Protein AF-A0A7S3QX21-F1 (afdb_monomer_lite)

pLDDT: mean 80.43, std 20.53, range [26.52, 98.5]

Secondary structure (DSSP, 8-state):
-HHHHHHHHHHHHHHHHHHHHHHHHHHHHHHHHHHHHHHHHHHHHHHHHHHHHHHHHHHHHHHHHHHHHHHHHHHHHHHHHHHHHHHHHHHHHHHHHHHHHHHHHHHHHHHHHHHHHHHHHHHHHHHHHHHHHHHHHHHHHHHHHHHHHHHHHHHHHHHHHHHHHHHHHHHHHHHHHHHHHHHHHHHHHHHHHHHHHHHHHHHHHHHHHHHHHHHHHHHHHHHHHHHHHHHHGGGS---------------------SS-SSHHHHHHHHHHHHHHHHHHHHHHHHHHHHHHHHHHHHHHHHHHHHHHHHHHHHHHHHHHHHHHHHHHHHHHHHHHHHHHHHHHHHHHHHHHHHHHHHHHHHHHHHHHHHHHHHHHHHHHHHHHHHHHHHHHHHHHHHHHHHHHHHHHHHHHHHHHHHHHHHHHHHHHHHHHHHHHHHHHHHHHHHHHHHHHHHHHHHHHHT---HHHHHHHHHHHHHTTS-HHHHHHHHHHTT--HHHHHHHHHHS--S------------------------------------------------HHHHHHHHHHHHHHHHHHHHHHHHHHHHH-

Organism: Dunaliella tertiolecta (NCBI:txid3047)

Sequence (588 aa):
GWAGAHQQLVLQLEERQAQLAALEQQLQQVVQERDAVRAAQDEALHGRDAFWKEELAAKSADLLEVQQRAASASATLEQERTTAQCASAAADALREQLQQAREQEAQKDAALAALRAELEATQAALESAQLASASGSQLEAQLEAEASALRIEHGRLAAERARLISELEAAERQVQSAGDRAAAAEARAAQAEATGQQQQLVLVLESRLQTVASAAWAAYSQLKQQQQEQEQQQQREQQDAPHLDVASSKAGPEDPEGLVAELAGLALELQGAVTRIDHDRSLLRTQLSKLKQQMIRDQEDEDGKWHAHEAEVHAAVAEVAVQRDQLQQQLQASQQQLEQLQSEVAGWEACLATKESEVANLTAALGELTYESEVAERLRREARLAQGRVQELAAELAASQRATEEASVAQKAAEAASLQANAAAEERRVAALRVAEECTMLRRALDQAVAQVKSVSSESSAMVDKRIMSKLLVTYFERGCARDVLALMARMLNMGDEDVHKITMVTAKKGLLSRVAGAPIALVAGAGRVAGRALMTTGGNGSAGSREGGGGGMDGDSLATQWVHFLLSQAEMESQQQQQQQQQQQQQ

Structure (mmCIF, N/CA/C/O backbone):
data_AF-A0A7S3QX21-F1
#
_entry.id   AF-A0A7S3QX21-F1
#
loop_
_atom_site.group_PDB
_atom_site.id
_atom_site.type_symbol
_atom_site.label_atom_id
_atom_site.label_alt_id
_atom_site.label_comp_id
_atom_site.label_asym_id
_atom_site.label_entity_id
_atom_site.label_seq_id
_atom_site.pdbx_PDB_ins_code
_atom_site.Cartn_x
_atom_site.Cartn_y
_atom_site.Cartn_z
_atom_site.occupancy
_atom_site.B_iso_or_equiv
_atom_site.auth_seq_id
_atom_site.auth_comp_id
_atom_site.auth_asym_id
_atom_site.auth_atom_id
_atom_site.pdbx_PDB_model_num
ATOM 1 N N . GLY A 1 1 ? -106.263 35.415 131.840 1.00 57.97 1 GLY A N 1
ATOM 2 C CA . GLY A 1 1 ? -105.753 36.395 130.863 1.00 57.97 1 GLY A CA 1
ATOM 3 C C . GLY A 1 1 ? -104.364 36.031 130.375 1.00 57.97 1 GLY A C 1
ATOM 4 O O . GLY A 1 1 ? -104.233 35.586 129.249 1.00 57.97 1 GLY A O 1
ATOM 5 N N . TRP A 1 2 ? -103.340 36.161 131.222 1.00 55.31 2 TRP A N 1
ATOM 6 C CA . TRP A 1 2 ? -101.934 36.098 130.792 1.00 55.31 2 TRP A CA 1
ATOM 7 C C . TRP A 1 2 ? -101.346 34.690 130.547 1.00 55.31 2 TRP A C 1
ATOM 9 O O . TRP A 1 2 ? -100.521 34.538 129.653 1.00 55.31 2 TRP A O 1
ATOM 19 N N . ALA A 1 3 ? -101.797 33.641 131.248 1.00 63.78 3 ALA A N 1
ATOM 20 C CA . ALA A 1 3 ? -101.254 32.283 131.060 1.00 63.78 3 ALA A CA 1
ATOM 21 C C . ALA A 1 3 ? -101.636 31.633 129.708 1.00 63.78 3 ALA A C 1
ATOM 23 O O . ALA A 1 3 ? -100.819 30.949 129.100 1.00 63.78 3 ALA A O 1
ATOM 24 N N . GLY A 1 4 ? -102.847 31.892 129.196 1.00 69.88 4 GLY A N 1
ATOM 25 C CA . GLY A 1 4 ? -103.306 31.335 127.913 1.00 69.88 4 GLY A CA 1
ATOM 26 C C . GLY A 1 4 ? -102.629 31.966 126.690 1.00 69.88 4 GLY A C 1
ATOM 27 O O . GLY A 1 4 ? -102.310 31.265 125.734 1.00 69.88 4 GLY A O 1
ATOM 28 N N . ALA A 1 5 ? -102.337 33.270 126.749 1.00 72.19 5 ALA A N 1
ATOM 29 C CA . ALA A 1 5 ? -101.625 33.975 125.681 1.00 72.19 5 ALA A CA 1
ATOM 30 C C . ALA A 1 5 ? -100.163 33.510 125.563 1.00 72.19 5 ALA A C 1
ATOM 32 O O . ALA A 1 5 ? -99.647 33.362 124.457 1.00 72.19 5 ALA A O 1
ATOM 33 N N . HIS A 1 6 ? -99.508 33.213 126.693 1.00 77.44 6 HIS A N 1
ATOM 34 C CA . HIS A 1 6 ? -98.142 32.697 126.670 1.00 77.44 6 HIS A CA 1
ATOM 35 C C . HIS A 1 6 ? -98.071 31.292 126.056 1.00 77.44 6 HIS A C 1
ATOM 37 O O . HIS A 1 6 ? -97.186 31.030 125.246 1.00 77.44 6 HIS A O 1
ATOM 43 N N . GLN A 1 7 ? -99.022 30.413 126.379 1.00 79.62 7 GLN A N 1
ATOM 44 C CA . GLN A 1 7 ? -99.048 29.052 125.841 1.00 79.62 7 GLN A CA 1
ATOM 45 C C . GLN A 1 7 ? -99.372 29.023 124.338 1.00 79.62 7 GLN A C 1
ATOM 47 O O . GLN A 1 7 ? -98.778 28.237 123.604 1.00 79.62 7 GLN A O 1
ATOM 52 N N . GLN A 1 8 ? -100.230 29.930 123.853 1.00 81.38 8 GLN A N 1
ATOM 53 C CA . GLN A 1 8 ? -100.445 30.118 122.413 1.00 81.38 8 GLN A CA 1
ATOM 54 C C . GLN A 1 8 ? -99.194 30.635 121.692 1.00 81.38 8 GLN A C 1
ATOM 56 O O . GLN A 1 8 ? -98.890 30.152 120.607 1.00 81.38 8 GLN A O 1
ATOM 61 N N . LEU A 1 9 ? -98.439 31.563 122.290 1.00 82.69 9 LEU A N 1
ATOM 62 C CA . LEU A 1 9 ? -97.179 32.045 121.711 1.00 82.69 9 LEU A CA 1
ATOM 63 C C . LEU A 1 9 ? -96.097 30.960 121.664 1.00 82.69 9 LEU A C 1
ATOM 65 O O . LEU A 1 9 ? -95.355 30.896 120.690 1.00 82.69 9 LEU A O 1
ATOM 69 N N . VAL A 1 10 ? -96.017 30.097 122.682 1.00 83.75 10 VAL A N 1
ATOM 70 C CA . VAL A 1 10 ? -95.074 28.965 122.692 1.00 83.75 10 VAL A CA 1
ATOM 71 C C . VAL A 1 10 ? -95.443 27.948 121.617 1.00 83.75 10 VAL A C 1
ATOM 73 O O . VAL A 1 10 ? -94.574 27.570 120.844 1.00 83.75 10 VAL A O 1
ATOM 76 N N . LEU A 1 11 ? -96.723 27.586 121.484 1.00 85.25 11 LEU A N 1
ATOM 77 C CA . LEU A 1 11 ? -97.173 26.692 120.412 1.00 85.25 11 LEU A CA 1
ATOM 78 C C . LEU A 1 11 ? -96.939 27.293 119.022 1.00 85.25 11 LEU A C 1
ATOM 80 O O . LEU A 1 11 ? -96.490 26.589 118.126 1.00 85.25 11 LEU A O 1
ATOM 84 N N . GLN A 1 12 ? -97.169 28.596 118.840 1.00 87.44 12 GLN A N 1
ATOM 85 C CA . GLN A 1 12 ? -96.855 29.274 117.579 1.00 87.44 12 GLN A CA 1
ATOM 86 C C . GLN A 1 12 ? -95.350 29.322 117.299 1.00 87.44 12 GLN A C 1
ATOM 88 O O . GLN A 1 12 ? -94.948 29.214 116.144 1.00 87.44 12 GLN A O 1
ATOM 93 N N . LEU A 1 13 ? -94.510 29.473 118.326 1.00 86.75 13 LEU A N 1
ATOM 94 C CA . LEU A 1 13 ? -93.056 29.407 118.183 1.00 86.75 13 LEU A CA 1
ATOM 95 C C . LEU A 1 13 ? -92.585 27.991 117.851 1.00 86.75 13 LEU A C 1
ATOM 97 O O . LEU A 1 13 ? -91.745 27.846 116.972 1.00 86.75 13 LEU A O 1
ATOM 101 N N . GLU A 1 14 ? -93.136 26.962 118.490 1.00 88.06 14 GLU A N 1
ATOM 102 C CA . GLU A 1 14 ? -92.835 25.558 118.191 1.00 88.06 14 GLU A CA 1
ATOM 103 C C . GLU A 1 14 ? -93.307 25.172 116.784 1.00 88.06 14 GLU A C 1
ATOM 105 O O . GLU A 1 14 ? -92.571 24.525 116.045 1.00 88.06 14 GLU A O 1
ATOM 110 N N . GLU A 1 15 ? -94.486 25.636 116.364 1.00 89.25 15 GLU A N 1
ATOM 111 C CA . GLU A 1 15 ? -95.001 25.430 115.010 1.00 89.25 15 GLU A CA 1
ATOM 112 C C . GLU A 1 15 ? -94.144 26.166 113.973 1.00 89.25 15 GLU A C 1
ATOM 114 O O . GLU A 1 15 ? -93.777 25.589 112.951 1.00 89.25 15 GLU A O 1
ATOM 119 N N . ARG A 1 16 ? -93.727 27.408 114.255 1.00 89.56 16 ARG A N 1
ATOM 120 C CA . ARG A 1 16 ? -92.786 28.160 113.409 1.00 89.56 16 ARG A CA 1
ATOM 121 C C . ARG A 1 16 ? -91.406 27.506 113.362 1.00 89.56 16 ARG A C 1
ATOM 123 O O . ARG A 1 16 ? -90.800 27.481 112.297 1.00 89.56 16 ARG A O 1
ATOM 130 N N . GLN A 1 17 ? -90.910 26.960 114.470 1.00 89.81 17 GLN A N 1
ATOM 131 C CA . GLN A 1 17 ? -89.639 26.231 114.519 1.00 89.81 17 GLN A CA 1
ATOM 132 C C . GLN A 1 17 ? -89.720 24.907 113.756 1.00 89.81 17 GLN A C 1
ATOM 134 O O . GLN A 1 17 ? -88.791 24.574 113.027 1.00 89.81 17 GLN A O 1
ATOM 139 N N . ALA A 1 18 ? -90.834 24.180 113.853 1.00 86.44 18 ALA A N 1
ATOM 140 C CA . ALA A 1 18 ? -91.073 22.975 113.067 1.00 86.44 18 ALA A CA 1
ATOM 141 C C . ALA A 1 18 ? -91.200 23.292 111.567 1.00 86.44 18 ALA A C 1
ATOM 143 O O . ALA A 1 18 ? -90.640 22.572 110.744 1.00 86.44 18 ALA A O 1
ATOM 144 N N . GLN A 1 19 ? -91.868 24.395 111.209 1.00 89.62 19 GLN A N 1
ATOM 145 C CA . GLN A 1 19 ? -91.942 24.888 109.830 1.00 89.62 19 GLN A CA 1
ATOM 146 C C . GLN A 1 19 ? -90.564 25.300 109.298 1.00 89.62 19 GLN A C 1
ATOM 148 O O . GLN A 1 19 ? -90.228 24.946 108.172 1.00 89.62 19 GLN A O 1
ATOM 153 N N . LEU A 1 20 ? -89.744 25.991 110.096 1.00 90.75 20 LEU A N 1
ATOM 154 C CA . LEU A 1 20 ? -88.371 26.336 109.718 1.00 90.75 20 LEU A CA 1
ATOM 155 C C . LEU A 1 20 ? -87.503 25.086 109.544 1.00 90.75 20 LEU A C 1
ATOM 157 O O . LEU A 1 20 ? -86.829 24.975 108.530 1.00 90.75 20 LEU A O 1
ATOM 161 N N . ALA A 1 21 ? -87.580 24.110 110.452 1.00 89.00 21 ALA A N 1
ATOM 162 C CA . ALA A 1 21 ? -86.842 22.853 110.325 1.00 89.00 21 ALA A CA 1
ATOM 163 C C . ALA A 1 21 ? -87.288 22.026 109.102 1.00 89.00 21 ALA A C 1
ATOM 165 O O . ALA A 1 21 ? -86.459 21.414 108.430 1.00 89.00 21 ALA A O 1
ATOM 166 N N . ALA A 1 22 ? -88.586 22.026 108.780 1.00 90.12 22 ALA A N 1
ATOM 167 C CA . ALA A 1 22 ? -89.109 21.382 107.577 1.00 90.12 22 ALA A CA 1
ATOM 168 C C . ALA A 1 22 ? -88.642 22.099 106.300 1.00 90.12 22 ALA A C 1
ATOM 170 O O . ALA A 1 22 ? -88.240 21.438 105.345 1.00 90.12 22 ALA A O 1
ATOM 171 N N . LEU A 1 23 ? -88.633 23.436 106.293 1.00 91.50 23 LEU A N 1
ATOM 172 C CA . LEU A 1 23 ? -88.092 24.231 105.187 1.00 91.50 23 LEU A CA 1
ATOM 173 C C . LEU A 1 23 ? -86.579 24.047 105.037 1.00 91.50 23 LEU A C 1
ATOM 175 O O . LEU A 1 23 ? -86.099 23.966 103.913 1.00 91.50 23 LEU A O 1
ATOM 179 N N . GLU A 1 24 ? -85.829 23.929 106.133 1.00 92.94 24 GLU A N 1
ATOM 180 C CA . GLU A 1 24 ? -84.399 23.608 106.116 1.00 92.94 24 GLU A CA 1
ATOM 181 C C . GLU A 1 24 ? -84.146 22.212 105.542 1.00 92.94 24 GLU A C 1
ATOM 183 O O . GLU A 1 24 ? -83.255 22.053 104.710 1.00 92.94 24 GLU A O 1
ATOM 188 N N . GLN A 1 25 ? -84.952 21.211 105.915 1.00 91.25 25 GLN A N 1
ATOM 189 C CA . GLN A 1 25 ? -84.874 19.876 105.315 1.00 91.25 25 GLN A CA 1
ATOM 190 C C . GLN A 1 25 ? -85.225 19.894 103.824 1.00 91.25 25 GLN A C 1
ATOM 192 O O . GLN A 1 25 ? -84.521 19.266 103.037 1.00 91.25 25 GLN A O 1
ATOM 197 N N . GLN A 1 26 ? -86.255 20.640 103.416 1.00 92.19 26 GLN A N 1
ATOM 198 C CA . GLN A 1 26 ? -86.602 20.811 102.002 1.00 92.19 26 GLN A CA 1
ATOM 199 C C . GLN A 1 26 ? -85.492 21.537 101.230 1.00 92.19 26 GLN A C 1
ATOM 201 O O . GLN A 1 26 ? -85.139 21.117 100.134 1.00 92.19 26 GLN A O 1
ATOM 206 N N . LEU A 1 27 ? -84.878 22.576 101.806 1.00 92.56 27 LEU A N 1
ATOM 207 C CA . LEU A 1 27 ? -83.724 23.261 101.216 1.00 92.56 27 LEU A CA 1
ATOM 208 C C . LEU A 1 27 ? -82.520 22.328 101.086 1.00 92.56 27 LEU A C 1
ATOM 210 O O . LEU A 1 27 ? -81.868 22.327 100.047 1.00 92.56 27 LEU A O 1
ATOM 214 N N . GLN A 1 28 ? -82.238 21.513 102.103 1.00 93.25 28 GLN A N 1
ATOM 215 C CA . GLN A 1 28 ? -81.169 20.516 102.044 1.00 93.25 28 GLN A CA 1
ATOM 216 C C . GLN A 1 28 ? -81.443 19.458 100.973 1.00 93.25 28 GLN A C 1
ATOM 218 O O . GLN A 1 28 ? -80.524 19.118 100.233 1.00 93.25 28 GLN A O 1
ATOM 223 N N . GLN A 1 29 ? -82.687 18.988 100.839 1.00 93.12 29 GLN A N 1
ATOM 224 C CA . GLN A 1 29 ? -83.082 18.066 99.771 1.00 93.12 29 GLN A CA 1
ATOM 225 C C . GLN A 1 29 ? -82.908 18.700 98.390 1.00 93.12 29 GLN A C 1
ATOM 227 O O . GLN A 1 29 ? -82.244 18.116 97.544 1.00 93.12 29 GLN A O 1
ATOM 232 N N . VAL A 1 30 ? -83.394 19.925 98.178 1.00 92.81 30 VAL A N 1
ATOM 233 C CA . VAL A 1 30 ? -83.241 20.632 96.895 1.00 92.81 30 VAL A CA 1
ATOM 234 C C . VAL A 1 30 ? -81.769 20.901 96.571 1.00 92.81 30 VAL A C 1
ATOM 236 O O . VAL A 1 30 ? -81.365 20.803 95.415 1.00 92.81 30 VAL A O 1
ATOM 239 N N . VAL A 1 31 ? -80.937 21.220 97.568 1.00 94.00 31 VAL A N 1
ATOM 240 C CA . VAL A 1 31 ? -79.488 21.381 97.371 1.00 94.00 31 VAL A CA 1
ATOM 241 C C . VAL A 1 31 ? -78.840 20.048 96.998 1.00 94.00 31 VAL A C 1
ATOM 243 O O . VAL A 1 31 ? -78.072 20.020 96.043 1.00 94.00 31 VAL A O 1
ATOM 246 N N . GLN A 1 32 ? -79.183 18.948 97.674 1.00 93.00 32 GLN A N 1
ATOM 247 C CA . GLN A 1 32 ? -78.675 17.613 97.342 1.00 93.00 32 GLN A CA 1
ATOM 248 C C . GLN A 1 32 ? -79.114 17.161 95.946 1.00 93.00 32 GLN A C 1
ATOM 250 O O . GLN A 1 32 ? -78.289 16.660 95.191 1.00 93.00 32 GLN A O 1
ATOM 255 N N . GLU A 1 33 ? -80.374 17.384 95.569 1.00 93.56 33 GLU A N 1
ATOM 256 C CA . GLU A 1 33 ? -80.882 17.089 94.226 1.00 93.56 33 GLU A CA 1
ATOM 257 C C . GLU A 1 33 ? -80.182 17.942 93.167 1.00 93.56 33 GLU A C 1
ATOM 259 O O . GLU A 1 33 ? -79.739 17.423 92.145 1.00 93.56 33 GLU A O 1
ATOM 264 N N . ARG A 1 34 ? -80.006 19.244 93.418 1.00 93.38 34 ARG A N 1
ATOM 265 C CA . ARG A 1 34 ? -79.276 20.137 92.511 1.00 93.38 34 ARG A CA 1
ATOM 266 C C . ARG A 1 34 ? -77.822 19.705 92.351 1.00 93.38 34 ARG A C 1
ATOM 268 O O . ARG A 1 34 ? -77.307 19.727 91.236 1.00 93.38 34 ARG A O 1
ATOM 275 N N . ASP A 1 35 ? -77.153 19.349 93.440 1.00 93.62 35 ASP A N 1
ATOM 276 C CA . ASP A 1 35 ? -75.749 18.954 93.412 1.00 93.62 35 ASP A CA 1
ATOM 277 C C . ASP A 1 35 ? -75.584 17.558 92.777 1.00 93.62 35 ASP A C 1
ATOM 279 O O . ASP A 1 35 ? -74.636 17.353 92.024 1.00 93.62 35 ASP A O 1
ATOM 283 N N . ALA A 1 36 ? -76.549 16.646 92.950 1.00 92.69 36 ALA A N 1
ATOM 284 C CA . ALA A 1 36 ? -76.604 15.368 92.235 1.00 92.69 36 ALA A CA 1
ATOM 285 C C . ALA A 1 36 ? -76.843 15.554 90.727 1.00 92.69 36 ALA A C 1
ATOM 287 O O . ALA A 1 36 ? -76.173 14.919 89.916 1.00 92.69 36 ALA A O 1
ATOM 288 N N . VAL A 1 37 ? -77.746 16.461 90.332 1.00 93.50 37 VAL A N 1
ATOM 289 C CA . VAL A 1 37 ? -77.969 16.808 88.918 1.00 93.50 37 VAL A CA 1
ATOM 290 C C . VAL A 1 37 ? -76.721 17.450 88.313 1.00 93.50 37 VAL A C 1
ATOM 292 O O . VAL A 1 37 ? -76.361 17.112 87.190 1.00 93.50 37 VAL A O 1
ATOM 295 N N . ARG A 1 38 ? -76.032 18.334 89.046 1.00 94.56 38 ARG A N 1
ATOM 296 C CA . ARG A 1 38 ? -74.754 18.914 88.603 1.00 94.56 38 ARG A CA 1
ATOM 297 C C . ARG A 1 38 ? -73.674 17.850 88.449 1.00 94.56 38 ARG A C 1
ATOM 299 O O . ARG A 1 38 ? -73.049 17.808 87.402 1.00 94.56 38 ARG A O 1
ATOM 306 N N . ALA A 1 39 ? -73.518 16.952 89.420 1.00 92.25 39 ALA A N 1
ATOM 307 C CA . ALA A 1 39 ? -72.559 15.854 89.328 1.00 92.25 39 ALA A CA 1
ATOM 308 C C . ALA A 1 39 ? -72.852 14.933 88.130 1.00 92.25 39 ALA A C 1
ATOM 310 O O . ALA A 1 39 ? -71.936 14.593 87.391 1.00 92.25 39 ALA A O 1
ATOM 311 N N . ALA A 1 40 ? -74.124 14.599 87.882 1.00 92.25 40 ALA A N 1
ATOM 312 C CA . ALA A 1 40 ? -74.527 13.803 86.723 1.00 92.25 40 ALA A CA 1
ATOM 313 C C . ALA A 1 40 ? -74.304 14.541 85.389 1.00 92.25 40 ALA A C 1
ATOM 315 O O . ALA A 1 40 ? -73.919 13.926 84.395 1.00 92.25 40 ALA A O 1
ATOM 316 N N . GLN A 1 41 ? -74.526 15.860 85.347 1.00 93.69 41 GLN A N 1
ATOM 317 C CA . GLN A 1 41 ? -74.212 16.688 84.179 1.00 93.69 41 GLN A CA 1
ATOM 318 C C . GLN A 1 41 ? -72.705 16.756 83.932 1.00 93.69 41 GLN A C 1
ATOM 320 O O . GLN A 1 41 ? -72.277 16.584 82.793 1.00 93.69 41 GLN A O 1
ATOM 325 N N . ASP A 1 42 ? -71.909 16.953 84.980 1.00 94.00 42 ASP A N 1
ATOM 326 C CA . ASP A 1 42 ? -70.455 16.981 84.890 1.00 94.00 42 ASP A CA 1
ATOM 327 C C . ASP A 1 42 ? -69.922 15.620 84.430 1.00 94.00 42 ASP A C 1
ATOM 329 O O . ASP A 1 42 ? -69.103 15.573 83.517 1.00 94.00 42 ASP A O 1
ATOM 333 N N . GLU A 1 43 ? -70.423 14.507 84.968 1.00 93.75 43 GLU A N 1
ATOM 334 C CA . GLU A 1 43 ? -70.048 13.156 84.535 1.00 93.75 43 GLU A CA 1
ATOM 335 C C . GLU A 1 43 ? -70.428 12.899 83.067 1.00 93.75 43 GLU A C 1
ATOM 337 O O . GLU A 1 43 ? -69.616 12.383 82.297 1.00 93.75 43 GLU A O 1
ATOM 342 N N . ALA A 1 44 ? -71.610 13.345 82.628 1.00 93.81 44 ALA A N 1
ATOM 343 C CA . ALA A 1 44 ? -72.024 13.252 81.228 1.00 93.81 44 ALA A CA 1
ATOM 344 C C . ALA A 1 44 ? -71.156 14.115 80.293 1.00 93.81 44 ALA A C 1
ATOM 346 O O . ALA A 1 44 ? -70.845 13.691 79.177 1.00 93.81 44 ALA A O 1
ATOM 347 N N . LEU A 1 45 ? -70.746 15.312 80.725 1.00 94.19 45 LEU A N 1
ATOM 348 C CA . LEU A 1 45 ? -69.823 16.166 79.972 1.00 94.19 45 LEU A CA 1
ATOM 349 C C . LEU A 1 45 ? -68.429 15.538 79.893 1.00 94.19 45 LEU A C 1
ATOM 351 O O . LEU A 1 45 ? -67.874 15.460 78.802 1.00 94.19 45 LEU A O 1
ATOM 355 N N . HIS A 1 46 ? -67.908 14.998 80.997 1.00 93.94 46 HIS A N 1
ATOM 356 C CA . HIS A 1 46 ? -66.628 14.286 81.004 1.00 93.94 46 HIS A CA 1
ATOM 357 C C . HIS A 1 46 ? -66.669 13.036 80.118 1.00 93.94 46 HIS A C 1
ATOM 359 O O . HIS A 1 46 ? -65.713 12.783 79.389 1.00 93.94 46 HIS A O 1
ATOM 365 N N . GLY A 1 47 ? -67.775 12.286 80.127 1.00 94.44 47 GLY A N 1
ATOM 366 C CA . GLY A 1 47 ? -67.975 11.138 79.243 1.00 94.44 47 GLY A CA 1
ATOM 367 C C . GLY A 1 47 ? -67.993 11.533 77.765 1.00 94.44 47 GLY A C 1
ATOM 368 O O . GLY A 1 47 ? -67.344 10.886 76.945 1.00 94.44 47 GLY A O 1
ATOM 369 N N . ARG A 1 48 ? -68.667 12.637 77.416 1.00 94.25 48 ARG A N 1
ATOM 370 C CA . ARG A 1 48 ? -68.662 13.184 76.048 1.00 94.25 48 ARG A CA 1
ATOM 371 C C . ARG A 1 48 ? -67.282 13.689 75.638 1.00 94.25 48 ARG A C 1
ATOM 373 O O . ARG A 1 48 ? -66.858 13.423 74.518 1.00 94.25 48 ARG A O 1
ATOM 380 N N . ASP A 1 49 ? -66.576 14.383 76.523 1.00 95.00 49 ASP A N 1
ATOM 381 C CA . ASP A 1 49 ? -65.224 14.875 76.259 1.00 95.00 49 ASP A CA 1
ATOM 382 C C . ASP A 1 49 ? -64.226 13.726 76.089 1.00 95.00 49 ASP A C 1
ATOM 384 O O . ASP A 1 49 ? -63.359 13.793 75.219 1.00 95.00 49 ASP A O 1
ATOM 388 N N . ALA A 1 50 ? -64.341 12.667 76.896 1.00 93.81 50 ALA A N 1
ATOM 389 C CA . ALA A 1 50 ? -63.535 11.458 76.757 1.00 93.81 50 ALA A CA 1
ATOM 390 C C . ALA A 1 50 ? -63.811 10.770 75.414 1.00 93.81 50 ALA A C 1
ATOM 392 O O . ALA A 1 50 ? -62.870 10.512 74.668 1.00 93.81 50 ALA A O 1
ATOM 393 N N . PHE A 1 51 ? -65.088 10.591 75.064 1.00 96.38 51 PHE A N 1
ATOM 394 C CA . PHE A 1 51 ? -65.498 10.032 73.777 1.00 96.38 51 PHE A CA 1
ATOM 395 C C . PHE A 1 51 ? -64.915 10.820 72.594 1.00 96.38 51 PHE A C 1
ATOM 397 O O . PHE A 1 51 ? -64.279 10.239 71.718 1.00 96.38 51 PHE A O 1
ATOM 404 N N . TRP A 1 52 ? -65.044 12.152 72.582 1.00 96.50 52 TRP A N 1
ATOM 405 C CA . TRP A 1 52 ? -64.506 12.968 71.489 1.00 96.50 52 TRP A CA 1
ATOM 406 C C . TRP A 1 52 ? -62.980 12.978 71.439 1.00 96.50 52 TRP A C 1
ATOM 408 O O . TRP A 1 52 ? -62.417 13.049 70.349 1.00 96.50 52 TRP A O 1
ATOM 418 N N . LYS A 1 53 ? -62.294 12.894 72.585 1.00 95.31 53 LYS A N 1
ATOM 419 C CA . LYS A 1 53 ? -60.831 12.757 72.621 1.00 95.31 53 LYS A CA 1
ATOM 420 C C . LYS A 1 53 ? -60.381 11.425 72.035 1.00 95.31 53 LYS A C 1
ATOM 422 O O . LYS A 1 53 ? -59.424 11.418 71.268 1.00 95.31 53 LYS A O 1
ATOM 427 N N . GLU A 1 54 ? -61.066 10.333 72.363 1.00 94.62 54 GLU A N 1
ATOM 428 C CA . GLU A 1 54 ? -60.793 9.015 71.786 1.00 94.62 54 GLU A CA 1
ATOM 429 C C . GLU A 1 54 ? -61.086 8.994 70.283 1.00 94.62 54 GLU A C 1
ATOM 431 O O . GLU A 1 54 ? -60.248 8.538 69.508 1.00 94.62 54 GLU A O 1
ATOM 436 N N . GLU A 1 55 ? -62.208 9.569 69.842 1.00 95.69 55 GLU A N 1
ATOM 437 C CA . GLU A 1 55 ? -62.560 9.617 68.420 1.00 95.69 55 GLU A CA 1
ATOM 438 C C . GLU A 1 55 ? -61.608 10.518 67.611 1.00 95.69 55 GLU A C 1
ATOM 440 O O . GLU A 1 55 ? -61.208 10.165 66.501 1.00 95.69 55 GLU A O 1
ATOM 445 N N . LEU A 1 56 ? -61.186 11.663 68.163 1.00 94.88 56 LEU A N 1
ATOM 446 C CA . LEU A 1 56 ? -60.165 12.519 67.548 1.00 94.88 56 LEU A CA 1
ATOM 447 C C . LEU A 1 56 ? -58.802 11.828 67.500 1.00 94.88 56 LEU A C 1
ATOM 449 O O . LEU A 1 56 ? -58.116 11.925 66.483 1.00 94.88 56 LEU A O 1
ATOM 453 N N . ALA A 1 57 ? -58.415 11.120 68.564 1.00 94.50 57 ALA A N 1
ATOM 454 C CA . ALA A 1 57 ? -57.175 10.354 68.591 1.00 94.50 57 ALA A CA 1
ATOM 455 C C . ALA A 1 57 ? -57.195 9.241 67.533 1.00 94.50 57 ALA A C 1
ATOM 457 O O . ALA A 1 57 ? -56.244 9.142 66.757 1.00 94.50 57 ALA A O 1
ATOM 458 N N . ALA A 1 58 ? -58.293 8.486 67.428 1.00 94.19 58 ALA A N 1
ATOM 459 C CA . ALA A 1 58 ? -58.479 7.455 66.408 1.00 94.19 58 ALA A CA 1
ATOM 460 C C . ALA A 1 58 ? -58.391 8.039 64.989 1.00 94.19 58 ALA A C 1
ATOM 462 O O . ALA A 1 58 ? -57.563 7.601 64.196 1.00 94.19 58 ALA A O 1
ATOM 463 N N . LYS A 1 59 ? -59.130 9.118 64.694 1.00 94.94 59 LYS A N 1
ATOM 464 C CA . LYS A 1 59 ? -59.066 9.780 63.377 1.00 94.94 59 LYS A CA 1
ATOM 465 C C . LYS A 1 59 ? -57.685 10.353 63.064 1.00 94.94 59 LYS A C 1
ATOM 467 O O . LYS A 1 59 ? -57.268 10.348 61.910 1.00 94.94 59 LYS A O 1
ATOM 472 N N . SER A 1 60 ? -56.967 10.860 64.068 1.00 95.25 60 SER A N 1
ATOM 473 C CA . SER A 1 60 ? -55.597 11.344 63.877 1.00 95.25 60 SER A CA 1
ATOM 474 C C . SER A 1 60 ? -54.621 10.207 63.569 1.00 95.25 60 SER A C 1
ATOM 476 O O . SER A 1 60 ? -53.727 10.399 62.748 1.00 95.25 60 SER A O 1
ATOM 478 N N . ALA A 1 61 ? -54.822 9.028 64.169 1.00 94.44 61 ALA A N 1
ATOM 479 C CA . ALA A 1 61 ? -54.043 7.831 63.877 1.00 94.44 61 ALA A CA 1
ATOM 480 C C . ALA A 1 61 ? -54.325 7.323 62.454 1.00 94.44 61 ALA A C 1
ATOM 482 O O . ALA A 1 61 ? -53.375 7.094 61.708 1.00 94.44 61 ALA A O 1
ATOM 483 N N . ASP A 1 62 ? -55.596 7.265 62.043 1.00 94.75 62 ASP A N 1
ATOM 484 C CA . ASP A 1 62 ? -55.990 6.879 60.681 1.00 94.75 62 ASP A CA 1
ATOM 485 C C . ASP A 1 62 ? -55.404 7.836 59.630 1.00 94.75 62 ASP A C 1
ATOM 487 O O . ASP A 1 62 ? -54.874 7.408 58.604 1.00 94.75 62 ASP A O 1
ATOM 491 N N . LEU A 1 63 ? -55.441 9.150 59.889 1.00 95.75 63 LEU A N 1
ATOM 492 C CA . LEU A 1 63 ? -54.824 10.146 59.008 1.00 95.75 63 LEU A CA 1
ATOM 493 C C . LEU A 1 63 ? -53.307 9.965 58.907 1.00 95.75 63 LEU A C 1
ATOM 495 O O . LEU A 1 63 ? -52.753 10.103 57.816 1.00 95.75 63 LEU A O 1
ATOM 499 N N . LEU A 1 64 ? -52.639 9.644 60.016 1.00 96.19 64 LEU A N 1
ATOM 500 C CA . LEU A 1 64 ? -51.205 9.355 60.033 1.00 96.19 64 LEU A CA 1
ATOM 501 C C . LEU A 1 64 ? -50.881 8.093 59.229 1.00 96.19 64 LEU A C 1
ATOM 503 O O . LEU A 1 64 ? -49.916 8.091 58.469 1.00 96.19 64 LEU A O 1
ATOM 507 N N . GLU A 1 65 ? -51.699 7.048 59.341 1.00 95.75 65 GLU A N 1
ATOM 508 C CA . GLU A 1 65 ? -51.523 5.819 58.569 1.00 95.75 65 GLU A CA 1
ATOM 509 C C . GLU A 1 65 ? -51.729 6.063 57.067 1.00 95.75 65 GLU A C 1
ATOM 511 O O . GLU A 1 65 ? -50.921 5.624 56.248 1.00 95.75 65 GLU A O 1
ATOM 516 N N . VAL A 1 66 ? -52.755 6.830 56.684 1.00 94.88 66 VAL A N 1
ATOM 517 C CA . VAL A 1 66 ? -52.977 7.224 55.284 1.00 94.88 66 VAL A CA 1
ATOM 518 C C . VAL A 1 66 ? -51.819 8.077 54.762 1.00 94.88 66 VAL A C 1
ATOM 520 O O . VAL A 1 66 ? -51.364 7.853 53.641 1.00 94.88 66 VAL A O 1
ATOM 523 N N . GLN A 1 67 ? -51.291 9.008 55.562 1.00 95.56 67 GLN A N 1
ATOM 524 C CA . GLN A 1 67 ? -50.109 9.795 55.192 1.00 95.56 67 GLN A CA 1
ATOM 525 C C . GLN A 1 67 ? -48.865 8.918 55.016 1.00 95.56 67 GLN A C 1
ATOM 527 O O . GLN A 1 67 ? -48.124 9.107 54.053 1.00 95.56 67 GLN A O 1
ATOM 532 N N . GLN A 1 68 ? -48.649 7.935 55.893 1.00 95.19 68 GLN A N 1
ATOM 533 C CA . GLN A 1 68 ? -47.538 6.989 55.769 1.00 95.19 68 GLN A CA 1
ATOM 534 C C . GLN A 1 68 ? -47.671 6.115 54.517 1.00 95.19 68 GLN A C 1
ATOM 536 O O . GLN A 1 68 ? -46.691 5.942 53.795 1.00 95.19 68 GLN A O 1
ATOM 541 N N . ARG A 1 69 ? -48.878 5.622 54.210 1.00 95.50 69 ARG A N 1
ATOM 542 C CA . ARG A 1 69 ? -49.150 4.856 52.981 1.00 95.50 69 ARG A CA 1
ATOM 543 C C . ARG A 1 69 ? -48.986 5.704 51.719 1.00 95.50 69 ARG A C 1
ATOM 545 O O . ARG A 1 69 ? -48.463 5.218 50.724 1.00 95.50 69 ARG A O 1
ATOM 552 N N . ALA A 1 70 ? -49.395 6.972 51.750 1.00 93.94 70 ALA A N 1
ATOM 553 C CA . ALA A 1 70 ? -49.178 7.892 50.636 1.00 93.94 70 ALA A CA 1
ATOM 554 C C . ALA A 1 70 ? -47.681 8.170 50.417 1.00 93.94 70 ALA A C 1
ATOM 556 O O . ALA A 1 70 ? -47.227 8.178 49.276 1.00 93.94 70 ALA A O 1
ATOM 557 N N . ALA A 1 71 ? -46.910 8.332 51.497 1.00 95.00 71 ALA A N 1
ATOM 558 C CA . ALA A 1 71 ? -45.466 8.546 51.427 1.00 95.00 71 ALA A CA 1
ATOM 559 C C . ALA A 1 71 ? -44.706 7.312 50.905 1.00 95.00 71 ALA A C 1
ATOM 561 O O . ALA A 1 71 ? -43.779 7.450 50.105 1.00 95.00 71 ALA A O 1
ATOM 562 N N . SER A 1 72 ? -45.100 6.098 51.306 1.00 95.00 72 SER A N 1
ATOM 563 C CA . SER A 1 72 ? -44.497 4.873 50.762 1.00 95.00 72 SER A CA 1
ATOM 564 C C . SER A 1 72 ? -44.882 4.642 49.296 1.00 95.00 72 SER A C 1
ATOM 566 O O . SER A 1 72 ? -44.034 4.247 48.495 1.00 95.00 72 SER A O 1
ATOM 568 N N . ALA A 1 73 ? -46.120 4.962 48.905 1.00 94.31 73 ALA A N 1
ATOM 569 C CA . ALA A 1 73 ? -46.552 4.926 47.508 1.00 94.31 73 ALA A CA 1
ATOM 570 C C . ALA A 1 73 ? -45.795 5.946 46.634 1.00 94.31 73 ALA A C 1
ATOM 572 O O . ALA A 1 73 ? -45.401 5.630 45.516 1.00 94.31 73 ALA A O 1
ATOM 573 N N . SER A 1 74 ? -45.523 7.159 47.133 1.00 94.69 74 SER A N 1
ATOM 574 C CA . SER A 1 74 ? -44.704 8.121 46.382 1.00 94.69 74 SER A CA 1
ATOM 575 C C . SER A 1 74 ? -43.249 7.672 46.255 1.00 94.69 74 SER A C 1
ATOM 577 O O . SER A 1 74 ? -42.670 7.807 45.182 1.00 94.69 74 SER A O 1
ATOM 579 N N . ALA A 1 75 ? -42.669 7.088 47.310 1.00 94.69 75 ALA A N 1
ATOM 580 C CA . ALA A 1 75 ? -41.295 6.588 47.273 1.00 94.69 75 ALA A CA 1
ATOM 581 C C . ALA A 1 75 ? -41.128 5.426 46.275 1.00 94.69 75 ALA A C 1
ATOM 583 O O . ALA A 1 75 ? -40.151 5.384 45.530 1.00 94.69 75 ALA A O 1
ATOM 584 N N . THR A 1 76 ? -42.103 4.515 46.215 1.00 94.06 76 THR A N 1
ATOM 585 C CA . THR A 1 76 ? -42.106 3.410 45.239 1.00 94.06 76 THR A CA 1
ATOM 586 C C . THR A 1 76 ? -42.258 3.919 43.805 1.00 94.06 76 THR A C 1
ATOM 588 O O . THR A 1 76 ? -41.490 3.506 42.942 1.00 94.06 76 THR A O 1
ATOM 591 N N . LEU A 1 77 ? -43.138 4.895 43.550 1.00 94.31 77 LEU A N 1
ATOM 592 C CA . LEU A 1 77 ? -43.259 5.525 42.227 1.00 94.31 77 LEU A CA 1
ATOM 593 C C . LEU A 1 77 ? -41.983 6.265 41.791 1.00 94.31 77 LEU A C 1
ATOM 595 O O . LEU A 1 77 ? -41.627 6.247 40.612 1.00 94.31 77 LEU A O 1
ATOM 599 N N . GLU A 1 78 ? -41.270 6.917 42.712 1.00 94.81 78 GLU A N 1
ATOM 600 C CA . GLU A 1 78 ? -39.970 7.532 42.410 1.00 94.81 78 GLU A CA 1
ATOM 601 C C . GLU A 1 78 ? -38.903 6.476 42.082 1.00 94.81 78 GLU A C 1
ATOM 603 O O . GLU A 1 78 ? -38.121 6.648 41.140 1.00 94.81 78 GLU A O 1
ATOM 608 N N . GLN A 1 79 ? -38.905 5.344 42.789 1.00 95.12 79 GLN A N 1
ATOM 609 C CA . GLN A 1 79 ? -38.027 4.213 42.493 1.00 95.12 79 GLN A CA 1
ATOM 610 C C . GLN A 1 79 ? -38.346 3.576 41.126 1.00 95.12 79 GLN A C 1
ATOM 612 O O . GLN A 1 79 ? -37.443 3.313 40.331 1.00 95.12 79 GLN A O 1
ATOM 617 N N . GLU A 1 80 ? -39.619 3.397 40.782 1.00 94.06 80 GLU A N 1
ATOM 618 C CA . GLU A 1 80 ? -40.034 2.926 39.453 1.00 94.06 80 GLU A CA 1
ATOM 619 C C . GLU A 1 80 ? -39.654 3.920 38.349 1.00 94.06 80 GLU A C 1
ATOM 621 O O . GLU A 1 80 ? -39.177 3.538 37.282 1.00 94.06 80 GLU A O 1
ATOM 626 N N . ARG A 1 81 ? -39.783 5.226 38.607 1.00 95.25 81 ARG A N 1
ATOM 627 C CA . ARG A 1 81 ? -39.394 6.255 37.638 1.00 95.25 81 ARG A CA 1
ATOM 628 C C . ARG A 1 81 ? -37.889 6.266 37.386 1.00 95.25 81 ARG A C 1
ATOM 630 O O . ARG A 1 81 ? -37.470 6.398 36.239 1.00 95.25 81 ARG A O 1
ATOM 637 N N . THR A 1 82 ? -37.081 6.139 38.434 1.00 95.56 82 THR A N 1
ATOM 638 C CA . THR A 1 82 ? -35.615 6.093 38.305 1.00 95.56 82 THR A CA 1
ATOM 639 C C . THR A 1 82 ? -35.152 4.814 37.616 1.00 95.56 82 THR A C 1
ATOM 641 O O . THR A 1 82 ? -34.336 4.886 36.700 1.00 95.56 82 THR A O 1
ATOM 644 N N . THR A 1 83 ? -35.726 3.658 37.954 1.00 94.81 83 THR A N 1
ATOM 645 C CA . THR A 1 83 ? -35.427 2.394 37.258 1.00 94.81 83 THR A CA 1
ATOM 646 C C . THR A 1 83 ? -35.852 2.433 35.789 1.00 94.81 83 THR A C 1
ATOM 648 O O . THR A 1 83 ? -35.074 2.024 34.928 1.00 94.81 83 THR A O 1
ATOM 651 N N . ALA A 1 84 ? -37.010 3.016 35.464 1.00 92.56 84 ALA A N 1
ATOM 652 C CA . ALA A 1 84 ? -37.440 3.231 34.082 1.00 92.56 84 ALA A CA 1
ATOM 653 C C . ALA A 1 84 ? -36.509 4.191 33.317 1.00 92.56 84 ALA A C 1
ATOM 655 O O . ALA A 1 84 ? -36.196 3.952 32.151 1.00 92.56 84 ALA A O 1
ATOM 656 N N . GLN A 1 85 ? -36.020 5.254 33.965 1.00 94.88 85 GLN A N 1
ATOM 657 C CA . GLN A 1 85 ? -35.028 6.162 33.379 1.00 94.88 85 GLN A CA 1
ATOM 658 C C . GLN A 1 85 ? -33.689 5.459 33.125 1.00 94.88 85 GLN A C 1
ATOM 660 O O . GLN A 1 85 ? -33.125 5.612 32.042 1.00 94.88 85 GLN A O 1
ATOM 665 N N . CYS A 1 86 ? -33.208 4.644 34.068 1.00 95.00 86 CYS A N 1
ATOM 666 C CA . CYS A 1 86 ? -32.008 3.828 33.884 1.00 95.00 86 CYS A CA 1
ATOM 667 C C . CYS A 1 86 ? -32.180 2.809 32.749 1.00 95.00 86 CYS A C 1
ATOM 669 O O . CYS A 1 86 ? -31.283 2.668 31.919 1.00 95.00 86 CYS A O 1
ATOM 671 N N . ALA A 1 87 ? -33.335 2.144 32.663 1.00 91.81 87 ALA A N 1
ATOM 672 C CA . ALA A 1 87 ? -33.641 1.208 31.583 1.00 91.81 87 ALA A CA 1
ATOM 673 C C . ALA A 1 87 ? -33.711 1.907 30.214 1.00 91.81 87 ALA A C 1
ATOM 675 O O . ALA A 1 87 ? -33.190 1.381 29.231 1.00 91.81 87 ALA A O 1
ATOM 676 N N . SER A 1 88 ? -34.293 3.111 30.145 1.00 94.81 88 SER A N 1
ATOM 677 C CA . SER A 1 88 ? -34.303 3.921 28.920 1.00 94.81 88 SER A CA 1
ATOM 678 C C . SER A 1 88 ? -32.889 4.312 28.496 1.00 94.81 88 SER A C 1
ATOM 680 O O . SER A 1 88 ? -32.534 4.118 27.338 1.00 94.81 88 SER A O 1
ATOM 682 N N . ALA A 1 89 ? -32.063 4.796 29.428 1.00 94.19 89 ALA A N 1
ATOM 683 C CA . ALA A 1 89 ? -30.678 5.161 29.140 1.00 94.19 89 ALA A CA 1
ATOM 684 C C . ALA A 1 89 ? -29.852 3.951 28.663 1.00 94.19 89 ALA A C 1
ATOM 686 O O . ALA A 1 89 ? -29.070 4.068 27.722 1.00 94.19 89 ALA A O 1
ATOM 687 N N . ALA A 1 90 ? -30.067 2.772 29.256 1.00 92.50 90 ALA A N 1
ATOM 688 C CA . ALA A 1 90 ? -29.440 1.532 28.806 1.00 92.50 90 ALA A CA 1
ATOM 689 C C . ALA A 1 90 ? -29.900 1.127 27.392 1.00 92.50 90 ALA A C 1
ATOM 691 O O . ALA A 1 90 ? -29.083 0.708 26.572 1.00 92.50 90 ALA A O 1
ATOM 692 N N . ALA A 1 91 ? -31.189 1.285 27.076 1.00 91.75 91 ALA A N 1
ATOM 693 C CA . ALA A 1 91 ? -31.715 1.016 25.740 1.00 91.75 91 ALA A CA 1
ATOM 694 C C . ALA A 1 91 ? -31.143 1.979 24.686 1.00 91.75 91 ALA A C 1
ATOM 696 O O . ALA A 1 91 ? -30.828 1.549 23.577 1.00 91.75 91 ALA A O 1
ATOM 697 N N . ASP A 1 92 ? -30.977 3.259 25.022 1.00 93.75 92 ASP A N 1
ATOM 698 C CA . ASP A 1 92 ? -30.369 4.250 24.131 1.00 93.75 92 ASP A CA 1
ATOM 699 C C . ASP A 1 92 ? -28.880 3.963 23.894 1.00 93.75 92 ASP A C 1
ATOM 701 O O . ASP A 1 92 ? -28.440 3.967 22.745 1.00 93.75 92 ASP A O 1
ATOM 705 N N . ALA A 1 93 ? -28.135 3.575 24.935 1.00 93.50 93 ALA A N 1
ATOM 706 C CA . ALA A 1 93 ? -26.744 3.141 24.797 1.00 93.50 93 ALA A CA 1
ATOM 707 C C . ALA A 1 93 ? -26.603 1.907 23.883 1.00 93.50 93 ALA A C 1
ATOM 709 O O . ALA A 1 93 ? -25.713 1.860 23.034 1.00 93.50 93 ALA A O 1
ATOM 710 N N . LEU A 1 94 ? -27.506 0.923 23.993 1.00 92.81 94 LEU A N 1
ATOM 711 C CA . LEU A 1 94 ? -27.518 -0.243 23.099 1.00 92.81 94 LEU A CA 1
ATOM 712 C C . LEU A 1 94 ? -27.860 0.129 21.649 1.00 92.81 94 LEU A C 1
ATOM 714 O O . LEU A 1 94 ? -27.299 -0.448 20.716 1.00 92.81 94 LEU A O 1
ATOM 718 N N . ARG A 1 95 ? -28.762 1.096 21.429 1.00 96.12 95 ARG A N 1
ATOM 719 C CA . ARG A 1 95 ? -29.068 1.605 20.080 1.00 96.12 95 ARG A CA 1
ATOM 720 C C . ARG A 1 95 ? -27.863 2.301 19.461 1.00 96.12 95 ARG A C 1
ATOM 722 O O . ARG A 1 95 ? -27.591 2.069 18.285 1.00 96.12 95 ARG A O 1
ATOM 729 N N . GLU A 1 96 ? -27.140 3.101 20.237 1.00 95.44 96 GLU A N 1
ATOM 730 C CA . GLU A 1 96 ? -25.919 3.766 19.781 1.00 95.44 96 GLU A CA 1
ATOM 731 C C . GLU A 1 96 ? -24.825 2.741 19.444 1.00 95.44 96 GLU A C 1
ATOM 733 O O . GLU A 1 96 ? -24.234 2.803 18.369 1.00 95.44 96 GLU A O 1
ATOM 738 N N . GLN A 1 97 ? -24.633 1.717 20.284 1.00 94.06 97 GLN A N 1
ATOM 739 C CA . GLN A 1 97 ? -23.710 0.613 19.989 1.00 94.06 97 GLN A CA 1
ATOM 740 C C . GLN A 1 97 ? -24.087 -0.139 18.704 1.00 94.06 97 GLN A C 1
ATOM 742 O O . GLN A 1 97 ? -23.214 -0.461 17.897 1.00 94.06 97 GLN A O 1
ATOM 747 N N . LEU A 1 98 ? -25.380 -0.387 18.468 1.00 93.81 98 LEU A N 1
ATOM 748 C CA . LEU A 1 98 ? -25.854 -1.002 17.224 1.00 93.81 98 LEU A CA 1
ATOM 749 C C . LEU A 1 98 ? -25.632 -0.104 16.001 1.00 93.81 98 LEU A C 1
ATOM 751 O O . LEU A 1 98 ? -25.326 -0.617 14.925 1.00 93.81 98 LEU A O 1
ATOM 755 N N . GLN A 1 99 ? -25.781 1.215 16.136 1.00 95.94 99 GLN A N 1
ATOM 756 C CA . GLN A 1 99 ? -25.474 2.160 15.059 1.00 95.94 99 GLN A CA 1
ATOM 757 C C . GLN A 1 99 ? -23.979 2.163 14.737 1.00 95.94 99 GLN A C 1
ATOM 759 O O . GLN A 1 99 ? -23.618 1.979 13.577 1.00 95.94 99 GLN A O 1
ATOM 764 N N . GLN A 1 100 ? -23.117 2.241 15.753 1.00 94.50 100 GLN A N 1
ATOM 765 C CA . GLN A 1 100 ? -21.664 2.168 15.578 1.00 94.50 100 GLN A CA 1
ATOM 766 C C . GLN A 1 100 ? -21.232 0.843 14.931 1.00 94.50 100 GLN A C 1
ATOM 768 O O . GLN A 1 100 ? -20.388 0.835 14.036 1.00 94.50 100 GLN A O 1
ATOM 773 N N . ALA A 1 101 ? -21.835 -0.284 15.325 1.00 92.19 101 ALA A N 1
ATOM 774 C CA . ALA A 1 101 ? -21.557 -1.582 14.712 1.00 92.19 101 ALA A CA 1
ATOM 775 C C . ALA A 1 101 ? -21.951 -1.621 13.224 1.00 92.19 101 ALA A C 1
ATOM 777 O O . ALA A 1 101 ? -21.182 -2.119 12.402 1.00 92.19 101 ALA A O 1
ATOM 778 N N . ARG A 1 102 ? -23.106 -1.045 12.859 1.00 94.75 102 ARG A N 1
ATOM 779 C CA . ARG A 1 102 ? -23.553 -0.940 11.458 1.00 94.75 102 ARG A CA 1
ATOM 780 C C . ARG A 1 102 ? -22.657 -0.031 10.623 1.00 94.75 102 ARG A C 1
ATOM 782 O O . ARG A 1 102 ? -22.380 -0.347 9.472 1.00 94.75 102 ARG A O 1
ATOM 789 N N . GLU A 1 103 ? -22.186 1.076 11.188 1.00 95.12 103 GLU A N 1
ATOM 790 C CA . GLU A 1 103 ? -21.231 1.961 10.512 1.00 95.12 103 GLU A CA 1
ATOM 791 C C . GLU A 1 103 ? -19.892 1.257 10.268 1.00 95.12 103 GLU A C 1
ATOM 793 O O . GLU A 1 103 ? -19.331 1.368 9.180 1.00 95.12 103 GLU A O 1
ATOM 798 N N . GLN A 1 104 ? -19.405 0.473 11.234 1.00 93.00 104 GLN A N 1
ATOM 799 C CA . GLN A 1 104 ? -18.201 -0.342 11.056 1.00 93.00 104 GLN A CA 1
ATOM 800 C C . GLN A 1 104 ? -18.382 -1.430 9.991 1.00 93.00 104 GLN A C 1
ATOM 802 O O . GLN A 1 104 ? -17.449 -1.706 9.239 1.00 93.00 104 GLN A O 1
ATOM 807 N N . GLU A 1 105 ? -19.555 -2.059 9.916 1.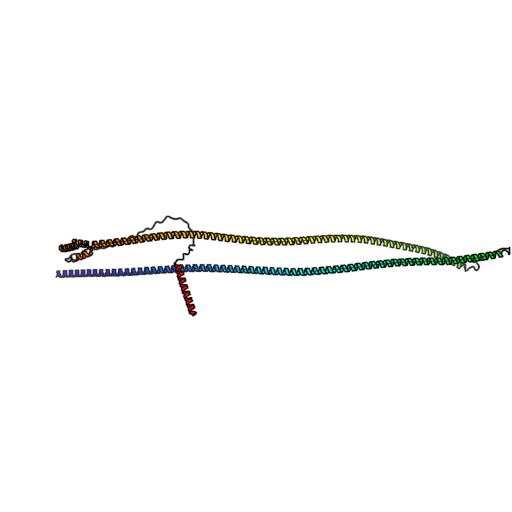00 91.25 105 GLU A N 1
ATOM 808 C CA . GLU A 1 105 ? -19.874 -3.040 8.874 1.00 91.25 105 GLU A CA 1
ATOM 809 C C . GLU A 1 105 ? -19.912 -2.378 7.489 1.00 91.25 105 GLU A C 1
ATOM 811 O O . GLU A 1 105 ? -19.215 -2.826 6.581 1.00 91.25 105 GLU A O 1
ATOM 816 N N . ALA A 1 106 ? -20.579 -1.227 7.359 1.00 93.69 106 ALA A N 1
ATOM 817 C CA . ALA A 1 106 ? -20.602 -0.453 6.118 1.00 93.69 106 ALA A CA 1
ATOM 818 C C . ALA A 1 106 ? -19.200 0.014 5.677 1.00 93.69 106 ALA A C 1
ATOM 820 O O . ALA A 1 106 ? -18.881 -0.007 4.488 1.00 93.69 106 ALA A O 1
ATOM 821 N N . GLN A 1 107 ? -18.334 0.403 6.621 1.00 93.38 107 GLN A N 1
ATOM 822 C CA . GLN A 1 107 ? -16.936 0.745 6.334 1.00 93.38 107 GLN A CA 1
ATOM 823 C C . GLN A 1 107 ? -16.137 -0.465 5.832 1.00 93.38 107 GLN A C 1
ATOM 825 O O . GLN A 1 107 ? -15.352 -0.333 4.891 1.00 93.38 107 GLN A O 1
ATOM 830 N N . LYS A 1 108 ? -16.343 -1.648 6.426 1.00 91.00 108 LYS A N 1
ATOM 831 C CA . LYS A 1 108 ? -15.706 -2.894 5.968 1.00 91.00 108 LYS A CA 1
ATOM 832 C C . LYS A 1 108 ? -16.184 -3.284 4.574 1.00 91.00 108 LYS A C 1
ATOM 834 O O . LYS A 1 108 ? -15.353 -3.634 3.740 1.00 91.00 108 LYS A O 1
ATOM 839 N N . ASP A 1 109 ? -17.478 -3.168 4.297 1.00 93.56 109 ASP A N 1
ATOM 840 C CA . ASP A 1 109 ? -18.040 -3.464 2.978 1.00 93.56 109 ASP A CA 1
ATOM 841 C C . ASP A 1 109 ? -17.514 -2.506 1.904 1.00 93.56 109 ASP A C 1
ATOM 843 O O . ASP A 1 109 ? -17.148 -2.944 0.812 1.00 93.56 109 ASP A O 1
ATOM 847 N N . ALA A 1 110 ? -17.385 -1.214 2.223 1.00 93.88 110 ALA A N 1
ATOM 848 C CA . ALA A 1 110 ? -16.765 -0.237 1.331 1.00 93.88 110 ALA A CA 1
ATOM 849 C C . ALA A 1 110 ? -15.285 -0.564 1.054 1.00 93.88 110 ALA A C 1
ATOM 851 O O . ALA A 1 110 ? -14.844 -0.491 -0.094 1.00 93.88 110 ALA A O 1
ATOM 852 N N . ALA A 1 111 ? -14.526 -0.983 2.073 1.00 91.94 111 ALA A N 1
ATOM 853 C CA . ALA A 1 111 ? -13.135 -1.404 1.907 1.00 91.94 111 ALA A CA 1
ATOM 854 C C . ALA A 1 111 ? -13.010 -2.683 1.059 1.00 91.94 111 ALA A C 1
ATOM 856 O O . ALA A 1 111 ? -12.146 -2.767 0.188 1.00 91.94 111 ALA A O 1
ATOM 857 N N . LEU A 1 112 ? -13.897 -3.665 1.257 1.00 92.31 112 LEU A N 1
ATOM 858 C CA . LEU A 1 112 ? -13.943 -4.876 0.435 1.00 92.31 112 LEU A CA 1
ATOM 859 C C . LEU A 1 112 ? -14.321 -4.569 -1.018 1.00 92.31 112 LEU A C 1
ATOM 861 O O . LEU A 1 112 ? -13.760 -5.175 -1.930 1.00 92.31 112 LEU A O 1
ATOM 865 N N . ALA A 1 113 ? -15.243 -3.632 -1.251 1.00 93.88 113 ALA A N 1
ATOM 866 C CA . ALA A 1 113 ? -15.588 -3.178 -2.595 1.00 93.88 113 ALA A CA 1
ATOM 867 C C . ALA A 1 113 ? -14.402 -2.479 -3.283 1.00 93.88 113 ALA A C 1
ATOM 869 O O . ALA A 1 113 ? -14.136 -2.757 -4.450 1.00 93.88 113 ALA A O 1
ATOM 870 N N . ALA A 1 114 ? -13.652 -1.643 -2.556 1.00 93.62 114 ALA A N 1
ATOM 871 C CA . ALA A 1 114 ? -12.444 -0.999 -3.072 1.00 93.62 114 ALA A CA 1
ATOM 872 C C . ALA A 1 114 ? -11.358 -2.025 -3.444 1.00 93.62 114 ALA A C 1
ATOM 874 O O . ALA A 1 114 ? -10.849 -1.994 -4.560 1.00 93.62 114 ALA A O 1
ATOM 875 N N . LEU A 1 115 ? -11.078 -2.996 -2.566 1.00 91.88 115 LEU A N 1
ATOM 876 C CA . LEU A 1 115 ? -10.112 -4.066 -2.845 1.00 91.88 115 LEU A CA 1
ATOM 877 C C . LEU A 1 115 ? -10.525 -4.933 -4.043 1.00 91.88 115 LEU A C 1
ATOM 879 O O . LEU A 1 115 ? -9.674 -5.352 -4.824 1.00 91.88 115 LEU A O 1
ATOM 883 N N . ARG A 1 116 ? -11.827 -5.199 -4.221 1.00 94.44 116 ARG A N 1
ATOM 884 C CA . ARG A 1 116 ? -12.335 -5.908 -5.409 1.00 94.44 116 ARG A CA 1
ATOM 885 C C . ARG A 1 116 ? -12.115 -5.100 -6.686 1.00 94.44 116 ARG A C 1
ATOM 887 O O . ARG A 1 116 ? -11.659 -5.673 -7.667 1.00 94.44 116 ARG A O 1
ATOM 894 N N . ALA A 1 117 ? -12.371 -3.793 -6.659 1.00 93.75 117 ALA A N 1
ATOM 895 C CA . ALA A 1 117 ? -12.124 -2.920 -7.805 1.00 93.75 117 ALA A CA 1
ATOM 896 C C . ALA A 1 117 ? -10.627 -2.836 -8.162 1.00 93.75 117 ALA A C 1
ATOM 898 O O . ALA A 1 117 ? -10.274 -2.869 -9.339 1.00 93.75 117 ALA A O 1
ATOM 899 N N . GLU A 1 118 ? -9.733 -2.787 -7.169 1.00 94.00 118 GLU A N 1
ATOM 900 C CA . GLU A 1 118 ? -8.281 -2.852 -7.394 1.00 94.00 118 GLU A CA 1
ATOM 901 C C . GLU A 1 118 ? -7.850 -4.203 -7.986 1.00 94.00 118 GLU A C 1
ATOM 903 O O . GLU A 1 118 ? -7.013 -4.260 -8.891 1.00 94.00 118 GLU A O 1
ATOM 908 N N . LEU A 1 119 ? -8.451 -5.305 -7.530 1.00 91.50 119 LEU A N 1
ATOM 909 C CA . LEU A 1 119 ? -8.175 -6.638 -8.061 1.00 91.50 119 LEU A CA 1
ATOM 910 C C . LEU A 1 119 ? -8.655 -6.782 -9.516 1.00 91.50 119 LEU A C 1
ATOM 912 O O . LEU A 1 119 ? -7.916 -7.292 -10.353 1.00 91.50 119 LEU A O 1
ATOM 916 N N . GLU A 1 120 ? -9.837 -6.267 -9.852 1.00 95.69 120 GLU A N 1
ATOM 917 C CA . GLU A 1 120 ? -10.325 -6.212 -11.238 1.00 95.69 120 GLU A CA 1
ATOM 918 C C . GLU A 1 120 ? -9.435 -5.321 -12.123 1.00 95.69 120 GLU A C 1
ATOM 920 O O . GLU A 1 120 ? -9.103 -5.695 -13.249 1.00 95.69 120 GLU A O 1
ATOM 925 N N . ALA A 1 121 ? -8.972 -4.176 -11.609 1.00 94.19 121 ALA A N 1
ATOM 926 C CA . ALA A 1 121 ? -8.068 -3.287 -12.338 1.00 94.19 121 ALA A CA 1
ATOM 927 C C . ALA A 1 121 ? -6.701 -3.938 -12.612 1.00 94.19 121 ALA A C 1
ATOM 929 O O . ALA A 1 121 ? -6.167 -3.822 -13.716 1.00 94.19 121 ALA A O 1
ATOM 930 N N . THR A 1 122 ? -6.139 -4.657 -11.635 1.00 92.06 122 THR A N 1
ATOM 931 C CA . THR A 1 122 ? -4.871 -5.386 -11.813 1.00 92.06 122 THR A CA 1
ATOM 932 C C . THR A 1 122 ? -5.019 -6.583 -12.753 1.00 92.06 122 THR A C 1
ATOM 934 O O . THR A 1 122 ? -4.115 -6.835 -13.550 1.00 92.06 122 THR A O 1
ATOM 937 N N . GLN A 1 123 ? -6.162 -7.277 -12.739 1.00 93.94 123 GLN A N 1
ATOM 938 C CA . GLN A 1 123 ? -6.474 -8.326 -13.714 1.00 93.94 123 GLN A CA 1
ATOM 939 C C . GLN A 1 123 ? -6.575 -7.768 -15.138 1.00 93.94 123 GLN A C 1
ATOM 941 O O . GLN A 1 123 ? -5.922 -8.294 -16.038 1.00 93.94 123 GLN A O 1
ATOM 946 N N . ALA A 1 124 ? -7.292 -6.660 -15.340 1.00 94.00 124 ALA A N 1
ATOM 947 C CA . ALA A 1 124 ? -7.371 -6.000 -16.644 1.00 94.00 124 ALA A CA 1
ATOM 948 C C . ALA A 1 124 ? -5.993 -5.513 -17.135 1.00 94.00 124 ALA A C 1
ATOM 950 O O . ALA A 1 124 ? -5.660 -5.646 -18.315 1.00 94.00 124 ALA A O 1
ATOM 951 N N . ALA A 1 125 ? -5.154 -4.994 -16.229 1.00 92.75 125 ALA A N 1
ATOM 952 C CA . ALA A 1 125 ? -3.781 -4.613 -16.550 1.00 92.75 125 ALA A CA 1
ATOM 953 C C . ALA A 1 125 ? -2.948 -5.829 -16.992 1.00 92.75 125 ALA A C 1
ATOM 955 O O . ALA A 1 125 ? -2.252 -5.754 -18.006 1.00 92.75 125 ALA A O 1
ATOM 956 N N . LEU A 1 126 ? -3.066 -6.963 -16.293 1.00 91.75 126 LEU A N 1
ATOM 957 C CA . LEU A 1 126 ? -2.384 -8.206 -16.653 1.00 91.75 126 LEU A CA 1
ATOM 958 C C . LEU A 1 126 ? -2.830 -8.730 -18.026 1.00 91.75 126 LEU A C 1
ATOM 960 O O . LEU A 1 126 ? -1.980 -9.080 -18.841 1.00 91.75 126 LEU A O 1
ATOM 964 N N . GLU A 1 127 ? -4.133 -8.744 -18.311 1.00 93.62 127 GLU A N 1
ATOM 965 C CA . GLU A 1 127 ? -4.664 -9.149 -19.620 1.00 93.62 127 GLU A CA 1
ATOM 966 C C . GLU A 1 127 ? -4.149 -8.237 -20.743 1.00 93.62 127 GLU A C 1
ATOM 968 O O . GLU A 1 127 ? -3.716 -8.719 -21.791 1.00 93.62 127 GLU A O 1
ATOM 973 N N . SER A 1 128 ? -4.105 -6.919 -20.513 1.00 92.56 128 SER A N 1
ATOM 974 C CA . SER A 1 128 ? -3.548 -5.976 -21.490 1.00 92.56 128 SER A CA 1
ATOM 975 C C . SER A 1 128 ? -2.047 -6.186 -21.724 1.00 92.56 128 SER A C 1
ATOM 977 O O . SER A 1 128 ? -1.591 -6.132 -22.867 1.00 92.56 128 SER A O 1
ATOM 979 N N . ALA A 1 129 ? -1.284 -6.509 -20.674 1.00 88.56 129 ALA A N 1
ATOM 980 C CA . ALA A 1 129 ? 0.137 -6.825 -20.775 1.00 88.56 129 ALA A CA 1
ATOM 981 C C . ALA A 1 129 ? 0.378 -8.147 -21.524 1.00 88.56 129 ALA A C 1
ATOM 983 O O . ALA A 1 129 ? 1.305 -8.231 -22.327 1.00 88.56 129 ALA A O 1
ATOM 984 N N . GLN A 1 130 ? -0.477 -9.157 -21.325 1.00 90.44 130 GLN A N 1
ATOM 985 C CA . GLN A 1 130 ? -0.422 -10.423 -22.066 1.00 90.44 130 GLN A CA 1
ATOM 986 C C . GLN A 1 130 ? -0.765 -10.240 -23.550 1.00 90.44 130 GLN A C 1
ATOM 988 O O . GLN A 1 130 ? -0.107 -10.819 -24.415 1.00 90.44 130 GLN A O 1
ATOM 993 N N . LEU A 1 131 ? -1.759 -9.406 -23.874 1.00 90.81 131 LEU A N 1
ATOM 994 C CA . LEU A 1 131 ? -2.064 -9.054 -25.264 1.00 90.81 131 LEU A CA 1
ATOM 995 C C . LEU A 1 131 ? -0.909 -8.275 -25.908 1.00 90.81 131 LEU A C 1
ATOM 997 O O . LEU A 1 131 ? -0.537 -8.562 -27.048 1.00 90.81 131 LEU A O 1
ATOM 1001 N N . ALA A 1 132 ? -0.294 -7.346 -25.170 1.00 89.81 132 ALA A N 1
ATOM 1002 C CA . ALA A 1 132 ? 0.886 -6.621 -25.628 1.00 89.81 132 ALA A CA 1
ATOM 1003 C C . ALA A 1 132 ? 2.071 -7.571 -25.873 1.00 89.81 132 ALA A C 1
ATOM 1005 O O . ALA A 1 132 ? 2.684 -7.500 -26.938 1.00 89.81 132 ALA A O 1
ATOM 1006 N N . SER A 1 133 ? 2.349 -8.519 -24.969 1.00 86.25 133 SER A N 1
ATOM 1007 C CA . SER A 1 133 ? 3.426 -9.499 -25.164 1.00 86.25 133 SER A CA 1
ATOM 1008 C C . SER A 1 133 ? 3.147 -10.438 -26.340 1.00 86.25 133 SER A C 1
ATOM 1010 O O . SER A 1 133 ? 4.059 -10.753 -27.100 1.00 86.25 133 SER A O 1
ATOM 1012 N N . ALA A 1 134 ? 1.890 -10.849 -26.541 1.00 86.81 134 ALA A N 1
ATOM 1013 C CA . ALA A 1 134 ? 1.495 -11.642 -27.702 1.00 86.81 134 ALA A CA 1
ATOM 1014 C C . ALA A 1 134 ? 1.727 -10.867 -29.010 1.00 86.81 134 ALA A C 1
ATOM 1016 O O . ALA A 1 134 ? 2.315 -11.410 -29.945 1.00 86.81 134 ALA A O 1
ATOM 1017 N N . SER A 1 135 ? 1.351 -9.585 -29.061 1.00 88.75 135 SER A N 1
ATOM 1018 C CA . SER A 1 135 ? 1.631 -8.727 -30.220 1.00 88.75 135 SER A CA 1
ATOM 1019 C C . SER A 1 135 ? 3.134 -8.510 -30.445 1.00 88.75 135 SER A C 1
ATOM 1021 O O . SER A 1 135 ? 3.590 -8.557 -31.586 1.00 88.75 135 SER A O 1
ATOM 1023 N N . GLY A 1 136 ? 3.919 -8.379 -29.368 1.00 86.56 136 GLY A N 1
ATOM 1024 C CA . GLY A 1 136 ? 5.380 -8.313 -29.423 1.00 86.56 136 GLY A CA 1
ATOM 1025 C C . GLY A 1 136 ? 5.984 -9.572 -30.041 1.00 86.56 136 GLY A C 1
ATOM 1026 O O . GLY A 1 136 ? 6.753 -9.470 -30.990 1.00 86.56 136 GLY A O 1
ATOM 1027 N N . SER A 1 137 ? 5.546 -10.759 -29.604 1.00 85.00 137 SER A N 1
ATOM 1028 C CA . SER A 1 137 ? 6.013 -12.036 -30.165 1.00 85.00 137 SER A CA 1
ATOM 1029 C C . SER A 1 137 ? 5.661 -12.211 -31.650 1.00 85.00 137 SER A C 1
ATOM 1031 O O . SER A 1 137 ? 6.429 -12.797 -32.410 1.00 85.00 137 SER A O 1
ATOM 1033 N N . GLN A 1 138 ? 4.520 -11.670 -32.097 1.00 89.62 138 GLN A N 1
ATOM 1034 C CA . GLN A 1 138 ? 4.153 -11.671 -33.515 1.00 89.62 138 GLN A CA 1
ATOM 1035 C C . GLN A 1 138 ? 5.062 -10.753 -34.332 1.00 89.62 138 GLN A C 1
ATOM 1037 O O . GLN A 1 138 ? 5.449 -11.121 -35.439 1.00 89.62 138 GLN A O 1
ATOM 1042 N N . LEU A 1 139 ? 5.414 -9.583 -33.796 1.00 87.81 139 LEU A N 1
ATOM 1043 C CA . LEU A 1 139 ? 6.319 -8.646 -34.456 1.00 87.81 139 LEU A CA 1
ATOM 1044 C C . LEU A 1 139 ? 7.754 -9.188 -34.496 1.00 87.81 139 LEU A C 1
ATOM 1046 O O . LEU A 1 139 ? 8.409 -9.084 -35.527 1.00 87.81 139 LEU A O 1
ATOM 1050 N N . GLU A 1 140 ? 8.214 -9.851 -33.433 1.00 90.06 140 GLU A N 1
ATOM 1051 C CA . GLU A 1 140 ? 9.484 -10.589 -33.425 1.00 90.06 140 GLU A CA 1
ATOM 1052 C C . GLU A 1 140 ? 9.497 -11.690 -34.493 1.00 90.06 140 GLU A C 1
ATOM 1054 O O . GLU A 1 140 ? 10.424 -11.745 -35.299 1.00 90.06 140 GLU A O 1
ATOM 1059 N N . ALA A 1 141 ? 8.439 -12.503 -34.587 1.00 89.62 141 ALA A N 1
ATOM 1060 C CA . ALA A 1 141 ? 8.324 -13.528 -35.626 1.00 89.62 141 ALA A CA 1
ATOM 1061 C C . ALA A 1 141 ? 8.298 -12.930 -37.048 1.00 89.62 141 ALA A C 1
ATOM 1063 O O . ALA A 1 141 ? 8.869 -13.510 -37.975 1.00 89.62 141 ALA A O 1
ATOM 1064 N N . GLN A 1 142 ? 7.663 -11.767 -37.237 1.00 91.12 142 GLN A N 1
ATOM 1065 C CA . GLN A 1 142 ? 7.684 -11.036 -38.509 1.00 91.12 142 GLN A CA 1
ATOM 1066 C C . GLN A 1 142 ? 9.088 -10.521 -38.843 1.00 91.12 142 GLN A C 1
ATOM 1068 O O . GLN A 1 142 ? 9.550 -10.726 -39.963 1.00 91.12 142 GLN A O 1
ATOM 1073 N N . LEU A 1 143 ? 9.796 -9.927 -37.880 1.00 87.94 143 LEU A N 1
ATOM 1074 C CA . LEU A 1 143 ? 11.168 -9.453 -38.065 1.00 87.94 143 LEU A CA 1
ATOM 1075 C C . LEU A 1 143 ? 12.142 -10.604 -38.342 1.00 87.94 143 LEU A C 1
ATOM 1077 O O . LEU A 1 143 ? 13.018 -10.470 -39.194 1.00 87.94 143 LEU A O 1
ATOM 1081 N N . GLU A 1 144 ? 11.987 -11.753 -37.681 1.00 92.25 144 GLU A N 1
ATOM 1082 C CA . GLU A 1 144 ? 12.776 -12.953 -37.977 1.00 92.25 144 GLU A CA 1
ATOM 1083 C C . GLU A 1 144 ? 12.495 -13.486 -39.389 1.00 92.25 144 GLU A C 1
ATOM 1085 O O . GLU A 1 144 ? 13.432 -13.852 -40.109 1.00 92.25 144 GLU A O 1
ATOM 1090 N N . ALA A 1 145 ? 11.229 -13.484 -39.821 1.00 91.88 145 ALA A N 1
ATOM 1091 C CA . ALA A 1 145 ? 10.848 -13.869 -41.176 1.00 91.88 145 ALA A CA 1
ATOM 1092 C C . ALA A 1 145 ? 11.444 -12.911 -42.223 1.00 91.88 145 ALA A C 1
ATOM 1094 O O . ALA A 1 145 ? 12.068 -13.376 -43.180 1.00 91.88 145 ALA A O 1
ATOM 1095 N N . GLU A 1 146 ? 11.343 -11.596 -42.019 1.00 92.19 146 GLU A N 1
ATOM 1096 C CA . GLU A 1 146 ? 11.956 -10.584 -42.887 1.00 92.19 146 GLU A CA 1
ATOM 1097 C C . GLU A 1 146 ? 13.484 -10.705 -42.913 1.00 92.19 146 GLU A C 1
ATOM 1099 O O . GLU A 1 146 ? 14.087 -10.715 -43.988 1.00 92.19 146 GLU A O 1
ATOM 1104 N N . ALA A 1 147 ? 14.127 -10.896 -41.759 1.00 88.88 147 ALA A N 1
ATOM 1105 C CA . ALA A 1 147 ? 15.567 -11.120 -41.679 1.00 88.88 147 ALA A CA 1
ATOM 1106 C C . ALA A 1 147 ? 15.986 -12.394 -42.429 1.00 88.88 147 ALA A C 1
ATOM 1108 O O . ALA A 1 147 ? 17.019 -12.409 -43.104 1.00 88.88 147 ALA A O 1
ATOM 1109 N N . SER A 1 148 ? 15.192 -13.466 -42.351 1.00 92.94 148 SER A N 1
ATOM 1110 C CA . SER A 1 148 ? 15.445 -14.696 -43.106 1.00 92.94 148 SER A CA 1
ATOM 1111 C C . SER A 1 148 ? 15.291 -14.487 -44.619 1.00 92.94 148 SER A C 1
ATOM 1113 O O . SER A 1 148 ? 16.145 -14.943 -45.381 1.00 92.94 148 SER A O 1
ATOM 1115 N N . ALA A 1 149 ? 14.285 -13.722 -45.054 1.00 92.38 149 ALA A N 1
ATOM 1116 C CA . ALA A 1 149 ? 14.073 -13.377 -46.456 1.00 92.38 149 ALA A CA 1
ATOM 1117 C C . ALA A 1 149 ? 15.222 -12.517 -47.003 1.00 92.38 149 ALA A C 1
ATOM 1119 O O . ALA A 1 149 ? 15.772 -12.820 -48.063 1.00 92.38 149 ALA A O 1
ATOM 1120 N N . LEU A 1 150 ? 15.667 -11.511 -46.242 1.00 91.44 150 LEU A N 1
ATOM 1121 C CA . LEU A 1 150 ? 16.814 -10.674 -46.601 1.00 91.44 150 LEU A CA 1
ATOM 1122 C C . LEU A 1 150 ? 18.117 -11.477 -46.688 1.00 91.44 150 LEU A C 1
ATOM 1124 O O . LEU A 1 150 ? 18.930 -11.224 -47.575 1.00 91.44 150 LEU A O 1
ATOM 1128 N N . ARG A 1 151 ? 18.324 -12.479 -45.821 1.00 94.31 151 ARG A N 1
ATOM 1129 C CA . ARG A 1 151 ? 19.482 -13.388 -45.919 1.00 94.31 151 ARG A CA 1
ATOM 1130 C C . ARG A 1 151 ? 19.449 -14.222 -47.201 1.00 94.31 151 ARG A C 1
ATOM 1132 O O . ARG A 1 151 ? 20.498 -14.412 -47.815 1.00 94.31 151 ARG A O 1
ATOM 1139 N N . ILE A 1 152 ? 18.272 -14.700 -47.612 1.00 93.62 152 ILE A N 1
ATOM 1140 C CA . ILE A 1 152 ? 18.098 -15.448 -48.867 1.00 93.62 152 ILE A CA 1
ATOM 1141 C C . ILE A 1 152 ? 18.388 -14.543 -50.071 1.00 93.62 152 ILE A C 1
ATOM 1143 O O . ILE A 1 152 ? 19.174 -14.927 -50.936 1.00 93.62 152 ILE A O 1
ATOM 1147 N N . GLU A 1 153 ? 17.826 -13.332 -50.102 1.00 92.81 153 GLU A N 1
ATOM 1148 C CA . GLU A 1 153 ? 18.076 -12.350 -51.167 1.00 92.81 153 GLU A CA 1
ATOM 1149 C C . GLU A 1 153 ? 19.551 -11.940 -51.232 1.00 92.81 153 GLU A C 1
ATOM 1151 O O . GLU A 1 153 ? 20.153 -11.941 -52.304 1.00 92.81 153 GLU A O 1
ATOM 1156 N N . HIS A 1 154 ? 20.191 -11.688 -50.088 1.00 93.00 154 HIS A N 1
ATOM 1157 C CA . HIS A 1 154 ? 21.627 -11.422 -50.045 1.00 93.00 154 HIS A CA 1
ATOM 1158 C C . HIS A 1 154 ? 22.440 -12.606 -50.593 1.00 93.00 154 HIS A C 1
ATOM 1160 O O . HIS A 1 154 ? 23.379 -12.409 -51.363 1.00 93.00 154 HIS A O 1
ATOM 1166 N N . GLY A 1 155 ? 22.077 -13.845 -50.240 1.00 93.50 155 GLY A N 1
ATOM 1167 C CA . GLY A 1 155 ? 22.700 -15.050 -50.792 1.00 93.50 155 GLY A CA 1
ATOM 1168 C C . GLY A 1 155 ? 22.537 -15.157 -52.311 1.00 93.50 155 GLY A C 1
ATOM 1169 O O . GLY A 1 155 ? 23.498 -15.476 -53.015 1.00 93.50 155 GLY A O 1
ATOM 1170 N N . ARG A 1 156 ? 21.352 -14.824 -52.831 1.00 94.94 156 ARG A N 1
ATOM 1171 C CA . ARG A 1 156 ? 21.071 -14.776 -54.269 1.00 94.94 156 ARG A CA 1
ATOM 1172 C C . ARG A 1 156 ? 21.907 -13.709 -54.975 1.00 94.94 156 ARG A C 1
ATOM 1174 O O . ARG A 1 156 ? 22.573 -14.025 -55.958 1.00 94.94 156 ARG A O 1
ATOM 1181 N N . LEU A 1 157 ? 21.924 -12.479 -54.465 1.00 92.62 157 LEU A N 1
ATOM 1182 C CA . LEU A 1 157 ? 22.715 -11.382 -55.030 1.00 92.62 157 LEU A CA 1
ATOM 1183 C C . LEU A 1 157 ? 24.218 -11.676 -54.969 1.00 92.62 157 LEU A C 1
ATOM 1185 O O . LEU A 1 157 ? 24.948 -11.359 -55.905 1.00 92.62 157 LEU A O 1
ATOM 1189 N N . ALA A 1 158 ? 24.694 -12.330 -53.907 1.00 93.62 158 ALA A N 1
ATOM 1190 C CA . ALA A 1 158 ? 26.078 -12.783 -53.815 1.00 93.62 158 ALA A CA 1
ATOM 1191 C C . ALA A 1 158 ? 26.407 -13.841 -54.885 1.00 93.62 158 ALA A C 1
ATOM 1193 O O . ALA A 1 158 ? 27.475 -13.776 -55.496 1.00 93.62 158 ALA A O 1
ATOM 1194 N N . ALA A 1 159 ? 25.489 -14.774 -55.159 1.00 93.38 159 ALA A N 1
ATOM 1195 C CA . ALA A 1 159 ? 25.645 -15.758 -56.230 1.00 93.38 159 ALA A CA 1
ATOM 1196 C C . ALA A 1 159 ? 25.617 -15.107 -57.626 1.00 93.38 159 ALA A C 1
ATOM 1198 O O . ALA A 1 159 ? 26.443 -15.445 -58.475 1.00 93.38 159 ALA A O 1
ATOM 1199 N N . GLU A 1 160 ? 24.725 -14.140 -57.858 1.00 94.00 160 GLU A N 1
ATOM 1200 C CA . GLU A 1 160 ? 24.684 -13.349 -59.096 1.00 94.00 160 GLU A CA 1
ATOM 1201 C C . GLU A 1 160 ? 25.975 -12.537 -59.278 1.00 94.00 160 GLU A C 1
ATOM 1203 O O . GLU A 1 160 ? 26.569 -12.555 -60.356 1.00 94.00 160 GLU A O 1
ATOM 1208 N N . ARG A 1 161 ? 26.489 -11.910 -58.212 1.00 92.38 161 ARG A N 1
ATOM 1209 C CA . ARG A 1 161 ? 27.784 -11.218 -58.231 1.00 92.38 161 ARG A CA 1
ATOM 1210 C C . ARG A 1 161 ? 28.930 -12.169 -58.572 1.00 92.38 161 ARG A C 1
ATOM 1212 O O . ARG A 1 161 ? 29.759 -11.826 -59.408 1.00 92.38 161 ARG A O 1
ATOM 1219 N N . ALA A 1 162 ? 28.989 -13.350 -57.956 1.00 92.19 162 ALA A N 1
ATOM 1220 C CA . ALA A 1 162 ? 30.023 -14.344 -58.251 1.00 92.19 162 ALA A CA 1
ATOM 1221 C C . ALA A 1 162 ? 29.963 -14.808 -59.716 1.00 92.19 162 ALA A C 1
ATOM 1223 O O . ALA A 1 162 ? 30.995 -14.918 -60.377 1.00 92.19 162 ALA A O 1
ATOM 1224 N N . ARG A 1 163 ? 28.750 -15.010 -60.245 1.00 95.69 163 ARG A N 1
ATOM 1225 C CA . ARG A 1 163 ? 28.530 -15.329 -61.657 1.00 95.69 163 ARG A CA 1
ATOM 1226 C C . ARG A 1 163 ? 29.042 -14.219 -62.575 1.00 95.69 163 ARG A C 1
ATOM 1228 O O . ARG A 1 163 ? 29.810 -14.520 -63.484 1.00 95.69 163 ARG A O 1
ATOM 1235 N N . LEU A 1 164 ? 28.692 -12.959 -62.313 1.00 93.62 164 LEU A N 1
ATOM 1236 C CA . LEU A 1 164 ? 29.173 -11.819 -63.101 1.00 93.62 164 LEU A CA 1
ATOM 1237 C C . LEU A 1 164 ? 30.698 -11.673 -63.044 1.00 93.62 164 LEU A C 1
ATOM 1239 O O . LEU A 1 164 ? 31.311 -11.398 -64.068 1.00 93.62 164 LEU A O 1
ATOM 1243 N N . ILE A 1 165 ? 31.323 -11.910 -61.884 1.00 93.25 165 ILE A N 1
ATOM 1244 C CA . ILE A 1 165 ? 32.790 -11.932 -61.764 1.00 93.25 165 ILE A CA 1
ATOM 1245 C C . ILE A 1 165 ? 33.374 -13.026 -62.666 1.00 93.25 165 ILE A C 1
ATOM 1247 O O . ILE A 1 165 ? 34.284 -12.748 -63.440 1.00 93.25 165 ILE A O 1
ATOM 1251 N N . SER A 1 166 ? 32.820 -14.243 -62.644 1.00 92.75 166 SER A N 1
ATOM 1252 C CA . SER A 1 166 ? 33.299 -15.327 -63.517 1.00 92.75 166 SER A CA 1
ATOM 1253 C C . SER A 1 166 ? 33.086 -15.052 -65.011 1.00 92.75 166 SER A C 1
ATOM 1255 O O . SER A 1 166 ? 33.928 -15.420 -65.830 1.00 92.75 166 SER A O 1
ATOM 1257 N N . GLU A 1 167 ? 31.985 -14.389 -65.378 1.00 94.06 167 GLU A N 1
ATOM 1258 C CA . GLU A 1 167 ? 31.705 -13.979 -66.757 1.00 94.06 167 GLU A CA 1
ATOM 1259 C C . GLU A 1 167 ? 32.687 -12.886 -67.207 1.00 94.06 167 GLU A C 1
ATOM 1261 O O . GLU A 1 167 ? 33.195 -12.941 -68.328 1.00 94.06 167 GLU A O 1
ATOM 1266 N N . LEU A 1 168 ? 33.023 -11.948 -66.315 1.00 91.31 168 LEU A N 1
ATOM 1267 C CA . LEU A 1 168 ? 34.015 -10.904 -66.558 1.00 91.31 168 LEU A CA 1
ATOM 1268 C C . LEU A 1 168 ? 35.425 -11.489 -66.712 1.00 91.31 168 LEU A C 1
ATOM 1270 O O . LEU A 1 168 ? 36.087 -11.194 -67.701 1.00 91.31 168 LEU A O 1
ATOM 1274 N N . GLU A 1 169 ? 35.851 -12.393 -65.827 1.00 93.00 169 GLU A N 1
ATOM 1275 C CA . GLU A 1 169 ? 37.132 -13.103 -65.965 1.00 93.00 169 GLU A CA 1
ATOM 1276 C C . GLU A 1 169 ? 37.207 -13.910 -67.273 1.00 93.00 169 GLU A C 1
ATOM 1278 O O . GLU A 1 169 ? 38.254 -13.975 -67.923 1.00 93.00 169 GLU A O 1
ATOM 1283 N N . ALA A 1 170 ? 36.105 -14.543 -67.690 1.00 92.31 170 ALA A N 1
ATOM 1284 C CA . ALA A 1 170 ? 36.050 -15.263 -68.959 1.00 92.31 170 ALA A CA 1
ATOM 1285 C C . ALA A 1 170 ? 36.175 -14.311 -70.159 1.00 92.31 170 ALA A C 1
ATOM 1287 O O . ALA A 1 170 ? 36.896 -14.624 -71.110 1.00 92.31 170 ALA A O 1
ATOM 1288 N N . ALA A 1 171 ? 35.518 -13.149 -70.109 1.00 90.44 171 ALA A N 1
ATOM 1289 C CA . ALA A 1 171 ? 35.635 -12.111 -71.128 1.00 90.44 171 ALA A CA 1
ATOM 1290 C C . ALA A 1 171 ? 37.057 -11.529 -71.185 1.00 90.44 171 ALA A C 1
ATOM 1292 O O . ALA A 1 171 ? 37.613 -11.396 -72.274 1.00 90.44 171 ALA A O 1
ATOM 1293 N N . GLU A 1 172 ? 37.692 -11.270 -70.040 1.00 90.50 172 GLU A N 1
ATOM 1294 C CA . GLU A 1 172 ? 39.090 -10.831 -69.967 1.00 90.50 172 GLU A CA 1
ATOM 1295 C C . GLU A 1 172 ? 40.035 -11.854 -70.606 1.00 90.50 172 GLU A C 1
ATOM 1297 O O . GLU A 1 172 ? 40.867 -11.485 -71.435 1.00 90.50 172 GLU A O 1
ATOM 1302 N N . ARG A 1 173 ? 39.863 -13.152 -70.316 1.00 91.19 173 ARG A N 1
ATOM 1303 C CA . ARG A 1 173 ? 40.641 -14.221 -70.971 1.00 91.19 173 ARG A CA 1
ATOM 1304 C C . ARG A 1 173 ? 40.394 -14.275 -72.479 1.00 91.19 173 ARG A C 1
ATOM 1306 O O . ARG A 1 173 ? 41.328 -14.511 -73.245 1.00 91.19 173 ARG A O 1
ATOM 1313 N N . GLN A 1 174 ? 39.159 -14.048 -72.933 1.00 91.12 174 GLN A N 1
ATOM 1314 C CA . GLN A 1 174 ? 38.858 -13.972 -74.365 1.00 91.12 174 GLN A CA 1
ATOM 1315 C C . GLN A 1 174 ? 39.560 -12.785 -75.027 1.00 91.12 174 GLN A C 1
ATOM 1317 O O . GLN A 1 174 ? 40.174 -12.976 -76.078 1.00 91.12 174 GLN A O 1
ATOM 1322 N N . VAL A 1 175 ? 39.528 -11.600 -74.410 1.00 87.56 175 VAL A N 1
ATOM 1323 C CA . VAL A 1 175 ? 40.219 -10.400 -74.903 1.00 87.56 175 VAL A CA 1
ATOM 1324 C C . VAL A 1 175 ? 41.730 -10.616 -74.930 1.00 87.56 175 VAL A C 1
ATOM 1326 O O . VAL A 1 175 ? 42.343 -10.352 -75.960 1.00 87.56 175 VAL A O 1
ATOM 1329 N N . GLN A 1 176 ? 42.320 -11.177 -73.871 1.00 89.81 176 GLN A N 1
ATOM 1330 C CA . GLN A 1 176 ? 43.742 -11.537 -73.838 1.00 89.81 176 GLN A CA 1
ATOM 1331 C C . GLN A 1 176 ? 44.093 -12.505 -74.976 1.00 89.81 176 GLN A C 1
ATOM 1333 O O . GLN A 1 176 ? 44.971 -12.213 -75.781 1.00 89.81 176 GLN A O 1
ATOM 1338 N N . SER A 1 177 ? 43.328 -13.589 -75.152 1.00 89.12 177 SER A N 1
ATOM 1339 C CA . SER A 1 177 ? 43.566 -14.554 -76.238 1.00 89.12 177 SER A CA 1
ATOM 1340 C C . SER A 1 177 ? 43.353 -13.973 -77.645 1.00 89.12 177 SER A C 1
ATOM 1342 O O . SER A 1 177 ? 43.933 -14.449 -78.622 1.00 89.12 177 SER A O 1
ATOM 1344 N N . ALA A 1 178 ? 42.480 -12.972 -77.794 1.00 85.00 178 ALA A N 1
ATOM 1345 C CA . ALA A 1 178 ? 42.293 -12.249 -79.047 1.00 85.00 178 ALA A CA 1
ATOM 1346 C C . ALA A 1 178 ? 43.465 -11.294 -79.306 1.00 85.00 178 ALA A C 1
ATOM 1348 O O . ALA A 1 178 ? 43.945 -11.249 -80.436 1.00 85.00 178 ALA A O 1
ATOM 1349 N N . GLY A 1 179 ? 43.961 -10.615 -78.267 1.00 86.94 179 GLY A N 1
ATOM 1350 C CA . GLY A 1 179 ? 45.178 -9.806 -78.304 1.00 86.94 179 GLY A CA 1
ATOM 1351 C C . GLY A 1 179 ? 46.401 -10.631 -78.699 1.00 86.94 179 GLY A C 1
ATOM 1352 O O . GLY A 1 179 ? 47.091 -10.272 -79.648 1.00 86.94 179 GLY A O 1
ATOM 1353 N N . ASP A 1 180 ? 46.599 -11.797 -78.081 1.00 86.12 180 ASP A N 1
ATOM 1354 C CA . ASP A 1 180 ? 47.690 -12.718 -78.426 1.00 86.12 180 ASP A CA 1
ATOM 1355 C C . ASP A 1 180 ? 47.581 -13.216 -79.875 1.00 86.12 180 ASP A C 1
ATOM 1357 O O . ASP A 1 180 ? 48.576 -13.300 -80.597 1.00 86.12 180 ASP A O 1
ATOM 1361 N N . ARG A 1 181 ? 46.360 -13.523 -80.342 1.00 85.88 181 ARG A N 1
ATOM 1362 C CA . ARG A 1 181 ? 46.118 -13.914 -81.742 1.00 85.88 181 ARG A CA 1
ATOM 1363 C C . ARG A 1 181 ? 46.369 -12.770 -82.720 1.00 85.88 181 ARG A C 1
ATOM 1365 O O . ARG A 1 181 ? 46.901 -13.035 -83.797 1.00 85.88 181 ARG A O 1
ATOM 1372 N N . ALA A 1 182 ? 46.003 -11.538 -82.370 1.00 80.75 182 ALA A N 1
ATOM 1373 C CA . ALA A 1 182 ? 46.271 -10.353 -83.178 1.00 80.75 182 ALA A CA 1
ATOM 1374 C C . ALA A 1 182 ? 47.779 -10.077 -83.255 1.00 80.75 182 ALA A C 1
ATOM 1376 O O . ALA A 1 182 ? 48.312 -9.986 -84.356 1.00 80.75 182 ALA A O 1
ATOM 1377 N N . ALA A 1 183 ? 48.486 -10.097 -82.121 1.00 82.50 183 ALA A N 1
ATOM 1378 C CA . ALA A 1 183 ? 49.940 -9.954 -82.069 1.00 82.50 183 ALA A CA 1
ATOM 1379 C C . ALA A 1 183 ? 50.658 -11.055 -82.874 1.00 82.50 183 ALA A C 1
ATOM 1381 O O . ALA A 1 183 ? 51.596 -10.784 -83.623 1.00 82.50 183 ALA A O 1
ATOM 1382 N N . ALA A 1 184 ? 50.188 -12.305 -82.794 1.00 82.12 184 ALA A N 1
ATOM 1383 C CA . ALA A 1 184 ? 50.721 -13.401 -83.602 1.00 82.12 184 ALA A CA 1
ATOM 1384 C C . ALA A 1 184 ? 50.425 -13.234 -85.106 1.00 82.12 184 ALA A C 1
ATOM 1386 O O . ALA A 1 184 ? 51.244 -13.628 -85.939 1.00 82.12 184 ALA A O 1
ATOM 1387 N N . ALA A 1 185 ? 49.268 -12.676 -85.473 1.00 79.00 185 ALA A N 1
ATOM 1388 C CA . ALA A 1 185 ? 48.921 -12.383 -86.861 1.00 79.00 185 ALA A CA 1
ATOM 1389 C C . ALA A 1 185 ? 49.765 -11.229 -87.424 1.00 79.00 185 ALA A C 1
ATOM 1391 O O . ALA A 1 185 ? 50.282 -11.360 -88.532 1.00 79.00 185 ALA A O 1
ATOM 1392 N N . GLU A 1 186 ? 49.975 -10.162 -86.652 1.00 82.06 186 GLU A N 1
ATOM 1393 C CA . GLU A 1 186 ? 50.872 -9.053 -86.998 1.00 82.06 186 GLU A CA 1
ATOM 1394 C C . GLU A 1 186 ? 52.317 -9.534 -87.160 1.00 82.06 186 GLU A C 1
ATOM 1396 O O . GLU A 1 186 ? 52.953 -9.227 -88.166 1.00 82.06 186 GLU A O 1
ATOM 1401 N N . ALA A 1 187 ? 52.818 -10.377 -86.250 1.00 78.31 187 ALA A N 1
ATOM 1402 C CA . ALA A 1 187 ? 54.150 -10.968 -86.372 1.00 78.31 187 ALA A CA 1
ATOM 1403 C C . ALA A 1 187 ? 54.295 -11.827 -87.643 1.00 78.31 187 ALA A C 1
ATOM 1405 O O . ALA A 1 187 ? 55.309 -11.749 -88.340 1.00 78.31 187 ALA A O 1
ATOM 1406 N N . ARG A 1 188 ? 53.269 -12.619 -87.994 1.00 82.69 188 ARG A N 1
ATOM 1407 C CA . ARG A 1 188 ? 53.249 -13.395 -89.248 1.00 82.69 188 ARG A CA 1
ATOM 1408 C C . ARG A 1 188 ? 53.176 -12.501 -90.483 1.00 82.69 188 ARG A C 1
ATOM 1410 O O . ARG A 1 188 ? 53.838 -12.814 -91.468 1.00 82.69 188 ARG A O 1
ATOM 1417 N N . ALA A 1 189 ? 52.400 -11.419 -90.443 1.00 79.00 189 ALA A N 1
ATOM 1418 C CA . ALA A 1 189 ? 52.305 -10.453 -91.534 1.00 79.00 189 ALA A CA 1
ATOM 1419 C C . ALA A 1 189 ? 53.644 -9.732 -91.749 1.00 79.00 189 ALA A C 1
ATOM 1421 O O . ALA A 1 189 ? 54.149 -9.726 -92.867 1.00 79.00 189 ALA A O 1
ATOM 1422 N N . ALA A 1 190 ? 54.286 -9.255 -90.679 1.00 78.19 190 ALA A N 1
ATOM 1423 C CA . ALA A 1 190 ? 55.619 -8.659 -90.737 1.00 78.19 190 ALA A CA 1
ATOM 1424 C C . ALA A 1 190 ? 56.667 -9.645 -91.289 1.00 78.19 190 ALA A C 1
ATOM 1426 O O . ALA A 1 190 ? 57.526 -9.274 -92.089 1.00 78.19 190 ALA A O 1
ATOM 1427 N N . GLN A 1 191 ? 56.578 -10.929 -90.926 1.00 81.38 191 GLN A N 1
ATOM 1428 C CA . GLN A 1 191 ? 57.464 -11.962 -91.466 1.00 81.38 191 GLN A CA 1
ATOM 1429 C C . GLN A 1 191 ? 57.163 -12.297 -92.939 1.00 81.38 191 GLN A C 1
ATOM 1431 O O . GLN A 1 191 ? 58.087 -12.559 -93.715 1.00 81.38 191 GLN A O 1
ATOM 1436 N N . ALA A 1 192 ? 55.897 -12.251 -93.361 1.00 78.75 192 ALA A N 1
ATOM 1437 C CA . ALA A 1 192 ? 55.502 -12.387 -94.762 1.00 78.75 192 ALA A CA 1
ATOM 1438 C C . ALA A 1 192 ? 55.987 -11.196 -95.611 1.00 78.75 192 ALA A C 1
ATOM 1440 O O . ALA A 1 192 ? 56.495 -11.393 -96.711 1.00 78.75 192 ALA A O 1
ATOM 1441 N N . GLU A 1 193 ? 55.917 -9.972 -95.086 1.00 80.75 193 GLU A N 1
ATOM 1442 C CA . GLU A 1 193 ? 56.475 -8.783 -95.740 1.00 80.75 193 GLU A CA 1
ATOM 1443 C C . GLU A 1 193 ? 58.001 -8.861 -95.849 1.00 80.75 193 GLU A C 1
ATOM 1445 O O . GLU A 1 193 ? 58.551 -8.631 -96.927 1.00 80.75 193 GLU A O 1
ATOM 1450 N N . ALA A 1 194 ? 58.694 -9.266 -94.779 1.00 76.56 194 ALA A N 1
ATOM 1451 C CA . ALA A 1 194 ? 60.145 -9.445 -94.793 1.00 76.56 194 ALA A CA 1
ATOM 1452 C C . ALA A 1 194 ? 60.588 -10.518 -95.806 1.00 76.56 194 ALA A C 1
ATOM 1454 O O . ALA A 1 194 ? 61.542 -10.313 -96.559 1.00 76.56 194 ALA A O 1
ATOM 1455 N N . THR A 1 195 ? 59.879 -11.650 -95.874 1.00 79.88 195 THR A N 1
ATOM 1456 C CA . THR A 1 195 ? 60.159 -12.700 -96.870 1.00 79.88 195 THR A CA 1
ATOM 1457 C C . THR A 1 195 ? 59.809 -12.254 -98.292 1.00 79.88 195 THR A C 1
ATOM 1459 O O . THR A 1 195 ? 60.558 -12.559 -99.219 1.00 79.88 195 THR A O 1
ATOM 1462 N N . GLY A 1 196 ? 58.747 -11.466 -98.478 1.00 81.56 196 GLY A N 1
ATOM 1463 C CA . GLY A 1 196 ? 58.411 -10.841 -99.759 1.00 81.56 196 GLY A CA 1
ATOM 1464 C C . GLY A 1 196 ? 59.496 -9.876 -100.249 1.00 81.56 196 GLY A C 1
ATOM 1465 O O . GLY A 1 196 ? 59.915 -9.954 -101.404 1.00 81.56 196 GLY A O 1
ATOM 1466 N N . GLN A 1 197 ? 60.025 -9.025 -99.364 1.00 80.62 197 GLN A N 1
ATOM 1467 C CA . GLN A 1 197 ? 61.158 -8.141 -99.670 1.00 80.62 197 GLN A CA 1
ATOM 1468 C C . GLN A 1 197 ? 62.424 -8.939 -100.025 1.00 80.62 197 GLN A C 1
ATOM 1470 O O . GLN A 1 197 ? 63.119 -8.602 -100.985 1.00 80.62 197 GLN A O 1
ATOM 1475 N N . GLN A 1 198 ? 62.706 -10.033 -99.307 1.00 78.62 198 GLN A N 1
ATOM 1476 C CA . GLN A 1 198 ? 63.822 -10.929 -99.632 1.00 78.62 198 GLN A CA 1
ATOM 1477 C C . GLN A 1 198 ? 63.659 -11.579 -101.013 1.00 78.62 198 GLN A C 1
ATOM 1479 O O . GLN A 1 198 ? 64.613 -11.596 -101.787 1.00 78.62 198 GLN A O 1
ATOM 1484 N N . GLN A 1 199 ? 62.464 -12.064 -101.362 1.00 82.25 199 GLN A N 1
ATOM 1485 C CA . GLN A 1 199 ? 62.193 -12.642 -102.684 1.00 82.25 199 GLN A CA 1
ATOM 1486 C C . GLN A 1 199 ? 62.342 -11.612 -103.811 1.00 82.25 199 GLN A C 1
ATOM 1488 O O . GLN A 1 199 ? 62.922 -11.922 -104.851 1.00 82.25 199 GLN A O 1
ATOM 1493 N N . GLN A 1 200 ? 61.884 -10.372 -103.607 1.00 81.94 200 GLN A N 1
ATOM 1494 C CA . GLN A 1 200 ? 62.082 -9.290 -104.578 1.00 81.94 200 GLN A CA 1
ATOM 1495 C C . GLN A 1 200 ? 63.566 -8.972 -104.789 1.00 81.94 200 GLN A C 1
ATOM 1497 O O . GLN A 1 200 ? 64.002 -8.810 -105.929 1.00 81.94 200 GLN A O 1
ATOM 1502 N N . LEU A 1 201 ? 64.361 -8.926 -103.715 1.00 82.06 201 LEU A N 1
ATOM 1503 C CA . LEU A 1 201 ? 65.809 -8.743 -103.820 1.00 82.06 201 LEU A CA 1
ATOM 1504 C C . LEU A 1 201 ? 66.472 -9.890 -104.585 1.00 82.06 201 LEU A C 1
ATOM 1506 O O . LEU A 1 201 ? 67.319 -9.627 -105.435 1.00 82.06 201 LEU A O 1
ATOM 1510 N N . VAL A 1 202 ? 66.067 -11.139 -104.332 1.00 85.31 202 VAL A N 1
ATOM 1511 C CA . VAL A 1 202 ? 66.567 -12.303 -105.080 1.00 85.31 202 VAL A CA 1
ATOM 1512 C C . VAL A 1 202 ? 66.252 -12.162 -106.568 1.00 85.31 202 VAL A C 1
ATOM 1514 O O . VAL A 1 202 ? 67.170 -12.275 -107.371 1.00 85.31 202 VAL A O 1
ATOM 1517 N N . LEU A 1 203 ? 65.021 -11.804 -106.946 1.00 86.19 203 LEU A N 1
ATOM 1518 C CA . LEU A 1 203 ? 64.652 -11.599 -108.353 1.00 86.19 203 LEU A CA 1
ATOM 1519 C C . LEU A 1 203 ? 65.464 -10.480 -109.026 1.00 86.19 203 LEU A C 1
ATOM 1521 O O . LEU A 1 203 ? 65.894 -10.630 -110.168 1.00 86.19 203 LEU A O 1
ATOM 1525 N N . VAL A 1 204 ? 65.716 -9.366 -108.328 1.00 85.94 204 VAL A N 1
ATOM 1526 C CA . VAL A 1 204 ? 66.556 -8.269 -108.846 1.00 85.94 204 VAL A CA 1
ATOM 1527 C C . VAL A 1 204 ? 68.018 -8.704 -108.988 1.00 85.94 204 VAL A C 1
ATOM 1529 O O . VAL A 1 204 ? 68.702 -8.305 -109.935 1.00 85.94 204 VAL A O 1
ATOM 1532 N N . LEU A 1 205 ? 68.524 -9.514 -108.057 1.00 82.44 205 LEU A N 1
ATOM 1533 C CA . LEU A 1 205 ? 69.875 -10.065 -108.135 1.00 82.44 205 LEU A CA 1
ATOM 1534 C C . LEU A 1 205 ? 69.997 -11.091 -109.262 1.00 82.44 205 LEU A C 1
ATOM 1536 O O . LEU A 1 205 ? 70.982 -11.045 -109.994 1.00 82.44 205 LEU A O 1
ATOM 1540 N N . GLU A 1 206 ? 69.000 -11.953 -109.454 1.00 83.88 206 GLU A N 1
ATOM 1541 C CA . GLU A 1 206 ? 68.926 -12.902 -110.567 1.00 83.88 206 GLU A CA 1
ATOM 1542 C C . GLU A 1 206 ? 68.866 -12.173 -111.911 1.00 83.88 206 GLU A C 1
ATOM 1544 O O . GLU A 1 206 ? 69.658 -12.478 -112.805 1.00 83.88 206 GLU A O 1
ATOM 1549 N N . SER A 1 207 ? 68.024 -11.141 -112.044 1.00 84.94 207 SER A N 1
ATOM 1550 C CA . SER A 1 207 ? 67.956 -10.345 -113.272 1.00 84.94 207 SER A CA 1
ATOM 1551 C C . SER A 1 207 ? 69.281 -9.633 -113.550 1.00 84.94 207 SER A C 1
ATOM 1553 O O . SER A 1 207 ? 69.750 -9.611 -114.688 1.00 84.94 207 SER A O 1
ATOM 1555 N N . ARG A 1 208 ? 69.934 -9.086 -112.513 1.00 83.31 208 ARG A N 1
ATOM 1556 C CA . ARG A 1 208 ? 71.265 -8.473 -112.637 1.00 83.31 208 ARG A CA 1
ATOM 1557 C C . ARG A 1 208 ? 72.329 -9.498 -113.022 1.00 83.31 208 ARG A C 1
ATOM 1559 O O . ARG A 1 208 ? 73.120 -9.223 -113.922 1.00 83.31 208 ARG A O 1
ATOM 1566 N N . LEU A 1 209 ? 72.327 -10.684 -112.419 1.00 81.50 209 LEU A N 1
ATOM 1567 C CA . LEU A 1 209 ? 73.218 -11.787 -112.787 1.00 81.50 209 LEU A CA 1
ATOM 1568 C C . LEU A 1 209 ? 73.022 -12.195 -114.243 1.00 81.50 209 LEU A C 1
ATOM 1570 O O . LEU A 1 209 ? 74.002 -12.377 -114.957 1.00 81.50 209 LEU A O 1
ATOM 1574 N N . GLN A 1 210 ? 71.779 -12.265 -114.712 1.00 84.38 210 GLN A N 1
ATOM 1575 C CA . GLN A 1 210 ? 71.465 -12.598 -116.095 1.00 84.38 210 GLN A CA 1
ATOM 1576 C C . GLN A 1 210 ? 71.934 -11.502 -117.063 1.00 84.38 210 GLN A C 1
ATOM 1578 O O . GLN A 1 210 ? 72.522 -11.815 -118.099 1.00 84.38 210 GLN A O 1
ATOM 1583 N N . THR A 1 211 ? 71.789 -10.220 -116.701 1.00 79.69 211 THR A N 1
ATOM 1584 C CA . THR A 1 211 ? 72.365 -9.118 -117.493 1.00 79.69 211 THR A CA 1
ATOM 1585 C C . THR A 1 211 ? 73.889 -9.170 -117.526 1.00 79.69 211 THR A C 1
ATOM 1587 O O . THR A 1 211 ? 74.469 -9.046 -118.601 1.00 79.69 211 THR A O 1
ATOM 1590 N N . VAL A 1 212 ? 74.547 -9.439 -116.395 1.00 79.81 212 VAL A N 1
ATOM 1591 C CA . VAL A 1 212 ? 76.010 -9.550 -116.325 1.00 79.81 212 VAL A CA 1
ATOM 1592 C C . VAL A 1 212 ? 76.497 -10.769 -117.105 1.00 79.81 212 VAL A C 1
ATOM 1594 O O . VAL A 1 212 ? 77.465 -10.658 -117.846 1.00 79.81 212 VAL A O 1
ATOM 1597 N N . ALA A 1 213 ? 75.806 -11.906 -117.020 1.00 78.94 213 ALA A N 1
ATOM 1598 C CA . ALA A 1 213 ? 76.120 -13.102 -117.795 1.00 78.94 213 ALA A CA 1
ATOM 1599 C C . ALA A 1 213 ? 75.970 -12.852 -119.303 1.00 78.94 213 ALA A C 1
ATOM 1601 O O . ALA A 1 213 ? 76.843 -13.237 -120.078 1.00 78.94 213 ALA A O 1
ATOM 1602 N N . SER A 1 214 ? 74.913 -12.149 -119.724 1.00 79.25 214 SER A N 1
ATOM 1603 C CA . SER A 1 214 ? 74.726 -11.767 -121.129 1.00 79.25 214 SER A CA 1
ATOM 1604 C C . SER A 1 214 ? 75.781 -10.764 -121.611 1.00 79.25 214 SER A C 1
ATOM 1606 O O . SER A 1 214 ? 76.295 -10.913 -122.716 1.00 79.25 214 SER A O 1
ATOM 1608 N N . ALA A 1 215 ? 76.181 -9.806 -120.768 1.00 77.50 215 ALA A N 1
ATOM 1609 C CA . ALA A 1 215 ? 77.253 -8.860 -121.064 1.00 77.50 215 ALA A CA 1
ATOM 1610 C C . ALA A 1 215 ? 78.623 -9.554 -121.125 1.00 77.50 215 ALA A C 1
ATOM 1612 O O . ALA A 1 215 ? 79.422 -9.253 -122.005 1.00 77.50 215 ALA A O 1
ATOM 1613 N N . ALA A 1 216 ? 78.879 -10.527 -120.246 1.00 75.25 216 ALA A N 1
ATOM 1614 C CA . ALA A 1 216 ? 80.091 -11.339 -120.263 1.00 75.25 216 ALA A CA 1
ATOM 1615 C C . ALA A 1 216 ? 80.155 -12.234 -121.508 1.00 75.25 216 ALA A C 1
ATOM 1617 O O . ALA A 1 216 ? 81.213 -12.354 -122.121 1.00 75.25 216 ALA A O 1
ATOM 1618 N N . TRP A 1 217 ? 79.030 -12.820 -121.929 1.00 79.50 217 TRP A N 1
ATOM 1619 C CA . TRP A 1 217 ? 78.956 -13.599 -123.166 1.00 79.50 217 TRP A CA 1
ATOM 1620 C C . TRP A 1 217 ? 79.118 -12.716 -124.411 1.00 79.50 217 TRP A C 1
ATOM 1622 O O . TRP A 1 217 ? 79.858 -13.079 -125.325 1.00 79.50 217 TRP A O 1
ATOM 1632 N N . ALA A 1 218 ? 78.514 -11.522 -124.420 1.00 75.44 218 ALA A N 1
ATOM 1633 C CA . ALA A 1 218 ? 78.715 -10.527 -125.470 1.00 75.44 218 ALA A CA 1
ATOM 1634 C C . ALA A 1 218 ? 80.190 -10.101 -125.558 1.00 75.44 218 ALA A C 1
ATOM 1636 O O . ALA A 1 218 ? 80.772 -10.164 -126.640 1.00 75.44 218 ALA A O 1
ATOM 1637 N N . ALA A 1 219 ? 80.827 -9.786 -124.427 1.00 75.25 219 ALA A N 1
ATOM 1638 C CA . ALA A 1 219 ? 82.250 -9.454 -124.365 1.00 75.25 219 ALA A CA 1
ATOM 1639 C C . ALA A 1 219 ? 83.138 -10.622 -124.828 1.00 75.25 219 ALA A C 1
ATOM 1641 O O . ALA A 1 219 ? 84.070 -10.418 -125.601 1.00 75.25 219 ALA A O 1
ATOM 1642 N N . TYR A 1 220 ? 82.825 -11.858 -124.429 1.00 78.62 220 TYR A N 1
ATOM 1643 C CA . TYR A 1 220 ? 83.546 -13.053 -124.876 1.00 78.62 220 TYR A CA 1
ATOM 1644 C C . TYR A 1 220 ? 83.423 -13.270 -126.392 1.00 78.62 220 TYR A C 1
ATOM 1646 O O . TYR A 1 220 ? 84.409 -13.587 -127.058 1.00 78.62 220 TYR A O 1
ATOM 1654 N N . SER A 1 221 ? 82.233 -13.056 -126.961 1.00 78.06 221 SER A N 1
ATOM 1655 C CA . SER A 1 221 ? 82.014 -13.162 -128.407 1.00 78.06 221 SER A CA 1
ATOM 1656 C C . SER A 1 221 ? 82.748 -12.067 -129.190 1.00 78.06 221 SER A C 1
ATOM 1658 O O . SER A 1 221 ? 83.396 -12.380 -130.187 1.00 78.06 221 SER A O 1
ATOM 1660 N N . GLN A 1 222 ? 82.746 -10.825 -128.690 1.00 74.69 222 GLN A N 1
ATOM 1661 C CA . GLN A 1 222 ? 83.485 -9.702 -129.275 1.00 74.69 222 GLN A CA 1
ATOM 1662 C C . GLN A 1 222 ? 84.997 -9.939 -129.248 1.00 74.69 222 GLN A C 1
ATOM 1664 O O . GLN A 1 222 ? 85.677 -9.675 -130.235 1.00 74.69 222 GLN A O 1
ATOM 1669 N N . LEU A 1 223 ? 85.528 -10.503 -128.160 1.00 75.75 223 LEU A N 1
ATOM 1670 C CA . LEU A 1 223 ? 86.957 -10.794 -128.032 1.00 75.75 223 LEU A CA 1
ATOM 1671 C C . LEU A 1 223 ? 87.394 -11.912 -128.994 1.00 75.75 223 LEU A C 1
ATOM 1673 O O . LEU A 1 223 ? 88.463 -11.835 -129.591 1.00 75.75 223 LEU A O 1
ATOM 1677 N N . LYS A 1 224 ? 86.530 -12.907 -129.230 1.00 77.25 224 LYS A N 1
ATOM 1678 C CA . LYS A 1 224 ? 86.763 -13.964 -130.227 1.00 77.25 224 LYS A CA 1
ATOM 1679 C C . LYS A 1 224 ? 86.698 -13.442 -131.669 1.00 77.25 224 LYS A C 1
ATOM 1681 O O . LYS A 1 224 ? 87.452 -13.910 -132.519 1.00 77.25 224 LYS A O 1
ATOM 1686 N N . GLN A 1 225 ? 85.832 -12.463 -131.932 1.00 72.62 225 GLN A N 1
ATOM 1687 C CA . GLN A 1 225 ? 85.728 -11.786 -133.228 1.00 72.62 225 GLN A CA 1
ATOM 1688 C C . GLN A 1 225 ? 86.972 -10.928 -133.507 1.00 72.62 225 GLN A C 1
ATOM 1690 O O . GLN A 1 225 ? 87.578 -11.062 -134.567 1.00 72.62 225 GLN A O 1
ATOM 1695 N N . GLN A 1 226 ? 87.442 -10.165 -132.513 1.00 70.12 226 GLN A N 1
ATOM 1696 C CA . GLN A 1 226 ? 88.689 -9.395 -132.612 1.00 70.12 226 GLN A CA 1
ATOM 1697 C C . GLN A 1 226 ? 89.929 -10.282 -132.792 1.00 70.12 226 GLN A C 1
ATOM 1699 O O . GLN A 1 226 ? 90.864 -9.897 -133.490 1.00 70.12 226 GLN A O 1
ATOM 1704 N N . GLN A 1 227 ? 89.941 -11.485 -132.215 1.00 68.19 227 GLN A N 1
ATOM 1705 C CA . GLN A 1 227 ? 91.053 -12.423 -132.377 1.00 68.19 227 GLN A CA 1
ATOM 1706 C C . GLN A 1 227 ? 91.134 -13.000 -133.806 1.00 68.19 227 GLN A C 1
ATOM 1708 O O . GLN A 1 227 ? 92.233 -13.194 -134.316 1.00 68.19 227 GLN A O 1
ATOM 1713 N N . GLN A 1 228 ? 89.997 -13.199 -134.487 1.00 64.75 228 GLN A N 1
ATOM 1714 C CA . GLN A 1 228 ? 89.965 -13.583 -135.909 1.00 64.75 228 GLN A CA 1
ATOM 1715 C C . GLN A 1 228 ? 90.274 -12.412 -136.857 1.00 64.75 228 GLN A C 1
ATOM 1717 O O . GLN A 1 228 ? 90.875 -12.620 -137.910 1.00 64.75 228 GLN A O 1
ATOM 1722 N N . GLU A 1 229 ? 89.910 -11.183 -136.486 1.00 62.69 229 GLU A N 1
ATOM 1723 C CA . GLU A 1 229 ? 90.237 -9.976 -137.260 1.00 62.69 229 GLU A CA 1
ATOM 1724 C C . GLU A 1 229 ? 91.735 -9.620 -137.175 1.00 62.69 229 GLU A C 1
ATOM 1726 O O . GLU A 1 229 ? 92.327 -9.201 -138.174 1.00 62.69 229 GLU A O 1
ATOM 1731 N N . GLN A 1 230 ? 92.394 -9.886 -136.039 1.00 58.22 230 GLN A N 1
ATOM 1732 C CA . GLN A 1 230 ? 93.843 -9.690 -135.883 1.00 58.22 230 GLN A CA 1
ATOM 1733 C C . GLN A 1 230 ? 94.700 -10.677 -136.697 1.00 58.22 230 GLN A C 1
ATOM 1735 O O . GLN A 1 230 ? 95.800 -10.312 -137.115 1.00 58.22 230 GLN A O 1
ATOM 1740 N N . GLU A 1 231 ? 94.216 -11.889 -136.990 1.00 59.25 231 GLU A N 1
ATOM 1741 C CA . GLU A 1 231 ? 94.949 -12.862 -137.820 1.00 59.25 231 GLU A CA 1
ATOM 1742 C C . GLU A 1 231 ? 94.917 -12.522 -139.324 1.00 59.25 231 GLU A C 1
ATOM 1744 O O . GLU A 1 231 ? 95.855 -12.857 -140.047 1.00 59.25 231 GLU A O 1
ATOM 1749 N N . GLN A 1 232 ? 93.900 -11.797 -139.811 1.00 55.88 232 GLN A N 1
ATOM 1750 C CA . GLN A 1 232 ? 93.835 -11.355 -141.216 1.00 55.88 232 GLN A CA 1
ATOM 1751 C C . GLN A 1 232 ? 94.551 -10.016 -141.475 1.00 55.88 232 GLN A C 1
ATOM 1753 O O . GLN A 1 232 ? 94.966 -9.757 -142.605 1.00 55.88 232 GLN A O 1
ATOM 1758 N N . GLN A 1 233 ? 94.771 -9.189 -140.446 1.00 54.22 233 GLN A N 1
ATOM 1759 C CA . GLN A 1 233 ? 95.464 -7.897 -140.575 1.00 54.22 233 GLN A CA 1
ATOM 1760 C C . GLN A 1 233 ? 97.001 -7.978 -140.496 1.00 54.22 233 GLN A C 1
ATOM 1762 O O . GLN A 1 233 ? 97.673 -6.996 -140.795 1.00 54.22 233 GLN A O 1
ATOM 1767 N N . GLN A 1 234 ? 97.596 -9.138 -140.193 1.00 51.56 234 GLN A N 1
ATOM 1768 C CA . GLN A 1 234 ? 99.063 -9.293 -140.130 1.00 51.56 234 GLN A CA 1
ATOM 1769 C C . GLN A 1 234 ? 99.758 -9.561 -141.483 1.00 51.56 234 GLN A C 1
ATOM 1771 O O . GLN A 1 234 ? 100.984 -9.642 -141.522 1.00 51.56 234 GLN A O 1
ATOM 1776 N N . GLN A 1 235 ? 99.028 -9.661 -142.603 1.00 51.81 235 GLN A N 1
ATOM 1777 C CA . GLN A 1 235 ? 99.623 -9.887 -143.936 1.00 51.81 235 GLN A CA 1
ATOM 1778 C C . GLN A 1 235 ? 99.527 -8.707 -144.914 1.00 51.81 235 GLN A C 1
ATOM 1780 O O . GLN A 1 235 ? 99.946 -8.848 -146.063 1.00 51.81 235 GLN A O 1
ATOM 1785 N N . ARG A 1 236 ? 99.058 -7.526 -144.493 1.00 50.59 236 ARG A N 1
ATOM 1786 C CA . ARG A 1 236 ? 99.166 -6.310 -145.314 1.00 50.59 236 ARG A CA 1
ATOM 1787 C C . ARG A 1 236 ? 99.622 -5.108 -144.489 1.00 50.59 236 ARG A C 1
ATOM 1789 O O . ARG A 1 236 ? 98.832 -4.520 -143.769 1.00 50.59 236 ARG A O 1
ATOM 1796 N N . GLU A 1 237 ? 100.905 -4.787 -144.694 1.00 38.25 237 GLU A N 1
ATOM 1797 C CA . GLU A 1 237 ? 101.468 -3.425 -144.752 1.00 38.25 237 GLU A CA 1
ATOM 1798 C C . GLU A 1 237 ? 101.535 -2.700 -143.390 1.00 38.25 237 GLU A C 1
ATOM 1800 O O . GLU A 1 237 ? 100.551 -2.192 -142.878 1.00 38.25 237 GLU A O 1
ATOM 1805 N N . GLN A 1 238 ? 102.663 -2.656 -142.665 1.00 36.69 238 GLN A N 1
ATOM 1806 C CA . GLN A 1 238 ? 103.980 -2.124 -143.062 1.00 36.69 238 GLN A CA 1
ATOM 1807 C C . GLN A 1 238 ? 103.886 -0.882 -143.963 1.00 36.69 238 GLN A C 1
ATOM 1809 O O . GLN A 1 238 ? 104.181 -0.980 -145.146 1.00 36.69 238 GLN A O 1
ATOM 1814 N N . GLN A 1 239 ? 103.494 0.265 -143.397 1.00 35.66 239 GLN A N 1
ATOM 1815 C CA . GLN A 1 239 ? 104.191 1.566 -143.477 1.00 35.66 239 GLN A CA 1
ATOM 1816 C C . GLN A 1 239 ? 103.291 2.701 -142.941 1.00 35.66 239 GLN A C 1
ATOM 1818 O O . GLN A 1 239 ? 102.135 2.820 -143.320 1.00 35.66 239 GLN A O 1
ATOM 1823 N N . ASP A 1 240 ? 103.880 3.493 -142.041 1.00 35.06 240 ASP A N 1
ATOM 1824 C CA . ASP A 1 240 ? 103.624 4.901 -141.696 1.00 35.06 240 ASP A CA 1
ATOM 1825 C C . ASP A 1 240 ? 102.216 5.398 -141.287 1.00 35.06 240 ASP A C 1
ATOM 1827 O O . ASP A 1 240 ? 101.345 5.685 -142.097 1.00 35.06 240 ASP A O 1
ATOM 1831 N N . ALA A 1 241 ? 102.059 5.538 -139.959 1.00 33.19 241 ALA A N 1
ATOM 1832 C CA . ALA A 1 241 ? 101.888 6.779 -139.170 1.00 33.19 241 ALA A CA 1
ATOM 1833 C C . ALA A 1 241 ? 101.129 8.004 -139.751 1.00 33.19 241 ALA A C 1
ATOM 1835 O O . ALA A 1 241 ? 101.231 8.319 -140.927 1.00 33.19 241 ALA A O 1
ATOM 1836 N N . PRO A 1 242 ? 100.677 8.927 -138.880 1.00 43.09 242 PRO A N 1
ATOM 1837 C CA . PRO A 1 242 ? 99.803 8.788 -137.721 1.00 43.09 242 PRO A CA 1
ATOM 1838 C C . PRO A 1 242 ? 98.610 9.775 -137.844 1.00 43.09 242 PRO A C 1
ATOM 1840 O O . PRO A 1 242 ? 98.423 10.433 -138.861 1.00 43.09 242 PRO A O 1
ATOM 1843 N N . HIS A 1 243 ? 97.887 9.933 -136.735 1.00 28.03 243 HIS A N 1
ATOM 1844 C CA . HIS A 1 243 ? 97.125 11.110 -136.291 1.00 28.03 243 HIS A CA 1
ATOM 1845 C C . HIS A 1 243 ? 95.613 10.929 -136.090 1.00 28.03 243 HIS A C 1
ATOM 1847 O O . HIS A 1 243 ? 94.831 10.671 -136.999 1.00 28.03 243 HIS A O 1
ATOM 1853 N N . LEU A 1 244 ? 95.280 11.092 -134.808 1.00 37.00 244 LEU A N 1
ATOM 1854 C CA . LEU A 1 244 ? 93.985 11.202 -134.162 1.00 37.00 244 LEU A CA 1
ATOM 1855 C C . LEU A 1 244 ? 93.306 12.527 -134.503 1.00 37.00 244 LEU A C 1
ATOM 1857 O O . LEU A 1 244 ? 93.984 13.546 -134.606 1.00 37.00 244 LEU A O 1
ATOM 1861 N N . ASP A 1 245 ? 91.981 12.462 -134.539 1.00 26.52 245 ASP A N 1
ATOM 1862 C CA . ASP A 1 245 ? 90.988 13.519 -134.344 1.00 26.52 245 ASP A CA 1
ATOM 1863 C C . ASP A 1 245 ? 89.662 12.757 -134.103 1.00 26.52 245 ASP A C 1
ATOM 1865 O O . ASP A 1 245 ? 89.489 11.645 -134.595 1.00 26.52 245 ASP A O 1
ATOM 1869 N N . VAL A 1 246 ? 88.657 13.188 -133.353 1.00 30.69 246 VAL A N 1
ATOM 1870 C CA . VAL A 1 246 ? 88.320 14.442 -132.681 1.00 30.69 246 VAL A CA 1
ATOM 1871 C C . VAL A 1 246 ? 87.101 14.045 -131.838 1.00 30.69 246 VAL A C 1
ATOM 1873 O O . VAL A 1 246 ? 86.252 13.275 -132.277 1.00 30.69 246 VAL A O 1
ATOM 1876 N N . ALA A 1 247 ? 87.162 14.262 -130.531 1.00 29.23 247 ALA A N 1
ATOM 1877 C CA . ALA A 1 247 ? 86.587 15.423 -129.862 1.00 29.23 247 ALA A CA 1
ATOM 1878 C C . ALA A 1 247 ? 85.065 15.367 -129.718 1.00 29.23 247 ALA A C 1
ATOM 1880 O O . ALA A 1 247 ? 84.332 15.019 -130.633 1.00 29.23 247 ALA A O 1
ATOM 1881 N N . SER A 1 248 ? 84.607 15.799 -128.551 1.00 29.39 248 SER A N 1
ATOM 1882 C CA . SER A 1 248 ? 83.795 17.011 -128.399 1.00 29.39 248 SER A CA 1
ATOM 1883 C C . SER A 1 248 ? 83.143 16.970 -127.027 1.00 29.39 248 SER A C 1
ATOM 1885 O O . SER A 1 248 ? 82.683 15.923 -126.592 1.00 29.39 248 SER A O 1
ATOM 1887 N N . SER A 1 249 ? 83.019 18.061 -126.288 1.00 31.70 249 SER A N 1
ATOM 1888 C CA . SER A 1 249 ? 83.431 19.459 -126.479 1.00 31.70 249 SER A CA 1
ATOM 1889 C C . SER A 1 249 ? 83.033 20.143 -125.161 1.00 31.70 249 SER A C 1
ATOM 1891 O O . SER A 1 249 ? 81.971 19.842 -124.628 1.00 31.70 249 SER A O 1
ATOM 1893 N N . LYS A 1 250 ? 83.870 20.923 -124.472 1.00 30.05 250 LYS A N 1
ATOM 1894 C CA . LYS A 1 250 ? 84.340 22.276 -124.821 1.00 30.05 250 LYS A CA 1
ATOM 1895 C C . LYS A 1 250 ? 83.206 23.245 -125.183 1.00 30.05 250 LYS A C 1
ATOM 1897 O O . LYS A 1 250 ? 82.598 23.110 -126.233 1.00 30.05 250 LYS A O 1
ATOM 1902 N N . ALA A 1 251 ? 83.029 24.265 -124.353 1.00 30.02 251 ALA A N 1
ATOM 1903 C CA . ALA A 1 251 ? 83.171 25.680 -124.717 1.00 30.02 251 ALA A CA 1
ATOM 1904 C C . ALA A 1 251 ? 83.090 26.472 -123.391 1.00 30.02 251 ALA A C 1
ATOM 1906 O O . ALA A 1 251 ? 82.134 26.299 -122.649 1.00 30.02 251 ALA A O 1
ATOM 1907 N N . GLY A 1 252 ? 84.079 27.239 -122.934 1.00 30.53 252 GLY A N 1
ATOM 1908 C CA . GLY A 1 252 ? 85.152 27.906 -123.667 1.00 30.53 252 GLY A CA 1
ATOM 1909 C C . GLY A 1 252 ? 84.761 29.369 -123.893 1.00 30.53 252 GLY A C 1
ATOM 1910 O O . GLY A 1 252 ? 83.909 29.596 -124.746 1.00 30.53 252 GLY A O 1
ATOM 1911 N N . PRO A 1 253 ? 85.320 30.315 -123.119 1.00 37.62 253 PRO A N 1
ATOM 1912 C CA . PRO A 1 253 ? 85.042 31.743 -123.213 1.00 37.62 253 PRO A CA 1
ATOM 1913 C C . PRO A 1 253 ? 86.019 32.476 -124.159 1.00 37.62 253 PRO A C 1
ATOM 1915 O O . PRO A 1 253 ? 86.974 31.875 -124.650 1.00 37.62 253 PRO A O 1
ATOM 1918 N N . GLU A 1 254 ? 85.768 33.785 -124.284 1.00 36.84 254 GLU A N 1
ATOM 1919 C CA . GLU A 1 254 ? 86.688 34.907 -124.580 1.00 36.84 254 GLU A CA 1
ATOM 1920 C C . GLU A 1 254 ? 86.632 35.581 -125.974 1.00 36.84 254 GLU A C 1
ATOM 1922 O O . GLU A 1 254 ? 86.657 34.941 -127.023 1.00 36.84 254 GLU A O 1
ATOM 1927 N N . ASP A 1 255 ? 86.526 36.918 -125.886 1.00 31.36 255 ASP A N 1
ATOM 1928 C CA . ASP A 1 255 ? 86.557 38.032 -126.862 1.00 31.36 255 ASP A CA 1
ATOM 1929 C C . ASP A 1 255 ? 87.896 38.100 -127.680 1.00 31.36 255 ASP A C 1
ATOM 1931 O O . ASP A 1 255 ? 88.712 37.197 -127.483 1.00 31.36 255 ASP A O 1
ATOM 1935 N N . PRO A 1 256 ? 88.248 39.116 -128.534 1.00 49.66 256 PRO A N 1
ATOM 1936 C CA . PRO A 1 256 ? 87.644 40.449 -128.723 1.00 49.66 256 PRO A CA 1
ATOM 1937 C C . PRO A 1 256 ? 87.710 41.122 -130.132 1.00 49.66 256 PRO A C 1
ATOM 1939 O O . PRO A 1 256 ? 88.268 40.614 -131.099 1.00 49.66 256 PRO A O 1
ATOM 1942 N N . GLU A 1 257 ? 87.181 42.358 -130.139 1.00 41.38 257 GLU A N 1
ATOM 1943 C CA . GLU A 1 257 ? 87.608 43.560 -130.892 1.00 41.38 257 GLU A CA 1
ATOM 1944 C C . GLU A 1 257 ? 87.101 43.830 -132.323 1.00 41.38 257 GLU A C 1
ATOM 1946 O O . GLU A 1 257 ? 87.452 43.158 -133.290 1.00 41.38 257 GLU A O 1
ATOM 1951 N N . GLY A 1 258 ? 86.362 44.949 -132.471 1.00 39.56 258 GLY A N 1
ATOM 1952 C CA . GLY A 1 258 ? 86.213 45.595 -133.779 1.00 39.56 258 GLY A CA 1
ATOM 1953 C C . GLY A 1 258 ? 85.162 46.690 -134.017 1.00 39.56 258 GLY A C 1
ATOM 1954 O O . GLY A 1 258 ? 85.183 47.236 -135.109 1.00 39.56 258 GLY A O 1
ATOM 1955 N N . LEU A 1 259 ? 84.273 47.060 -133.082 1.00 42.12 259 LEU A N 1
ATOM 1956 C CA . LEU A 1 259 ? 83.437 48.283 -133.170 1.00 42.12 259 LEU A CA 1
ATOM 1957 C C . LEU A 1 259 ? 83.361 48.936 -131.777 1.00 42.12 259 LEU A C 1
ATOM 1959 O O . LEU A 1 259 ? 82.477 48.681 -130.962 1.00 42.12 259 LEU A O 1
ATOM 1963 N N . VAL A 1 260 ? 84.404 49.712 -131.491 1.00 50.59 260 VAL A N 1
ATOM 1964 C CA . VAL A 1 260 ? 84.773 50.297 -130.198 1.00 50.59 260 VAL A CA 1
ATOM 1965 C C . VAL A 1 260 ? 84.131 51.680 -130.052 1.00 50.59 260 VAL A C 1
ATOM 1967 O O . VAL A 1 260 ? 84.535 52.587 -130.771 1.00 50.59 260 VAL A O 1
ATOM 1970 N N . ALA A 1 261 ? 83.153 51.825 -129.143 1.00 48.50 261 ALA A N 1
ATOM 1971 C CA . ALA A 1 261 ? 82.903 53.041 -128.335 1.00 48.50 261 ALA A CA 1
ATOM 1972 C C . ALA A 1 261 ? 81.621 52.983 -127.466 1.00 48.50 261 ALA A C 1
ATOM 1974 O O . ALA A 1 261 ? 81.585 53.653 -126.442 1.00 48.50 261 ALA A O 1
ATOM 1975 N N . GLU A 1 262 ? 80.597 52.181 -127.796 1.00 52.25 262 GLU A N 1
ATOM 1976 C CA . GLU A 1 262 ? 79.297 52.220 -127.072 1.00 52.25 262 GLU A CA 1
ATOM 1977 C C . GLU A 1 262 ? 78.961 50.942 -126.263 1.00 52.25 262 GLU A C 1
ATOM 1979 O O . GLU A 1 262 ? 78.161 50.991 -125.333 1.00 52.25 262 GLU A O 1
ATOM 1984 N N . LEU A 1 263 ? 79.631 49.808 -126.517 1.00 55.31 263 LEU A N 1
ATOM 1985 C CA . LEU A 1 263 ? 79.410 48.527 -125.808 1.00 55.31 263 LEU A CA 1
ATOM 1986 C C . LEU A 1 263 ? 80.288 48.324 -124.552 1.00 55.31 263 LEU A C 1
ATOM 1988 O O . LEU A 1 263 ? 79.921 47.561 -123.659 1.00 55.31 263 LEU A O 1
ATOM 1992 N N . ALA A 1 264 ? 81.414 49.039 -124.435 1.00 56.84 264 ALA A N 1
ATOM 1993 C CA . ALA A 1 264 ? 82.297 48.977 -123.262 1.00 56.84 264 ALA A CA 1
ATOM 1994 C C . ALA A 1 264 ? 81.703 49.682 -122.024 1.00 56.84 264 ALA A C 1
ATOM 1996 O O . ALA A 1 264 ? 82.012 49.301 -120.896 1.00 56.84 264 ALA A O 1
ATOM 1997 N N . GLY A 1 265 ? 80.805 50.657 -122.223 1.00 58.81 265 GLY A N 1
ATOM 1998 C CA . GLY A 1 265 ? 80.021 51.255 -121.136 1.00 58.81 265 GLY A CA 1
ATOM 1999 C C . GLY A 1 265 ? 79.073 50.237 -120.495 1.00 58.81 265 GLY A C 1
ATOM 2000 O O . GLY A 1 265 ? 79.093 50.059 -119.283 1.00 58.81 265 GLY A O 1
ATOM 2001 N N . LEU A 1 266 ? 78.339 49.478 -121.314 1.00 61.00 266 LEU A N 1
ATOM 2002 C CA . LEU A 1 266 ? 77.370 48.471 -120.861 1.00 61.00 266 LEU A CA 1
ATOM 2003 C C . LEU A 1 266 ? 78.016 47.244 -120.193 1.00 61.00 266 LEU A C 1
ATOM 2005 O O . LEU A 1 266 ? 77.461 46.715 -119.235 1.00 61.00 266 LEU A O 1
ATOM 2009 N N . ALA A 1 267 ? 79.193 46.795 -120.641 1.00 61.09 267 ALA A N 1
ATOM 2010 C CA . ALA A 1 267 ? 79.901 45.671 -120.014 1.00 61.09 267 ALA A CA 1
ATOM 2011 C C . ALA A 1 267 ? 80.501 46.038 -118.641 1.00 61.09 267 ALA A C 1
ATOM 2013 O O . ALA A 1 267 ? 80.404 45.257 -117.693 1.00 61.09 267 ALA A O 1
ATOM 2014 N N . LEU A 1 268 ? 81.058 47.248 -118.504 1.00 68.88 268 LEU A N 1
ATOM 2015 C CA . LEU A 1 268 ? 81.559 47.758 -117.224 1.00 68.88 268 LEU A CA 1
ATOM 2016 C C . LEU A 1 268 ? 80.405 48.073 -116.257 1.00 68.88 268 LEU A C 1
ATOM 2018 O O . LEU A 1 268 ? 80.515 47.823 -115.055 1.00 68.88 268 LEU A O 1
ATOM 2022 N N . GLU A 1 269 ? 79.269 48.544 -116.781 1.00 68.62 269 GLU A N 1
ATOM 2023 C CA . GLU A 1 269 ? 78.021 48.682 -116.026 1.00 68.62 269 GLU A CA 1
ATOM 2024 C C . GLU A 1 269 ? 77.469 47.326 -115.563 1.00 68.62 269 GLU A C 1
ATOM 2026 O O . GLU A 1 269 ? 77.083 47.208 -114.401 1.00 68.62 269 GLU A O 1
ATOM 2031 N N . LEU A 1 270 ? 77.489 46.282 -116.401 1.00 73.88 270 LEU A N 1
ATOM 2032 C CA . LEU A 1 270 ? 77.042 44.931 -116.034 1.00 73.88 270 LEU A CA 1
ATOM 2033 C C . LEU A 1 270 ? 77.975 44.259 -115.019 1.00 73.88 270 LEU A C 1
ATOM 2035 O O . LEU A 1 270 ? 77.498 43.651 -114.065 1.00 73.88 270 LEU A O 1
ATOM 2039 N N . GLN A 1 271 ? 79.293 44.404 -115.150 1.00 77.94 271 GLN A N 1
ATOM 2040 C CA . GLN A 1 271 ? 80.248 43.863 -114.177 1.00 77.94 271 GLN A CA 1
ATOM 2041 C C . GLN A 1 271 ? 80.214 44.641 -112.847 1.00 77.94 271 GLN A C 1
ATOM 2043 O O . GLN A 1 271 ? 80.292 44.051 -111.764 1.00 77.94 271 GLN A O 1
ATOM 2048 N N . GLY A 1 272 ? 79.996 45.958 -112.908 1.00 75.44 272 GLY A N 1
ATOM 2049 C CA . GLY A 1 272 ? 79.675 46.787 -111.746 1.00 75.44 272 GLY A CA 1
ATOM 2050 C C . GLY A 1 272 ? 78.344 46.395 -111.094 1.00 75.44 272 GLY A C 1
ATOM 2051 O O . GLY A 1 272 ? 78.242 46.378 -109.870 1.00 75.44 272 GLY A O 1
ATOM 2052 N N . ALA A 1 273 ? 77.334 46.019 -111.879 1.00 77.69 273 ALA A N 1
ATOM 2053 C CA . ALA A 1 273 ? 76.057 45.528 -111.370 1.00 77.69 273 ALA A CA 1
ATOM 2054 C C . ALA A 1 273 ? 76.189 44.144 -110.717 1.00 77.69 273 ALA A C 1
ATOM 2056 O O . ALA A 1 273 ? 75.646 43.941 -109.637 1.00 77.69 273 ALA A O 1
ATOM 2057 N N . VAL A 1 274 ? 76.954 43.215 -111.297 1.00 79.06 274 VAL A N 1
ATOM 2058 C CA . VAL A 1 274 ? 77.189 41.877 -110.721 1.00 79.06 274 VAL A CA 1
ATOM 2059 C C . VAL A 1 274 ? 77.954 41.961 -109.402 1.00 79.06 274 VAL A C 1
ATOM 2061 O O . VAL A 1 274 ? 77.556 41.335 -108.427 1.00 79.06 274 VAL A O 1
ATOM 2064 N N . THR A 1 275 ? 78.997 42.789 -109.320 1.00 80.75 275 THR A N 1
ATOM 2065 C CA . THR A 1 275 ? 79.743 42.981 -108.063 1.00 80.75 275 THR A CA 1
ATOM 2066 C C . THR A 1 275 ? 78.909 43.671 -106.981 1.00 80.75 275 THR A C 1
ATOM 2068 O O . THR A 1 275 ? 79.033 43.317 -105.809 1.00 80.75 275 THR A O 1
ATOM 2071 N N . ARG A 1 276 ? 78.006 44.593 -107.353 1.00 81.31 276 ARG A N 1
ATOM 2072 C CA . ARG A 1 276 ? 76.991 45.149 -106.438 1.00 81.31 276 ARG A CA 1
ATOM 2073 C C . ARG A 1 276 ? 76.009 44.073 -105.975 1.00 81.31 276 ARG A C 1
ATOM 2075 O O . ARG A 1 276 ? 75.794 43.949 -104.779 1.00 81.31 276 ARG A O 1
ATOM 2082 N N . ILE A 1 277 ? 75.503 43.238 -106.884 1.00 83.19 277 ILE A N 1
ATOM 2083 C CA . ILE A 1 277 ? 74.595 42.129 -106.554 1.00 83.19 277 ILE A CA 1
ATOM 2084 C C . ILE A 1 277 ? 75.275 41.106 -105.638 1.00 83.19 277 ILE A C 1
ATOM 2086 O O . ILE A 1 277 ? 74.649 40.629 -104.697 1.00 83.19 277 ILE A O 1
ATOM 2090 N N . ASP A 1 278 ? 76.545 40.771 -105.859 1.00 83.31 278 ASP A N 1
ATOM 2091 C CA . ASP A 1 278 ? 77.283 39.845 -104.995 1.00 83.31 278 ASP A CA 1
ATOM 2092 C C . ASP A 1 278 ? 77.604 40.460 -103.629 1.00 83.31 278 ASP A C 1
ATOM 2094 O O . ASP A 1 278 ? 77.513 39.772 -102.606 1.00 83.31 278 ASP A O 1
ATOM 2098 N N . HIS A 1 279 ? 77.912 41.760 -103.586 1.00 85.31 279 HIS A N 1
ATOM 2099 C CA . HIS A 1 279 ? 78.050 42.499 -102.335 1.00 85.31 279 HIS A CA 1
ATOM 2100 C C . HIS A 1 279 ? 76.729 42.505 -101.553 1.00 85.31 279 HIS A C 1
ATOM 2102 O 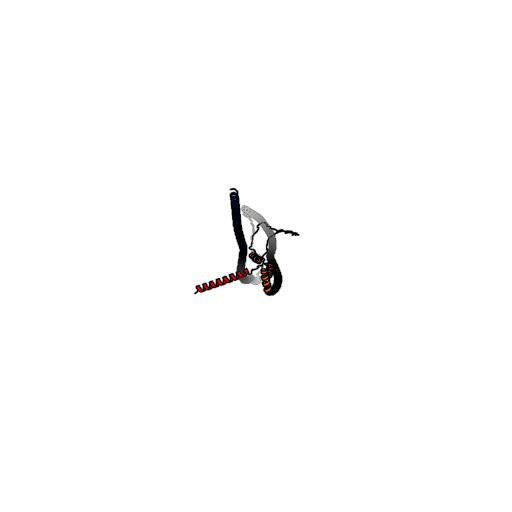O . HIS A 1 279 ? 76.710 42.090 -100.392 1.00 85.31 279 HIS A O 1
ATOM 2108 N N . ASP A 1 280 ? 75.616 42.837 -102.205 1.00 86.25 280 ASP A N 1
ATOM 2109 C CA . ASP A 1 280 ? 74.272 42.815 -101.626 1.00 86.25 280 ASP A CA 1
ATOM 2110 C C . ASP A 1 280 ? 73.876 41.399 -101.188 1.00 86.25 280 ASP A C 1
ATOM 2112 O O . ASP A 1 280 ? 73.350 41.200 -100.095 1.00 86.25 280 ASP A O 1
ATOM 2116 N N . ARG A 1 281 ? 74.212 40.370 -101.973 1.00 88.06 281 ARG A N 1
ATOM 2117 C CA . ARG A 1 281 ? 73.985 38.961 -101.623 1.00 88.06 281 ARG A CA 1
ATOM 2118 C C . ARG A 1 281 ? 74.800 38.541 -100.404 1.00 88.06 281 ARG A C 1
ATOM 2120 O O . ARG A 1 281 ? 74.312 37.761 -99.585 1.00 88.06 281 ARG A O 1
ATOM 2127 N N . SER A 1 282 ? 76.032 39.027 -100.267 1.00 87.12 282 SER A N 1
ATOM 2128 C CA . SER A 1 282 ? 76.866 38.774 -99.090 1.00 87.12 282 SER A CA 1
ATOM 2129 C C . SER A 1 282 ? 76.299 39.470 -97.848 1.00 87.12 282 SER A C 1
ATOM 2131 O O . SER A 1 282 ? 76.153 38.825 -96.809 1.00 87.12 282 SER A O 1
ATOM 2133 N N . LEU A 1 283 ? 75.857 40.726 -97.975 1.00 91.38 283 LEU A N 1
ATOM 2134 C CA . LEU A 1 283 ? 75.178 41.469 -96.916 1.00 91.38 283 LEU A CA 1
ATOM 2135 C C . LEU A 1 283 ? 73.898 40.753 -96.484 1.00 91.38 283 LEU A C 1
ATOM 2137 O O . LEU A 1 283 ? 73.742 40.472 -95.298 1.00 91.38 283 LEU A O 1
ATOM 2141 N N . LEU A 1 284 ? 73.047 40.347 -97.428 1.00 90.69 284 LEU A N 1
ATOM 2142 C CA . LEU A 1 284 ? 71.828 39.586 -97.152 1.00 90.69 284 LEU A CA 1
ATOM 2143 C C . LEU A 1 284 ? 72.124 38.238 -96.490 1.00 90.69 284 LEU A C 1
ATOM 2145 O O . LEU A 1 284 ? 71.425 37.857 -95.558 1.00 90.69 284 LEU A O 1
ATOM 2149 N N . ARG A 1 285 ? 73.186 37.526 -96.893 1.00 89.25 285 ARG A N 1
ATOM 2150 C CA . ARG A 1 285 ? 73.617 36.294 -96.208 1.00 89.25 285 ARG A CA 1
ATOM 2151 C C . ARG A 1 285 ? 74.046 36.561 -94.768 1.00 89.25 285 ARG A C 1
ATOM 2153 O O . ARG A 1 285 ? 73.667 35.793 -93.891 1.00 89.25 285 ARG A O 1
ATOM 2160 N N . THR A 1 286 ? 74.791 37.639 -94.510 1.00 90.69 286 THR A N 1
ATOM 2161 C CA . THR A 1 286 ? 75.182 38.005 -93.136 1.00 90.69 286 THR A CA 1
ATOM 2162 C C . THR A 1 286 ? 74.000 38.488 -92.295 1.00 90.69 286 THR A C 1
ATOM 2164 O O . THR A 1 286 ? 73.934 38.197 -91.104 1.00 90.69 286 THR A O 1
ATOM 2167 N N . GLN A 1 287 ? 73.038 39.196 -92.893 1.00 91.62 287 GLN A N 1
ATOM 2168 C CA . GLN A 1 287 ? 71.796 39.589 -92.230 1.00 91.62 287 GLN A CA 1
ATOM 2169 C C . GLN A 1 287 ? 70.935 38.362 -91.922 1.00 91.62 287 GLN A C 1
ATOM 2171 O O . GLN A 1 287 ? 70.443 38.236 -90.807 1.00 91.62 287 GLN A O 1
ATOM 2176 N N . LEU A 1 288 ? 70.831 37.411 -92.853 1.00 91.38 288 LEU A N 1
ATOM 2177 C CA . LEU A 1 288 ? 70.102 36.160 -92.661 1.00 91.38 288 LEU A CA 1
ATOM 2178 C C . LEU A 1 288 ? 70.773 35.259 -91.619 1.00 91.38 288 LEU A C 1
ATOM 2180 O O . LEU A 1 288 ? 70.077 34.657 -90.808 1.00 91.38 288 LEU A O 1
ATOM 2184 N N . SER A 1 289 ? 72.108 35.190 -91.573 1.00 90.88 289 SER A N 1
ATOM 2185 C CA . SER A 1 289 ? 72.810 34.450 -90.519 1.00 90.88 289 SER A CA 1
ATOM 2186 C C . SER A 1 289 ? 72.627 35.101 -89.148 1.00 90.88 289 SER A C 1
ATOM 2188 O O . SER A 1 289 ? 72.431 34.386 -88.169 1.00 90.88 289 SER A O 1
ATOM 2190 N N . LYS A 1 290 ? 72.645 36.441 -89.074 1.00 93.56 290 LYS A N 1
ATOM 2191 C CA . LYS A 1 290 ? 72.349 37.186 -87.841 1.00 93.56 290 LYS A CA 1
ATOM 2192 C C . LYS A 1 290 ? 70.909 36.964 -87.388 1.00 93.56 290 LYS A C 1
ATOM 2194 O O . LYS A 1 290 ? 70.710 36.665 -86.221 1.00 93.56 290 LYS A O 1
ATOM 2199 N N . LEU A 1 291 ? 69.939 37.039 -88.300 1.00 93.12 291 LEU A N 1
ATOM 2200 C CA . LEU A 1 291 ? 68.531 36.783 -87.998 1.00 93.12 291 LEU A CA 1
ATOM 2201 C C . LEU A 1 291 ? 68.316 35.335 -87.552 1.00 93.12 291 LEU A C 1
ATOM 2203 O O . LEU A 1 291 ? 67.634 35.107 -86.568 1.00 93.12 291 LEU A O 1
ATOM 2207 N N . LYS A 1 292 ? 68.947 34.356 -88.213 1.00 92.75 292 LYS A N 1
ATOM 2208 C CA . LYS A 1 292 ? 68.892 32.950 -87.793 1.00 92.75 292 LYS A CA 1
ATOM 2209 C C . LYS A 1 292 ? 69.485 32.760 -86.398 1.00 92.75 292 LYS A C 1
ATOM 2211 O O . LYS A 1 292 ? 68.901 32.057 -85.587 1.00 92.75 292 LYS A O 1
ATOM 2216 N N . GLN A 1 293 ? 70.633 33.372 -86.113 1.00 93.56 293 GLN A N 1
ATOM 2217 C CA . GLN A 1 293 ? 71.249 33.291 -84.790 1.00 93.56 293 GLN A CA 1
ATOM 2218 C C . GLN A 1 293 ? 70.409 34.006 -83.726 1.00 93.56 293 GLN A C 1
ATOM 2220 O O . GLN A 1 293 ? 70.336 33.525 -82.603 1.00 93.56 293 GLN A O 1
ATOM 2225 N N . GLN A 1 294 ? 69.763 35.120 -84.077 1.00 93.38 294 GLN A N 1
ATOM 2226 C CA . GLN A 1 294 ? 68.813 35.803 -83.206 1.00 93.38 294 GLN A CA 1
ATOM 2227 C C . GLN A 1 294 ? 67.580 34.933 -82.950 1.00 93.38 294 GLN A C 1
ATOM 2229 O O . GLN A 1 294 ? 67.251 34.725 -81.799 1.00 93.38 294 GLN A O 1
ATOM 2234 N N . MET A 1 295 ? 66.978 34.333 -83.981 1.00 92.88 295 MET A N 1
ATOM 2235 C CA . MET A 1 295 ? 65.855 33.405 -83.820 1.00 92.88 295 MET A CA 1
ATOM 2236 C C . MET A 1 295 ? 66.210 32.195 -82.955 1.00 92.88 295 MET A C 1
ATOM 2238 O O . MET A 1 295 ? 65.382 31.774 -82.162 1.00 92.88 295 MET A O 1
ATOM 2242 N N . ILE A 1 296 ? 67.416 31.635 -83.104 1.00 92.06 296 ILE A N 1
ATOM 2243 C CA . ILE A 1 296 ? 67.875 30.526 -82.255 1.00 92.06 296 ILE A CA 1
ATOM 2244 C C . ILE A 1 296 ? 68.010 30.991 -80.803 1.00 92.06 296 ILE A C 1
ATOM 2246 O O . ILE A 1 296 ? 67.531 30.296 -79.922 1.00 92.06 296 ILE A O 1
ATOM 2250 N N . ARG A 1 297 ? 68.593 32.170 -80.548 1.00 92.81 297 ARG A N 1
ATOM 2251 C CA . ARG A 1 297 ? 68.680 32.723 -79.185 1.00 92.81 297 ARG A CA 1
ATOM 2252 C C . ARG A 1 297 ? 67.308 33.014 -78.594 1.00 92.81 297 ARG A C 1
ATOM 2254 O O . ARG A 1 297 ? 67.068 32.647 -77.459 1.00 92.81 297 ARG A O 1
ATOM 2261 N N . ASP A 1 298 ? 66.415 33.625 -79.368 1.00 92.12 298 ASP A N 1
ATOM 2262 C CA . ASP A 1 298 ? 65.052 33.912 -78.927 1.00 92.12 298 ASP A CA 1
ATOM 2263 C C . ASP A 1 298 ? 64.315 32.597 -78.609 1.00 92.12 298 ASP A C 1
ATOM 2265 O O . ASP A 1 298 ? 63.625 32.515 -77.602 1.00 92.12 298 ASP A O 1
ATOM 2269 N N . GLN A 1 299 ? 64.501 31.539 -79.410 1.00 92.00 299 GLN A N 1
ATOM 2270 C CA . GLN A 1 299 ? 63.967 30.203 -79.114 1.00 92.00 299 GLN A CA 1
ATOM 2271 C C . GLN A 1 299 ? 64.582 29.592 -77.850 1.00 92.00 299 GLN A C 1
ATOM 2273 O O . GLN A 1 299 ? 63.837 29.131 -76.998 1.00 92.00 299 GLN A O 1
ATOM 2278 N N . GLU A 1 300 ? 65.907 29.624 -77.696 1.00 92.19 300 GLU A N 1
ATOM 2279 C CA . GLU A 1 300 ? 66.603 29.120 -76.503 1.00 92.19 300 GLU A CA 1
ATOM 2280 C C . GLU A 1 300 ? 66.191 29.883 -75.228 1.00 92.19 300 GLU A C 1
ATOM 2282 O O . GLU A 1 300 ? 66.023 29.273 -74.172 1.00 92.19 300 GLU A O 1
ATOM 2287 N N . ASP A 1 301 ? 65.981 31.200 -75.319 1.00 92.25 301 ASP A N 1
ATOM 2288 C CA . ASP A 1 301 ? 65.515 32.045 -74.216 1.00 92.25 301 ASP A CA 1
ATOM 2289 C C . ASP A 1 301 ? 64.050 31.747 -73.858 1.00 92.25 301 ASP A C 1
ATOM 2291 O O . ASP A 1 301 ? 63.707 31.684 -72.675 1.00 92.25 301 ASP A O 1
ATOM 2295 N N . GLU A 1 302 ? 63.171 31.559 -74.849 1.00 90.50 302 GLU A N 1
ATOM 2296 C CA . GLU A 1 302 ? 61.778 31.159 -74.615 1.00 90.50 302 GLU A CA 1
ATOM 2297 C C . GLU A 1 302 ? 61.692 29.734 -74.048 1.00 90.50 302 GLU A C 1
ATOM 2299 O O . GLU A 1 302 ? 60.991 29.524 -73.061 1.00 90.50 302 GLU A O 1
ATOM 2304 N N . ASP A 1 303 ? 62.452 28.775 -74.581 1.00 90.94 303 ASP A N 1
ATOM 2305 C CA . ASP A 1 303 ? 62.533 27.404 -74.060 1.00 90.94 303 ASP A CA 1
ATOM 2306 C C . ASP A 1 303 ? 63.082 27.394 -72.622 1.00 90.94 303 ASP A C 1
ATOM 2308 O O . ASP A 1 303 ? 62.551 26.710 -71.745 1.00 90.94 303 ASP A O 1
ATOM 2312 N N . GLY A 1 304 ? 64.090 28.224 -72.331 1.00 89.38 304 GLY A N 1
ATOM 2313 C CA . GLY A 1 304 ? 64.604 28.433 -70.977 1.00 89.38 304 GLY A CA 1
ATOM 2314 C C . GLY A 1 304 ? 63.549 28.994 -70.018 1.00 89.38 304 GLY A C 1
ATOM 2315 O O . GLY A 1 304 ? 63.440 28.526 -68.881 1.00 89.38 304 GLY A O 1
ATOM 2316 N N . LYS A 1 305 ? 62.723 29.951 -70.469 1.00 92.94 305 LYS A N 1
ATOM 2317 C CA . LYS A 1 305 ? 61.581 30.461 -69.688 1.00 92.94 305 LYS A CA 1
ATOM 2318 C C . LYS A 1 305 ? 60.531 29.378 -69.469 1.00 92.94 305 LYS A C 1
ATOM 2320 O O . LYS A 1 305 ? 60.052 29.261 -68.343 1.00 92.94 305 LYS A O 1
ATOM 2325 N N . TRP A 1 306 ? 60.192 28.586 -70.487 1.00 90.56 306 TRP A N 1
ATOM 2326 C CA . TRP A 1 306 ? 59.237 27.481 -70.364 1.00 90.56 306 TRP A CA 1
ATOM 2327 C C . TRP A 1 306 ? 59.698 26.449 -69.342 1.00 90.56 306 TRP A C 1
ATOM 2329 O O . TRP A 1 306 ? 58.928 26.110 -68.447 1.00 90.56 306 TRP A O 1
ATOM 2339 N N . HIS A 1 307 ? 60.959 26.023 -69.400 1.00 90.88 307 HIS A N 1
ATOM 2340 C CA . HIS A 1 307 ? 61.517 25.092 -68.421 1.00 90.88 307 HIS A CA 1
ATOM 2341 C C . HIS A 1 307 ? 61.571 25.679 -67.005 1.00 90.88 307 HIS A C 1
ATOM 2343 O O . HIS A 1 307 ? 61.316 24.962 -66.038 1.00 90.88 307 HIS A O 1
ATOM 2349 N N . ALA A 1 308 ? 61.853 26.978 -66.857 1.00 91.50 308 ALA A N 1
ATOM 2350 C CA . ALA A 1 308 ? 61.789 27.646 -65.558 1.00 91.50 308 ALA A CA 1
ATOM 2351 C C . ALA A 1 308 ? 60.354 27.679 -65.000 1.00 91.50 308 ALA A C 1
ATOM 2353 O O . ALA A 1 308 ? 60.149 27.338 -63.838 1.00 91.50 308 ALA A O 1
ATOM 2354 N N . HIS A 1 309 ? 59.355 28.003 -65.829 1.00 90.69 309 HIS A N 1
ATOM 2355 C CA . HIS A 1 309 ? 57.945 27.984 -65.423 1.00 90.69 309 HIS A CA 1
ATOM 2356 C C . HIS A 1 309 ? 57.473 26.561 -65.094 1.00 90.69 309 HIS A C 1
ATOM 2358 O O . HIS A 1 309 ? 56.755 26.363 -64.119 1.00 90.69 309 HIS A O 1
ATOM 2364 N N . GLU A 1 310 ? 57.890 25.558 -65.868 1.00 93.00 310 GLU A N 1
ATOM 2365 C CA . GLU A 1 310 ? 57.590 24.147 -65.608 1.00 93.00 310 GLU A CA 1
ATOM 2366 C C . GLU A 1 310 ? 58.192 23.689 -64.269 1.00 93.00 310 GLU A C 1
ATOM 2368 O O . GLU A 1 310 ? 57.507 23.049 -63.470 1.00 93.00 310 GLU A O 1
ATOM 2373 N N . ALA A 1 311 ? 59.433 24.085 -63.968 1.00 92.19 311 ALA A N 1
ATOM 2374 C CA . ALA A 1 311 ? 60.072 23.810 -62.684 1.00 92.19 311 ALA A CA 1
ATOM 2375 C C . ALA A 1 311 ? 59.374 24.521 -61.509 1.00 92.19 311 ALA A C 1
ATOM 2377 O O . ALA A 1 311 ? 59.162 23.900 -60.467 1.00 92.19 311 ALA A O 1
ATOM 2378 N N . GLU A 1 312 ? 58.975 25.788 -61.670 1.00 93.75 312 GLU A N 1
ATOM 2379 C CA . GLU A 1 312 ? 58.213 26.538 -60.660 1.00 93.75 312 GLU A CA 1
ATOM 2380 C C . GLU A 1 312 ? 56.837 25.910 -60.403 1.00 93.75 312 GLU A C 1
ATOM 2382 O O . GLU A 1 312 ? 56.447 25.725 -59.248 1.00 93.75 312 GLU A O 1
ATOM 2387 N N . VAL A 1 313 ? 56.119 25.507 -61.457 1.00 93.94 313 VAL A N 1
ATOM 2388 C CA . VAL A 1 313 ? 54.833 24.806 -61.337 1.00 93.94 313 VAL A CA 1
ATOM 2389 C C . VAL A 1 313 ? 55.020 23.454 -60.654 1.00 93.94 313 VAL A C 1
ATOM 2391 O O . VAL A 1 313 ? 54.249 23.122 -59.756 1.00 93.94 313 VAL A O 1
ATOM 2394 N N . HIS A 1 314 ? 56.048 22.679 -61.009 1.00 93.50 314 HIS A N 1
ATOM 2395 C CA . HIS A 1 314 ? 56.335 21.413 -60.335 1.00 93.50 314 HIS A CA 1
ATOM 2396 C C . HIS A 1 314 ? 56.677 21.597 -58.854 1.00 93.50 314 HIS A C 1
ATOM 2398 O O . HIS A 1 314 ? 56.185 20.826 -58.027 1.00 93.50 314 HIS A O 1
ATOM 2404 N N . ALA A 1 315 ? 57.464 22.618 -58.504 1.00 93.75 315 ALA A N 1
ATOM 2405 C CA . ALA A 1 315 ? 57.765 22.948 -57.115 1.00 93.75 315 ALA A CA 1
ATOM 2406 C C . ALA A 1 315 ? 56.493 23.344 -56.345 1.00 93.75 315 ALA A C 1
ATOM 2408 O O . ALA A 1 315 ? 56.234 22.794 -55.276 1.00 93.75 315 ALA A O 1
ATOM 2409 N N . ALA A 1 316 ? 55.647 24.202 -56.923 1.00 93.38 316 ALA A N 1
ATOM 2410 C CA . ALA A 1 316 ? 54.377 24.601 -56.320 1.00 93.38 316 ALA A CA 1
ATOM 2411 C C . ALA A 1 316 ? 53.413 23.411 -56.148 1.00 93.38 316 ALA A C 1
ATOM 2413 O O . ALA A 1 316 ? 52.783 23.265 -55.102 1.00 93.38 316 ALA A O 1
ATOM 2414 N N . VAL A 1 317 ? 53.321 22.516 -57.138 1.00 94.94 317 VAL A N 1
ATOM 2415 C CA . VAL A 1 317 ? 52.511 21.288 -57.047 1.00 94.94 317 VAL A CA 1
ATOM 2416 C C . VAL A 1 317 ? 53.043 20.361 -55.951 1.00 94.94 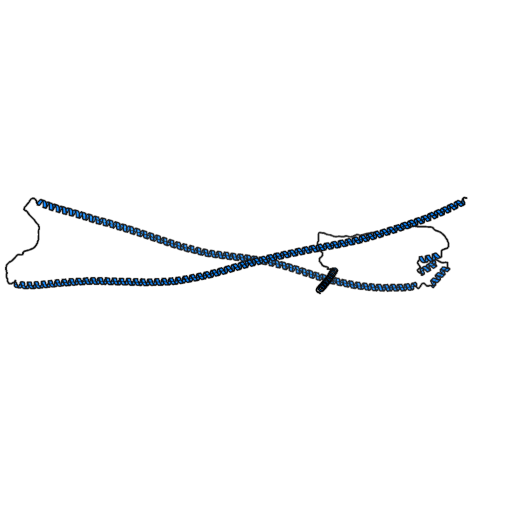317 VAL A C 1
ATOM 2418 O O . VAL A 1 317 ? 52.246 19.787 -55.208 1.00 94.94 317 VAL A O 1
ATOM 2421 N N . ALA A 1 318 ? 54.365 20.232 -55.810 1.00 94.62 318 ALA A N 1
ATOM 2422 C CA . ALA A 1 318 ? 54.976 19.436 -54.750 1.00 94.62 318 ALA A CA 1
ATOM 2423 C C . ALA A 1 318 ? 54.708 20.030 -53.355 1.00 94.62 318 ALA A C 1
ATOM 2425 O O . ALA A 1 318 ? 54.339 19.291 -52.442 1.00 94.62 318 ALA A O 1
ATOM 2426 N N . GLU A 1 319 ? 54.818 21.350 -53.187 1.00 94.94 319 GLU A N 1
ATOM 2427 C CA . GLU A 1 319 ? 54.483 22.028 -51.928 1.00 94.94 319 GLU A CA 1
ATOM 2428 C C . GLU A 1 319 ? 53.007 21.847 -51.556 1.00 94.94 319 GLU A C 1
ATOM 2430 O O . GLU A 1 319 ? 52.695 21.489 -50.418 1.00 94.94 319 GLU A O 1
ATOM 2435 N N . VAL A 1 320 ? 52.095 22.016 -52.519 1.00 94.69 320 VAL A N 1
ATOM 2436 C CA . VAL A 1 320 ? 50.657 21.791 -52.308 1.00 94.69 320 VAL A CA 1
ATOM 2437 C C . VAL A 1 320 ? 50.371 20.327 -51.965 1.00 94.69 320 VAL A C 1
ATOM 2439 O O . VAL A 1 320 ? 49.535 20.061 -51.102 1.00 94.69 320 VAL A O 1
ATOM 2442 N N . ALA A 1 321 ? 51.071 19.367 -52.578 1.00 95.12 321 ALA A N 1
ATOM 2443 C CA . ALA A 1 321 ? 50.934 17.952 -52.239 1.00 95.12 321 ALA A CA 1
ATOM 2444 C C . ALA A 1 321 ? 51.359 17.670 -50.788 1.00 95.12 321 ALA A C 1
ATOM 2446 O O . ALA A 1 321 ? 50.617 17.018 -50.056 1.00 95.12 321 ALA A O 1
ATOM 2447 N N . VAL A 1 322 ? 52.489 18.228 -50.337 1.00 96.00 322 VAL A N 1
ATOM 2448 C CA . VAL A 1 322 ? 52.946 18.095 -48.943 1.00 96.00 322 VAL A CA 1
ATOM 2449 C C . VAL A 1 322 ? 51.949 18.730 -47.970 1.00 96.00 322 VAL A C 1
ATOM 2451 O O . VAL A 1 322 ? 51.615 18.121 -46.954 1.00 96.00 322 VAL A O 1
ATOM 2454 N N . GLN A 1 323 ? 51.430 19.923 -48.273 1.00 95.50 323 GLN A N 1
ATOM 2455 C CA . GLN A 1 323 ? 50.416 20.581 -47.439 1.00 95.50 323 GLN A CA 1
ATOM 2456 C C . GLN A 1 323 ? 49.111 19.778 -47.379 1.00 95.50 323 GLN A C 1
ATOM 2458 O O . GLN A 1 323 ? 48.536 19.617 -46.303 1.00 95.50 323 GLN A O 1
ATOM 2463 N N . ARG A 1 324 ? 48.654 19.230 -48.512 1.00 95.38 324 ARG A N 1
ATOM 2464 C CA . ARG A 1 324 ? 47.482 18.346 -48.569 1.00 95.38 324 ARG A CA 1
ATOM 2465 C C . ARG A 1 324 ? 47.683 17.116 -47.690 1.00 95.38 324 ARG A C 1
ATOM 2467 O O . ARG A 1 324 ? 46.783 16.775 -46.927 1.00 95.38 324 ARG A O 1
ATOM 2474 N N . ASP A 1 325 ? 48.846 16.478 -47.775 1.00 95.94 325 ASP A N 1
ATOM 2475 C CA . ASP A 1 325 ? 49.149 15.277 -46.999 1.00 95.94 325 ASP A CA 1
ATOM 2476 C C . ASP A 1 325 ? 49.222 15.595 -45.491 1.00 95.94 325 ASP A C 1
ATOM 2478 O O . ASP A 1 325 ? 48.691 14.839 -44.678 1.00 95.94 325 ASP A O 1
ATOM 2482 N N . GLN A 1 326 ? 49.775 16.753 -45.104 1.00 96.19 326 GLN A N 1
ATOM 2483 C CA . GLN A 1 326 ? 49.754 17.236 -43.714 1.00 96.19 326 GLN A CA 1
ATOM 2484 C C . GLN A 1 326 ? 48.328 17.495 -43.209 1.00 96.19 326 GLN A C 1
ATOM 2486 O O . GLN A 1 326 ? 47.981 17.073 -42.106 1.00 96.19 326 GLN A O 1
ATOM 2491 N N . LEU A 1 327 ? 47.480 18.148 -44.011 1.00 95.81 327 LEU A N 1
ATOM 2492 C CA . LEU A 1 327 ? 46.077 18.384 -43.660 1.00 95.81 327 LEU A CA 1
ATOM 2493 C C . LEU A 1 327 ? 45.287 17.074 -43.571 1.00 95.81 327 LEU A C 1
ATOM 2495 O O . LEU A 1 327 ? 44.469 16.922 -42.668 1.00 95.81 327 LEU A O 1
ATOM 2499 N N . GLN A 1 328 ? 45.552 16.103 -44.450 1.00 96.81 328 GLN A N 1
ATOM 2500 C CA . GLN A 1 328 ? 44.957 14.769 -44.357 1.00 96.81 328 GLN A CA 1
ATOM 2501 C C . GLN A 1 328 ? 45.391 14.038 -43.085 1.00 96.81 328 GLN A C 1
ATOM 2503 O O . GLN A 1 328 ? 44.545 13.438 -42.429 1.00 96.81 328 GLN A O 1
ATOM 2508 N N . GLN A 1 329 ? 46.665 14.121 -42.695 1.00 96.75 329 GLN A N 1
ATOM 2509 C CA . GLN A 1 329 ? 47.142 13.538 -41.437 1.00 96.75 329 GLN A CA 1
ATOM 2510 C C . GLN A 1 329 ? 46.496 14.204 -40.215 1.00 96.75 329 GLN A C 1
ATOM 2512 O O . GLN A 1 329 ? 46.071 13.508 -39.296 1.00 96.75 329 GLN A O 1
ATOM 2517 N N . GLN A 1 330 ? 46.360 15.533 -40.206 1.00 96.19 330 GLN A N 1
ATOM 2518 C CA . GLN A 1 330 ? 45.668 16.258 -39.130 1.00 96.19 330 GLN A CA 1
ATOM 2519 C C . GLN A 1 330 ? 44.174 15.918 -39.073 1.00 96.19 330 GLN A C 1
ATOM 2521 O O . GLN A 1 330 ? 43.616 15.730 -37.989 1.00 96.19 330 GLN A O 1
ATOM 2526 N N . LEU A 1 331 ? 43.522 15.791 -40.231 1.00 96.81 331 LEU A N 1
ATOM 2527 C CA . LEU A 1 331 ? 42.130 15.364 -40.317 1.00 96.81 331 LEU A CA 1
ATOM 2528 C C . LEU A 1 331 ? 41.959 13.937 -39.778 1.00 96.81 331 LEU A C 1
ATOM 2530 O O . LEU A 1 331 ? 41.070 13.705 -38.971 1.00 96.81 331 LEU A O 1
ATOM 2534 N N . GLN A 1 332 ? 42.838 13.004 -40.145 1.00 96.94 332 GLN A N 1
ATOM 2535 C CA . GLN A 1 332 ? 42.805 11.635 -39.619 1.00 96.94 332 GLN A CA 1
ATOM 2536 C C . GLN A 1 332 ? 43.075 11.589 -38.110 1.00 96.94 332 GLN A C 1
ATOM 2538 O O . GLN A 1 332 ? 42.373 10.889 -37.385 1.00 96.94 332 GLN A O 1
ATOM 2543 N N . ALA A 1 333 ? 44.043 12.363 -37.612 1.00 97.31 333 ALA A N 1
ATOM 2544 C CA . ALA A 1 333 ? 44.340 12.436 -36.183 1.00 97.31 333 ALA A CA 1
ATOM 2545 C C . ALA A 1 333 ? 43.158 13.007 -35.380 1.00 97.31 333 ALA A C 1
ATOM 2547 O O . ALA A 1 333 ? 42.794 12.459 -34.342 1.00 97.31 333 ALA A O 1
ATOM 2548 N N . SER A 1 334 ? 42.520 14.072 -35.875 1.00 96.81 334 SER A N 1
ATOM 2549 C CA . SER A 1 334 ? 41.324 14.639 -35.235 1.00 96.81 334 SER A CA 1
ATOM 2550 C C . SER A 1 334 ? 40.111 13.707 -35.318 1.00 96.81 334 SER A C 1
ATOM 2552 O O . SER A 1 334 ? 39.365 13.615 -34.348 1.00 96.81 334 SER A O 1
ATOM 2554 N N . GLN A 1 335 ? 39.937 12.959 -36.413 1.00 97.69 335 GLN A N 1
ATOM 2555 C CA . GLN A 1 335 ? 38.906 11.919 -36.520 1.00 97.69 335 GLN A CA 1
ATOM 2556 C C . GLN A 1 335 ? 39.112 10.813 -35.480 1.00 97.69 335 GLN A C 1
ATOM 2558 O O . GLN A 1 335 ? 38.176 10.485 -34.761 1.00 97.69 335 GLN A O 1
ATOM 2563 N N . GLN A 1 336 ? 40.340 10.314 -35.319 1.00 97.50 336 GLN A N 1
ATOM 2564 C CA . GLN A 1 336 ? 40.662 9.318 -34.290 1.00 97.50 336 GLN A CA 1
ATOM 2565 C C . GLN A 1 336 ? 40.419 9.852 -32.872 1.00 97.50 336 GLN A C 1
ATOM 2567 O O . GLN A 1 336 ? 39.908 9.129 -32.022 1.00 97.50 336 GLN A O 1
ATOM 2572 N N . GLN A 1 337 ? 40.747 11.120 -32.606 1.00 97.81 337 GLN A N 1
ATOM 2573 C CA . GLN A 1 337 ? 40.445 11.756 -31.319 1.00 97.81 337 GLN A CA 1
ATOM 2574 C C . GLN A 1 337 ? 38.937 11.887 -31.082 1.00 97.81 337 GLN A C 1
ATOM 2576 O O . GLN A 1 337 ? 38.473 11.641 -29.971 1.00 97.81 337 GLN A O 1
ATOM 2581 N N . LEU A 1 338 ? 38.161 12.244 -32.110 1.00 97.25 338 LEU A N 1
ATOM 2582 C CA . LEU A 1 338 ? 36.702 12.295 -32.015 1.00 97.25 338 LEU A CA 1
ATOM 2583 C C . LEU A 1 338 ? 36.109 10.910 -31.755 1.00 97.25 338 LEU A C 1
ATOM 2585 O O . LEU A 1 338 ? 35.238 10.794 -30.901 1.00 97.25 338 LEU A O 1
ATOM 2589 N N . GLU A 1 339 ? 36.599 9.866 -32.422 1.00 98.12 339 GLU A N 1
ATOM 2590 C CA . GLU A 1 339 ? 36.172 8.481 -32.183 1.00 98.12 339 GLU A CA 1
ATOM 2591 C C . GLU A 1 339 ? 36.509 8.018 -30.757 1.00 98.12 339 GLU A C 1
ATOM 2593 O O . GLU A 1 339 ? 35.667 7.418 -30.088 1.00 98.12 339 GLU A O 1
ATOM 2598 N N . GLN A 1 340 ? 37.703 8.349 -30.250 1.00 98.19 340 GLN A N 1
ATOM 2599 C CA . GLN A 1 340 ? 38.096 8.061 -28.866 1.00 98.19 340 GLN A CA 1
ATOM 2600 C C . GLN A 1 340 ? 37.171 8.762 -27.869 1.00 98.19 340 GLN A C 1
ATOM 2602 O O . GLN A 1 340 ? 36.586 8.096 -27.016 1.00 98.19 340 GLN A O 1
ATOM 2607 N N . LEU A 1 341 ? 36.960 10.072 -28.017 1.00 97.62 341 LEU A N 1
ATOM 2608 C CA . LEU A 1 341 ? 36.070 10.836 -27.140 1.00 97.62 341 LEU A CA 1
ATOM 2609 C C . LEU A 1 341 ? 34.618 10.348 -27.226 1.00 97.62 341 LEU A C 1
ATOM 2611 O O . LEU A 1 341 ? 33.948 10.257 -26.204 1.00 97.62 341 LEU A O 1
ATOM 2615 N N . GLN A 1 342 ? 34.130 9.983 -28.414 1.00 98.00 342 GLN A N 1
ATOM 2616 C CA . GLN A 1 342 ? 32.802 9.384 -28.577 1.00 98.00 342 GLN A CA 1
ATOM 2617 C C . GLN A 1 342 ? 32.696 8.039 -27.851 1.00 98.00 342 GLN A C 1
ATOM 2619 O O . GLN A 1 342 ? 31.688 7.782 -27.195 1.00 98.00 342 GLN A O 1
ATOM 2624 N N . SER A 1 343 ? 33.735 7.202 -27.917 1.00 98.06 343 SER A N 1
ATOM 2625 C CA . SER A 1 343 ? 33.766 5.929 -27.191 1.00 98.06 343 SER A CA 1
ATOM 2626 C C . SER A 1 343 ? 33.808 6.120 -25.670 1.00 98.06 343 SER A C 1
ATOM 2628 O O . SER A 1 343 ? 33.132 5.394 -24.943 1.00 98.06 343 SER A O 1
ATOM 2630 N N . GLU A 1 344 ? 34.533 7.133 -25.183 1.00 98.44 344 GLU A N 1
ATOM 2631 C CA . GLU A 1 344 ? 34.563 7.492 -23.765 1.00 98.44 344 GLU A CA 1
ATOM 2632 C C . GLU A 1 344 ? 33.199 7.999 -23.300 1.00 98.44 344 GLU A C 1
ATOM 2634 O O . GLU A 1 344 ? 32.698 7.528 -22.282 1.00 98.44 344 GLU A O 1
ATOM 2639 N N . VAL A 1 345 ? 32.563 8.903 -24.055 1.00 98.00 345 VAL A N 1
ATOM 2640 C CA . VAL A 1 345 ? 31.213 9.409 -23.755 1.00 98.00 345 VAL A CA 1
ATOM 2641 C C . VAL A 1 345 ? 30.205 8.264 -23.698 1.00 98.00 345 VAL A C 1
ATOM 2643 O O . VAL A 1 345 ? 29.495 8.148 -22.703 1.00 98.00 345 VAL A O 1
ATOM 2646 N N . ALA A 1 346 ? 30.206 7.361 -24.682 1.00 98.00 346 ALA A N 1
ATOM 2647 C CA . ALA A 1 346 ? 29.342 6.181 -24.663 1.00 98.00 346 ALA A CA 1
ATOM 2648 C C . ALA A 1 346 ? 29.617 5.278 -23.442 1.00 98.00 346 ALA A C 1
ATOM 2650 O O . ALA A 1 346 ? 28.692 4.731 -22.840 1.00 98.00 346 ALA A O 1
ATOM 2651 N N . GLY A 1 347 ? 30.884 5.149 -23.031 1.00 98.50 347 GLY A N 1
ATOM 2652 C CA . GLY A 1 347 ? 31.270 4.441 -21.810 1.00 98.50 347 GLY A CA 1
ATOM 2653 C C . GLY A 1 347 ? 30.732 5.101 -20.535 1.00 98.50 347 GLY A C 1
ATOM 2654 O O . GLY A 1 347 ? 30.220 4.411 -19.650 1.00 98.50 347 GLY A O 1
ATOM 2655 N N . TRP A 1 348 ? 30.799 6.432 -20.443 1.00 98.12 348 TRP A N 1
ATOM 2656 C CA . TRP A 1 348 ? 30.243 7.195 -19.323 1.00 98.12 348 TRP A CA 1
ATOM 2657 C C . TRP A 1 348 ? 28.718 7.130 -19.278 1.00 98.12 348 TRP A C 1
ATOM 2659 O O . TRP A 1 348 ? 28.165 6.955 -18.195 1.00 98.12 348 TRP A O 1
ATOM 2669 N N . GLU A 1 349 ? 28.042 7.203 -20.423 1.00 98.31 349 GLU A N 1
ATOM 2670 C CA . GLU A 1 349 ? 26.587 7.052 -20.528 1.00 98.31 349 GLU A CA 1
ATOM 2671 C C . GLU A 1 349 ? 26.132 5.656 -20.084 1.00 98.31 349 GLU A C 1
ATOM 2673 O O . GLU A 1 349 ? 25.195 5.534 -19.295 1.00 98.31 349 GLU A O 1
ATOM 2678 N N . ALA A 1 350 ? 26.838 4.598 -20.496 1.00 98.12 350 ALA A N 1
ATOM 2679 C CA . ALA A 1 350 ? 26.555 3.238 -20.038 1.00 98.12 350 ALA A CA 1
ATOM 2680 C C . ALA A 1 350 ? 26.774 3.082 -18.520 1.00 98.12 350 ALA A C 1
ATOM 2682 O O . ALA A 1 350 ? 25.953 2.482 -17.820 1.00 98.12 350 ALA A O 1
ATOM 2683 N N . CYS A 1 351 ? 27.854 3.658 -17.982 1.00 98.38 351 CYS A N 1
ATOM 2684 C CA . CYS A 1 351 ? 28.115 3.671 -16.542 1.00 98.38 351 CYS A CA 1
ATOM 2685 C C . CYS A 1 351 ? 27.026 4.446 -15.780 1.00 98.38 351 CYS A C 1
ATOM 2687 O O . CYS A 1 351 ? 26.523 3.971 -14.762 1.00 98.38 351 CYS A O 1
ATOM 2689 N N . LEU A 1 352 ? 26.593 5.594 -16.300 1.00 98.25 352 LEU A N 1
ATOM 2690 C CA . LEU A 1 352 ? 25.516 6.381 -15.711 1.00 98.25 352 LEU A CA 1
ATOM 2691 C C . LEU A 1 352 ? 24.197 5.598 -15.697 1.00 98.25 352 LEU A C 1
ATOM 2693 O O . LEU A 1 352 ? 23.589 5.483 -14.638 1.00 98.25 352 LEU A O 1
ATOM 2697 N N . ALA A 1 353 ? 23.813 4.973 -16.813 1.00 97.31 353 ALA A N 1
ATOM 2698 C CA . ALA A 1 353 ? 22.588 4.177 -16.912 1.00 97.31 353 ALA A CA 1
ATOM 2699 C C . ALA A 1 353 ? 22.569 3.001 -15.915 1.00 97.31 353 ALA A C 1
ATOM 2701 O O . ALA A 1 353 ? 21.553 2.729 -15.270 1.00 97.31 353 ALA A O 1
ATOM 2702 N N . THR A 1 354 ? 23.708 2.322 -15.726 1.00 98.31 354 THR A N 1
ATOM 2703 C CA . THR A 1 354 ? 23.812 1.268 -14.699 1.00 98.31 354 THR A CA 1
ATOM 2704 C C . THR A 1 354 ? 23.632 1.834 -13.291 1.00 98.31 354 THR A C 1
ATOM 2706 O O . THR A 1 354 ? 22.858 1.276 -12.512 1.00 98.31 354 THR A O 1
ATOM 2709 N N . LYS A 1 355 ? 24.245 2.981 -12.969 1.00 98.06 355 LYS A N 1
ATOM 2710 C CA . LYS A 1 355 ? 24.062 3.647 -11.670 1.00 98.06 355 LYS A CA 1
ATOM 2711 C C . LYS A 1 355 ? 22.644 4.161 -11.446 1.00 98.06 355 LYS A C 1
ATOM 2713 O O . LYS A 1 355 ? 22.135 4.025 -10.338 1.00 98.06 355 LYS A O 1
ATOM 2718 N N . GLU A 1 356 ? 21.977 4.676 -12.471 1.00 98.31 356 GLU A N 1
ATOM 2719 C CA . GLU A 1 356 ? 20.564 5.059 -12.399 1.00 98.31 356 GLU A CA 1
ATOM 2720 C C . GLU A 1 356 ? 19.676 3.851 -12.076 1.00 98.31 356 GLU A C 1
ATOM 2722 O O . GLU A 1 356 ? 18.821 3.938 -11.194 1.00 98.31 356 GLU A O 1
ATOM 2727 N N . SER A 1 357 ? 19.933 2.696 -12.700 1.00 97.88 357 SER A N 1
ATOM 2728 C CA . SER A 1 357 ? 19.210 1.457 -12.387 1.00 97.88 357 SER A CA 1
ATOM 2729 C C . SER A 1 357 ? 19.492 0.941 -10.966 1.00 97.88 357 SER A C 1
ATOM 2731 O O . SER A 1 357 ? 18.573 0.501 -10.276 1.00 97.88 357 SER A O 1
ATOM 2733 N N . GLU A 1 358 ? 20.734 1.053 -10.476 1.00 98.25 358 GLU A N 1
ATOM 2734 C CA . GLU A 1 358 ? 21.086 0.717 -9.089 1.00 98.25 358 GLU A CA 1
ATOM 2735 C C . GLU A 1 358 ? 20.357 1.630 -8.091 1.00 98.25 358 GLU A C 1
ATOM 2737 O O . GLU A 1 358 ? 19.804 1.144 -7.105 1.00 98.25 358 GLU A O 1
ATOM 2742 N N . VAL A 1 359 ? 20.306 2.941 -8.349 1.00 98.06 359 VAL A N 1
ATOM 2743 C CA . VAL A 1 359 ? 19.585 3.904 -7.502 1.00 98.06 359 VAL A CA 1
ATOM 2744 C C . VAL A 1 359 ? 18.078 3.634 -7.524 1.00 98.06 359 VAL A C 1
ATOM 2746 O O . VAL A 1 359 ? 17.444 3.658 -6.469 1.00 98.06 359 VAL A O 1
ATOM 2749 N N . ALA A 1 360 ? 17.496 3.317 -8.683 1.00 97.31 360 ALA A N 1
ATOM 2750 C CA . ALA A 1 360 ? 16.092 2.918 -8.784 1.00 97.31 360 ALA A CA 1
ATOM 2751 C C . ALA A 1 360 ? 15.799 1.648 -7.959 1.00 97.31 360 ALA A C 1
ATOM 2753 O O . ALA A 1 360 ? 14.841 1.608 -7.190 1.00 97.31 360 ALA A O 1
ATOM 2754 N N . ASN A 1 361 ? 16.674 0.642 -8.028 1.00 98.00 361 ASN A N 1
ATOM 2755 C CA . ASN A 1 361 ? 16.534 -0.580 -7.234 1.00 98.00 361 ASN A CA 1
ATOM 2756 C C . ASN A 1 361 ? 16.671 -0.315 -5.728 1.00 98.00 361 ASN A C 1
ATOM 2758 O O . ASN A 1 361 ? 15.890 -0.835 -4.934 1.00 98.00 361 ASN A O 1
ATOM 2762 N N . LEU A 1 362 ? 17.634 0.515 -5.316 1.00 98.31 362 LEU A N 1
ATOM 2763 C CA . LEU A 1 362 ? 17.823 0.870 -3.907 1.00 98.31 362 LEU A CA 1
ATOM 2764 C C . LEU A 1 362 ? 16.658 1.698 -3.358 1.00 98.31 362 LEU A C 1
ATOM 2766 O O . LEU A 1 362 ? 16.240 1.484 -2.223 1.00 98.31 362 LEU A O 1
ATOM 2770 N N . THR A 1 363 ? 16.112 2.623 -4.146 1.00 98.06 363 THR A N 1
ATOM 2771 C CA . THR A 1 363 ? 14.931 3.403 -3.745 1.00 98.06 363 THR A CA 1
ATOM 2772 C C . THR A 1 363 ? 13.687 2.524 -3.627 1.00 98.06 363 THR A C 1
ATOM 2774 O O . THR A 1 363 ? 12.945 2.676 -2.658 1.00 98.06 363 THR A O 1
ATOM 2777 N N . ALA A 1 364 ? 13.502 1.551 -4.526 1.00 97.31 364 ALA A N 1
ATOM 2778 C CA . ALA A 1 364 ? 12.443 0.550 -4.410 1.00 97.31 364 ALA A CA 1
ATOM 2779 C C . ALA A 1 364 ? 12.603 -0.321 -3.148 1.00 97.31 364 ALA A C 1
ATOM 2781 O O . ALA A 1 364 ? 11.654 -0.454 -2.377 1.00 97.31 364 ALA A O 1
ATOM 2782 N N . ALA A 1 365 ? 13.811 -0.834 -2.882 1.00 97.75 365 ALA A N 1
ATOM 2783 C CA . ALA A 1 365 ? 14.102 -1.641 -1.693 1.00 97.75 365 ALA A CA 1
ATOM 2784 C C . ALA A 1 365 ? 13.918 -0.856 -0.381 1.00 97.75 365 ALA A C 1
ATOM 2786 O O . ALA A 1 365 ? 13.422 -1.390 0.610 1.00 97.75 365 ALA A O 1
ATOM 2787 N N . LEU A 1 366 ? 14.279 0.433 -0.363 1.00 97.69 366 LEU A N 1
ATOM 2788 C CA . LEU A 1 366 ? 13.996 1.315 0.773 1.00 97.69 366 LEU A CA 1
ATOM 2789 C C . LEU A 1 366 ? 12.490 1.527 0.961 1.00 97.69 366 LEU A C 1
ATOM 2791 O O . LEU A 1 366 ? 12.019 1.515 2.097 1.00 97.69 366 LEU A O 1
ATOM 2795 N N . GLY A 1 367 ? 11.737 1.683 -0.132 1.00 97.81 367 GLY A N 1
ATOM 2796 C CA . GLY A 1 367 ? 10.277 1.743 -0.106 1.00 97.81 367 GLY A CA 1
ATOM 2797 C C . GLY A 1 367 ? 9.659 0.495 0.531 1.00 97.81 367 GLY A C 1
ATOM 2798 O O . GLY A 1 367 ? 8.860 0.611 1.460 1.00 97.81 367 GLY A O 1
ATOM 2799 N N . GLU A 1 368 ? 10.091 -0.694 0.112 1.00 97.62 368 GLU A N 1
ATOM 2800 C CA . GLU A 1 368 ? 9.637 -1.972 0.676 1.00 97.62 368 GLU A CA 1
ATOM 2801 C C . GLU A 1 368 ? 9.972 -2.093 2.170 1.00 97.62 368 GLU A C 1
ATOM 2803 O O . GLU A 1 368 ? 9.083 -2.364 2.977 1.00 97.62 368 GLU A O 1
ATOM 2808 N N . LEU A 1 369 ? 11.206 -1.770 2.573 1.00 97.69 369 LEU A N 1
ATOM 2809 C CA . LEU A 1 369 ? 11.607 -1.786 3.983 1.00 97.69 369 LEU A CA 1
ATOM 2810 C C . LEU A 1 369 ? 10.772 -0.815 4.834 1.00 97.69 369 LEU A C 1
ATOM 2812 O O . LEU A 1 369 ? 10.417 -1.131 5.972 1.00 97.69 369 LEU A O 1
ATOM 2816 N N . THR A 1 370 ? 10.445 0.370 4.304 1.00 97.94 370 THR A N 1
ATOM 2817 C CA . THR A 1 370 ? 9.584 1.323 5.021 1.00 97.94 370 THR A CA 1
ATOM 2818 C C . THR A 1 370 ? 8.174 0.765 5.202 1.00 97.94 370 THR A C 1
ATOM 2820 O O . THR A 1 370 ? 7.664 0.788 6.323 1.00 97.94 370 THR A O 1
ATOM 2823 N N . TYR A 1 371 ? 7.593 0.157 4.164 1.00 97.62 371 TYR A N 1
ATOM 2824 C CA . TYR A 1 371 ? 6.293 -0.508 4.247 1.00 97.62 371 TYR A CA 1
ATOM 2825 C C . TYR A 1 371 ? 6.295 -1.655 5.267 1.00 97.62 371 TYR A C 1
ATOM 2827 O O . TYR A 1 371 ? 5.433 -1.701 6.148 1.00 97.62 371 TYR A O 1
ATOM 2835 N N . GLU A 1 372 ? 7.292 -2.542 5.221 1.00 97.56 372 GLU A N 1
ATOM 2836 C CA . GLU A 1 372 ? 7.436 -3.631 6.192 1.00 97.56 372 GLU A CA 1
ATOM 2837 C C . GLU A 1 372 ? 7.576 -3.105 7.626 1.00 97.56 372 GLU A C 1
ATOM 2839 O O . GLU A 1 372 ? 6.974 -3.653 8.556 1.00 97.56 372 GLU A O 1
ATOM 2844 N N . SER A 1 373 ? 8.326 -2.013 7.820 1.00 95.94 373 SER A N 1
ATOM 2845 C CA . SER A 1 373 ? 8.490 -1.391 9.135 1.00 95.94 373 SER A CA 1
ATOM 2846 C C . SER A 1 373 ? 7.169 -0.834 9.678 1.00 95.94 373 SER A C 1
ATOM 2848 O O . SER A 1 373 ? 6.854 -1.049 10.851 1.00 95.94 373 SER A O 1
ATOM 2850 N N . GLU A 1 374 ? 6.348 -0.210 8.827 1.00 97.19 374 GLU A N 1
ATOM 2851 C CA . GLU A 1 374 ? 5.027 0.294 9.203 1.00 97.19 374 GLU A CA 1
ATOM 2852 C C . GLU A 1 374 ? 4.058 -0.840 9.543 1.00 97.19 374 GLU A C 1
ATOM 2854 O O . GLU A 1 374 ? 3.341 -0.763 10.544 1.00 97.19 374 GLU A O 1
ATOM 2859 N N . VAL A 1 375 ? 4.041 -1.913 8.748 1.00 97.50 375 VAL A N 1
ATOM 2860 C CA . VAL A 1 375 ? 3.221 -3.102 9.021 1.00 97.50 375 VAL A CA 1
ATOM 2861 C C . VAL A 1 375 ? 3.645 -3.748 10.342 1.00 97.50 375 VAL A C 1
ATOM 2863 O O . VAL A 1 375 ? 2.795 -4.044 11.186 1.00 97.50 375 VAL A O 1
ATOM 2866 N N . ALA A 1 376 ? 4.949 -3.892 10.586 1.00 96.25 376 ALA A N 1
ATOM 2867 C CA . ALA A 1 376 ? 5.468 -4.418 11.845 1.00 96.25 376 ALA A CA 1
ATOM 2868 C C . ALA A 1 376 ? 5.095 -3.528 13.043 1.00 96.25 376 ALA A C 1
ATOM 2870 O O . ALA A 1 376 ? 4.773 -4.036 14.120 1.00 96.25 376 ALA A O 1
ATOM 2871 N N . GLU A 1 377 ? 5.103 -2.203 12.889 1.00 97.50 377 GLU A N 1
ATOM 2872 C CA . GLU A 1 377 ? 4.614 -1.291 13.922 1.00 97.50 377 GLU A CA 1
ATOM 2873 C C . GLU A 1 377 ? 3.114 -1.431 14.185 1.00 97.50 377 GLU A C 1
ATOM 2875 O O . GLU A 1 377 ? 2.714 -1.458 15.352 1.00 97.50 377 GLU A O 1
ATOM 2880 N N . ARG A 1 378 ? 2.287 -1.548 13.139 1.00 97.50 378 ARG A N 1
ATOM 2881 C CA . ARG A 1 378 ? 0.839 -1.776 13.276 1.00 97.50 378 ARG A CA 1
ATOM 2882 C C . ARG A 1 378 ? 0.567 -3.065 14.049 1.00 97.50 378 ARG A C 1
ATOM 2884 O O . ARG A 1 378 ? -0.128 -3.020 15.062 1.00 97.50 378 ARG A O 1
ATOM 2891 N N . LEU A 1 379 ? 1.226 -4.163 13.682 1.00 96.56 379 LEU A N 1
ATOM 2892 C CA . LEU A 1 379 ? 1.113 -5.445 14.386 1.00 96.56 379 LEU A CA 1
ATOM 2893 C C . LEU A 1 379 ? 1.585 -5.359 15.844 1.00 96.56 379 LEU A C 1
ATOM 2895 O O . LEU A 1 379 ? 0.946 -5.912 16.737 1.00 96.56 379 LEU A O 1
ATOM 2899 N N . ARG A 1 380 ? 2.668 -4.625 16.137 1.00 97.56 380 ARG A N 1
ATOM 2900 C CA . ARG A 1 380 ? 3.109 -4.391 17.526 1.00 97.56 380 ARG A CA 1
ATOM 2901 C C . ARG A 1 380 ? 2.082 -3.595 18.331 1.00 97.56 380 ARG A C 1
ATOM 2903 O O . ARG A 1 380 ? 1.921 -3.857 19.522 1.00 97.56 380 ARG A O 1
ATOM 2910 N N . ARG A 1 381 ? 1.402 -2.619 17.719 1.00 97.19 381 ARG A N 1
ATOM 2911 C CA . ARG A 1 381 ? 0.324 -1.857 18.374 1.00 97.19 381 ARG A CA 1
ATOM 2912 C C . ARG A 1 381 ? -0.874 -2.760 18.657 1.00 97.19 381 ARG A C 1
ATOM 2914 O O . ARG A 1 381 ? -1.344 -2.779 19.790 1.00 97.19 381 ARG A O 1
ATOM 2921 N N . GLU A 1 382 ? -1.302 -3.560 17.686 1.00 96.94 382 GLU A N 1
ATOM 2922 C CA . GLU A 1 382 ? -2.381 -4.540 17.860 1.00 96.94 382 GLU A CA 1
ATOM 2923 C C . GLU A 1 382 ? -2.054 -5.575 18.942 1.00 96.94 382 GLU A C 1
ATOM 2925 O O . GLU A 1 382 ? -2.886 -5.836 19.807 1.00 96.94 382 GLU A O 1
ATOM 2930 N N . ALA A 1 383 ? -0.822 -6.091 18.974 1.00 95.94 383 ALA A N 1
ATOM 2931 C CA . ALA A 1 383 ? -0.371 -7.017 20.010 1.00 95.94 383 ALA A CA 1
ATOM 2932 C C . ALA A 1 383 ? -0.426 -6.393 21.414 1.00 95.94 383 ALA A C 1
ATOM 2934 O O . ALA A 1 383 ? -0.860 -7.049 22.360 1.00 95.94 383 ALA A O 1
ATOM 2935 N N . ARG A 1 384 ? -0.045 -5.115 21.563 1.00 97.75 384 ARG A N 1
ATOM 2936 C CA . ARG A 1 384 ? -0.165 -4.389 22.842 1.00 97.75 384 ARG A CA 1
ATOM 2937 C C . ARG A 1 384 ? -1.622 -4.188 23.254 1.00 97.75 384 ARG A C 1
ATOM 2939 O O . ARG A 1 384 ? -1.939 -4.360 24.426 1.00 97.75 384 ARG A O 1
ATOM 2946 N N . LEU A 1 385 ? -2.507 -3.859 22.311 1.00 96.69 385 LEU A N 1
ATOM 2947 C CA . LEU A 1 385 ? -3.943 -3.723 22.580 1.00 96.69 385 LEU A CA 1
ATOM 2948 C C . LEU A 1 385 ? -4.568 -5.064 22.986 1.00 96.69 385 LEU A C 1
ATOM 2950 O O . LEU A 1 385 ? -5.321 -5.126 23.955 1.00 96.69 385 LEU A O 1
ATOM 2954 N N . ALA A 1 386 ? -4.220 -6.146 22.286 1.00 95.06 386 ALA A N 1
ATOM 2955 C CA . ALA A 1 386 ? -4.651 -7.495 22.634 1.00 95.06 386 ALA A CA 1
ATOM 2956 C C . ALA A 1 386 ? -4.132 -7.908 24.020 1.00 95.06 386 ALA A C 1
ATOM 2958 O O . ALA A 1 386 ? -4.894 -8.439 24.823 1.00 95.06 386 ALA A O 1
ATOM 2959 N N . GLN A 1 387 ? -2.871 -7.604 24.341 1.00 97.25 387 GLN A N 1
ATOM 2960 C CA . GLN A 1 387 ? -2.303 -7.847 25.667 1.00 97.25 387 GLN A CA 1
ATOM 2961 C C . GLN A 1 387 ? -3.030 -7.051 26.762 1.00 97.25 387 GLN A C 1
ATOM 2963 O O . GLN A 1 387 ? -3.300 -7.611 27.822 1.00 97.25 387 GLN A O 1
ATOM 2968 N N . GLY A 1 388 ? -3.388 -5.788 26.503 1.00 97.44 388 GLY A N 1
ATOM 2969 C CA . GLY A 1 388 ? -4.203 -4.973 27.410 1.00 97.44 388 GLY A CA 1
ATOM 2970 C C . GLY A 1 388 ? -5.561 -5.616 27.699 1.00 97.44 388 GLY A C 1
ATOM 2971 O O . GLY A 1 388 ? -5.890 -5.845 28.858 1.00 97.44 388 GLY A O 1
ATOM 2972 N N . ARG A 1 389 ? -6.287 -6.043 26.656 1.00 96.75 389 ARG A N 1
ATOM 2973 C CA . ARG A 1 389 ? -7.572 -6.754 26.804 1.00 96.75 389 ARG A CA 1
ATOM 2974 C C . ARG A 1 389 ? -7.442 -8.068 27.570 1.00 96.75 389 ARG A C 1
ATOM 2976 O O . ARG A 1 389 ? -8.301 -8.401 28.375 1.00 96.75 389 ARG A O 1
ATOM 2983 N N . VAL A 1 390 ? -6.368 -8.827 27.341 1.00 95.31 390 VAL A N 1
ATOM 2984 C CA . VAL A 1 390 ? -6.108 -10.062 28.099 1.00 95.31 390 VAL A CA 1
ATOM 2985 C C . VAL A 1 390 ? -5.874 -9.756 29.580 1.00 95.31 390 VAL A C 1
ATOM 2987 O O . VAL A 1 390 ? -6.360 -10.496 30.430 1.00 95.31 390 VAL A O 1
ATOM 2990 N N . GLN A 1 391 ? -5.163 -8.673 29.906 1.00 97.62 391 GLN A N 1
ATOM 2991 C CA . GLN A 1 391 ? -4.958 -8.249 31.295 1.00 97.62 391 GLN A CA 1
ATOM 2992 C C . GLN A 1 391 ? -6.258 -7.770 31.954 1.00 97.62 391 GLN A C 1
ATOM 2994 O O . GLN A 1 391 ? -6.505 -8.128 33.103 1.00 97.62 391 GLN A O 1
ATOM 2999 N N . GLU A 1 392 ? -7.095 -7.020 31.235 1.00 97.94 392 GLU A N 1
ATOM 3000 C CA . GLU A 1 392 ? -8.423 -6.590 31.697 1.00 97.94 392 GLU A CA 1
ATOM 3001 C C . GLU A 1 392 ? -9.317 -7.798 32.002 1.00 97.94 392 GLU A C 1
ATOM 3003 O O . GLU A 1 392 ? -9.778 -7.952 33.132 1.00 97.94 392 GLU A O 1
ATOM 3008 N N . LEU A 1 393 ? -9.462 -8.723 31.048 1.00 95.81 393 LEU A N 1
ATOM 3009 C CA . LEU A 1 393 ? -10.249 -9.946 31.234 1.00 95.81 393 LEU A CA 1
ATOM 3010 C C . LEU A 1 393 ? -9.690 -10.834 32.356 1.00 95.81 393 LEU A C 1
ATOM 3012 O O . LEU A 1 393 ? -10.452 -11.453 33.096 1.00 95.81 393 LEU A O 1
ATOM 3016 N N . ALA A 1 394 ? -8.366 -10.898 32.522 1.00 96.38 394 ALA A N 1
ATOM 3017 C CA . ALA A 1 394 ? -7.753 -11.624 33.632 1.00 96.38 394 ALA A CA 1
ATOM 3018 C C . ALA A 1 394 ? -8.059 -10.970 34.991 1.00 96.38 394 ALA A C 1
ATOM 3020 O O . ALA A 1 394 ? -8.282 -11.679 35.975 1.00 96.38 394 ALA A O 1
ATOM 3021 N N . ALA A 1 395 ? -8.096 -9.636 35.058 1.00 97.00 395 ALA A N 1
ATOM 3022 C CA . ALA A 1 395 ? -8.471 -8.905 36.263 1.00 97.00 395 ALA A CA 1
ATOM 3023 C C . ALA A 1 395 ? -9.960 -9.088 36.598 1.00 97.00 395 ALA A C 1
ATOM 3025 O O . ALA A 1 395 ? -10.290 -9.340 37.758 1.00 97.00 395 ALA A O 1
ATOM 3026 N N . GLU A 1 396 ? -10.842 -9.036 35.597 1.00 96.81 396 GLU A N 1
ATOM 3027 C CA . GLU A 1 396 ? -12.273 -9.329 35.748 1.00 96.81 396 GLU A CA 1
ATOM 3028 C C . GLU A 1 396 ? -12.505 -10.765 36.226 1.00 96.81 396 GLU A C 1
ATOM 3030 O O . GLU A 1 396 ? -13.255 -10.992 37.177 1.00 96.81 396 GLU A O 1
ATOM 3035 N N . LEU A 1 397 ? -11.800 -11.738 35.639 1.00 95.81 397 LEU A N 1
ATOM 3036 C CA . LEU A 1 397 ? -11.868 -13.131 36.069 1.00 95.81 397 LEU A CA 1
ATOM 3037 C C . LEU A 1 397 ? -11.416 -13.279 37.528 1.00 95.81 397 LEU A C 1
ATOM 3039 O O . LEU A 1 397 ? -12.125 -13.898 38.318 1.00 95.81 397 LEU A O 1
ATOM 3043 N N . ALA A 1 398 ? -10.291 -12.675 37.914 1.00 97.06 398 ALA A N 1
ATOM 3044 C CA . ALA A 1 398 ? -9.806 -12.719 39.293 1.00 97.06 398 ALA A CA 1
ATOM 3045 C C . ALA A 1 398 ? -10.778 -12.045 40.282 1.00 97.06 398 ALA A C 1
ATOM 3047 O O . ALA A 1 398 ? -10.972 -12.545 41.391 1.00 97.06 398 ALA A O 1
ATOM 3048 N N . ALA A 1 399 ? -11.412 -10.934 39.895 1.00 96.31 399 ALA A N 1
ATOM 3049 C CA . ALA A 1 399 ? -12.434 -10.273 40.703 1.00 96.31 399 ALA A CA 1
ATOM 3050 C C . ALA A 1 399 ? -13.685 -11.153 40.861 1.00 96.31 399 ALA A C 1
ATOM 3052 O O . ALA A 1 399 ? -14.179 -11.314 41.976 1.00 96.31 399 ALA A O 1
ATOM 3053 N N . SER A 1 400 ? -14.149 -11.781 39.774 1.00 93.62 400 SER A N 1
ATOM 3054 C CA . SER A 1 400 ? -15.281 -12.713 39.815 1.00 93.62 400 SER A CA 1
ATOM 3055 C C . SER A 1 400 ? -14.987 -13.929 40.700 1.00 93.62 400 SER A C 1
ATOM 3057 O O . SER A 1 400 ? -15.826 -14.305 41.514 1.00 93.62 400 SER A O 1
ATOM 3059 N N . GLN A 1 401 ? -13.771 -14.484 40.635 1.00 95.69 401 GLN A N 1
ATOM 3060 C CA . GLN A 1 401 ? -13.339 -15.592 41.489 1.00 95.69 401 GLN A CA 1
ATOM 3061 C C . GLN A 1 401 ? -13.374 -15.200 42.969 1.00 95.69 401 GLN A C 1
ATOM 3063 O O . GLN A 1 401 ? -13.994 -15.905 43.763 1.00 95.69 401 GLN A O 1
ATOM 3068 N N . ARG A 1 402 ? -12.819 -14.038 43.339 1.00 95.88 402 ARG A N 1
ATOM 3069 C CA . ARG A 1 402 ? -12.894 -13.535 44.723 1.00 95.88 402 ARG A CA 1
ATOM 3070 C C . ARG A 1 402 ? -14.333 -13.348 45.192 1.00 95.88 402 ARG A C 1
ATOM 3072 O O . ARG A 1 402 ? -14.670 -13.802 46.278 1.00 95.88 402 ARG A O 1
ATOM 3079 N N . ALA A 1 403 ? -15.195 -12.762 44.361 1.00 95.00 403 ALA A N 1
ATOM 3080 C CA . ALA A 1 403 ? -16.608 -12.596 44.693 1.00 95.00 403 ALA A CA 1
ATOM 3081 C C . ALA A 1 403 ? -17.306 -13.950 44.921 1.00 95.00 403 ALA A C 1
ATOM 3083 O O . ALA A 1 403 ? -18.090 -14.089 45.858 1.00 95.00 403 ALA A O 1
ATOM 3084 N N . THR A 1 404 ? -16.993 -14.975 44.118 1.00 93.94 404 THR A N 1
ATOM 3085 C CA . THR A 1 404 ? -17.535 -16.329 44.332 1.00 93.94 404 THR A CA 1
ATOM 3086 C C . THR A 1 404 ? -16.989 -16.996 45.594 1.00 93.94 404 THR A C 1
ATOM 3088 O O . THR A 1 404 ? -17.740 -17.669 46.300 1.00 93.94 404 THR A O 1
ATOM 3091 N N . GLU A 1 405 ? -15.712 -16.792 45.924 1.00 95.25 405 GLU A N 1
ATOM 3092 C CA . GLU A 1 405 ? -15.111 -17.301 47.157 1.00 95.25 405 GLU A CA 1
ATOM 3093 C C . GLU A 1 405 ? -15.750 -16.645 48.386 1.00 95.25 405 GLU A C 1
ATOM 3095 O O . GLU A 1 405 ? -16.195 -17.354 49.290 1.00 95.25 405 GLU A O 1
ATOM 3100 N N . GLU A 1 406 ? -15.885 -15.318 48.388 1.00 94.44 406 GLU A N 1
ATOM 3101 C CA . GLU A 1 406 ? -16.556 -14.550 49.441 1.00 94.44 406 GLU A CA 1
ATOM 3102 C C . GLU A 1 406 ? -18.020 -14.975 49.605 1.00 94.44 406 GLU A C 1
ATOM 3104 O O . GLU A 1 406 ? -18.455 -15.254 50.725 1.00 94.44 406 GLU A O 1
ATOM 3109 N N . ALA A 1 407 ? -18.759 -15.121 48.499 1.00 92.25 407 ALA A N 1
ATOM 3110 C CA . ALA A 1 407 ? -20.128 -15.628 48.516 1.00 92.25 407 ALA A CA 1
ATOM 3111 C C . ALA A 1 407 ? -20.201 -17.052 49.090 1.00 92.25 407 ALA A C 1
ATOM 3113 O O . ALA A 1 407 ? -21.081 -17.345 49.899 1.00 92.25 407 ALA A O 1
ATOM 3114 N N . SER A 1 408 ? -19.249 -17.929 48.752 1.00 93.81 408 SER A N 1
ATOM 3115 C CA . SER A 1 408 ? -19.201 -19.295 49.291 1.00 93.81 408 SER A CA 1
ATOM 3116 C C . SER A 1 408 ? -18.910 -19.328 50.797 1.00 93.81 408 SER A C 1
ATOM 3118 O O . SER A 1 408 ? -19.457 -20.163 51.522 1.00 93.81 408 SER A O 1
ATOM 3120 N N . VAL A 1 409 ? -18.070 -18.415 51.295 1.00 95.62 409 VAL A N 1
ATOM 3121 C CA . VAL A 1 409 ? -17.777 -18.274 52.728 1.00 95.62 409 VAL A CA 1
ATOM 3122 C C . VAL A 1 409 ? -18.995 -17.715 53.460 1.00 95.62 409 VAL A C 1
ATOM 3124 O O . VAL A 1 409 ? -19.375 -18.253 54.502 1.00 95.62 409 VAL A O 1
ATOM 3127 N N . ALA A 1 410 ? -19.644 -16.691 52.901 1.00 93.25 410 ALA A N 1
ATOM 3128 C CA . ALA A 1 410 ? -20.873 -16.121 53.441 1.00 93.25 410 ALA A CA 1
ATOM 3129 C C . ALA A 1 410 ? -22.005 -17.158 53.488 1.00 93.25 410 ALA A C 1
ATOM 3131 O O . ALA A 1 410 ? -22.688 -17.263 54.506 1.00 93.25 410 ALA A O 1
ATOM 3132 N N . GLN A 1 411 ? -22.152 -17.981 52.445 1.00 93.38 411 GLN A N 1
ATOM 3133 C CA . GLN A 1 411 ? -23.121 -19.074 52.411 1.00 93.38 411 GLN A CA 1
ATOM 3134 C C . GLN A 1 411 ? -22.852 -20.096 53.522 1.00 93.38 411 GLN A C 1
ATOM 3136 O O . GLN A 1 411 ? -23.755 -20.406 54.293 1.00 93.38 411 GLN A O 1
ATOM 3141 N N . LYS A 1 412 ? -21.606 -20.564 53.676 1.00 93.62 412 LYS A N 1
ATOM 3142 C CA . LYS A 1 412 ? -21.240 -21.496 54.759 1.00 93.62 412 LYS A CA 1
ATOM 3143 C C . LYS A 1 412 ? -21.500 -20.905 56.148 1.00 93.62 412 LYS A C 1
ATOM 3145 O O . LYS A 1 412 ? -21.955 -21.614 57.043 1.00 93.62 412 LYS A O 1
ATOM 3150 N N . ALA A 1 413 ? -21.228 -19.613 56.341 1.00 94.25 413 ALA A N 1
ATOM 3151 C CA . ALA A 1 413 ? -21.512 -18.922 57.597 1.00 94.25 413 ALA A CA 1
ATOM 3152 C C . ALA A 1 413 ? -23.024 -18.805 57.862 1.00 94.25 413 ALA A C 1
ATOM 3154 O O . ALA A 1 413 ? -23.468 -19.040 58.987 1.00 94.25 413 ALA A O 1
ATOM 3155 N N . ALA A 1 414 ? -23.818 -18.499 56.832 1.00 90.75 414 ALA A N 1
ATOM 3156 C CA . ALA A 1 414 ? -25.274 -18.437 56.916 1.00 90.75 414 ALA A CA 1
ATOM 3157 C C . ALA A 1 414 ? -25.895 -19.816 57.202 1.00 90.75 414 ALA A C 1
ATOM 3159 O O . ALA A 1 414 ? -26.771 -19.926 58.058 1.00 90.75 414 ALA A O 1
ATOM 3160 N N . GLU A 1 415 ? -25.406 -20.877 56.557 1.00 93.38 415 GLU A N 1
ATOM 3161 C CA . GLU A 1 415 ? -25.813 -22.262 56.824 1.00 93.38 415 GLU A CA 1
ATOM 3162 C C . GLU A 1 415 ? -25.491 -22.669 58.270 1.00 93.38 415 GLU A C 1
ATOM 3164 O O . GLU A 1 415 ? -26.351 -23.207 58.970 1.00 93.38 415 GLU A O 1
ATOM 3169 N N . ALA A 1 416 ? -24.291 -22.349 58.769 1.00 93.81 416 ALA A N 1
ATOM 3170 C CA . ALA A 1 416 ? -23.915 -22.613 60.157 1.00 93.81 416 ALA A CA 1
ATOM 3171 C C . ALA A 1 416 ? -24.792 -21.840 61.161 1.00 93.81 416 ALA A C 1
ATOM 3173 O O . ALA A 1 416 ? -25.238 -22.410 62.160 1.00 93.81 416 ALA A O 1
ATOM 3174 N N . ALA A 1 417 ? -25.081 -20.564 60.888 1.00 94.38 417 ALA A N 1
ATOM 3175 C CA . ALA A 1 417 ? -25.973 -19.750 61.711 1.00 94.38 417 ALA A CA 1
ATOM 3176 C C . ALA A 1 417 ? -27.416 -20.285 61.696 1.00 94.38 417 ALA A C 1
ATOM 3178 O O . ALA A 1 417 ? -28.059 -20.342 62.744 1.00 94.38 417 ALA A O 1
ATOM 3179 N N . SER A 1 418 ? -27.908 -20.736 60.537 1.00 91.75 418 SER A N 1
ATOM 3180 C CA . SER A 1 418 ? -29.224 -21.370 60.396 1.00 91.75 418 SER A CA 1
ATOM 3181 C C . SER A 1 418 ? -29.316 -22.668 61.205 1.00 91.75 418 SER A C 1
ATOM 3183 O O . SER A 1 418 ? -30.274 -22.864 61.954 1.00 91.75 418 SER A O 1
ATOM 3185 N N . LEU A 1 419 ? -28.287 -23.521 61.145 1.00 94.31 419 LEU A N 1
ATOM 3186 C CA . LEU A 1 419 ? -28.216 -24.746 61.947 1.00 94.31 419 LEU A CA 1
ATOM 3187 C C . LEU A 1 419 ? -28.214 -24.451 63.454 1.00 94.31 419 LEU A C 1
ATOM 3189 O O . LEU A 1 419 ? -28.943 -25.104 64.202 1.00 94.31 419 LEU A O 1
ATOM 3193 N N . GLN A 1 420 ? -27.453 -23.449 63.907 1.00 94.94 420 GLN A N 1
ATOM 3194 C CA . GLN A 1 420 ? -27.455 -23.031 65.315 1.00 94.94 420 GLN A CA 1
ATOM 3195 C C . GLN A 1 420 ? -28.809 -22.462 65.753 1.00 94.94 420 GLN A C 1
ATOM 3197 O O . GLN A 1 420 ? -29.294 -22.796 66.835 1.00 94.94 420 GLN A O 1
ATOM 3202 N N . ALA A 1 421 ? -29.443 -21.634 64.917 1.00 92.62 421 ALA A N 1
ATOM 3203 C CA . ALA A 1 421 ? -30.765 -21.082 65.196 1.00 92.62 421 ALA A CA 1
ATOM 3204 C C . ALA A 1 421 ? -31.830 -22.185 65.298 1.00 92.62 421 ALA A C 1
ATOM 3206 O O . ALA A 1 421 ? -32.639 -22.161 66.225 1.00 92.62 421 ALA A O 1
ATOM 3207 N N . ASN A 1 422 ? -31.788 -23.181 64.409 1.00 92.94 422 ASN A N 1
ATOM 3208 C CA . ASN A 1 422 ? -32.680 -24.341 64.453 1.00 92.94 422 ASN A CA 1
ATOM 3209 C C . ASN A 1 422 ? -32.460 -25.189 65.714 1.00 92.94 422 ASN A C 1
ATOM 3211 O O . ASN A 1 422 ? -33.431 -25.564 66.368 1.00 92.94 422 ASN A O 1
ATOM 3215 N N . ALA A 1 423 ? -31.207 -25.442 66.106 1.00 94.62 423 ALA A N 1
ATOM 3216 C CA . ALA A 1 423 ? -30.904 -26.162 67.344 1.00 94.62 423 ALA A CA 1
ATOM 3217 C C . ALA A 1 423 ? -31.443 -25.419 68.580 1.00 94.62 423 ALA A C 1
ATOM 3219 O O . ALA A 1 423 ? -32.142 -26.007 69.405 1.00 94.62 423 ALA A O 1
ATOM 3220 N N . ALA A 1 424 ? -31.207 -24.105 68.667 1.00 94.25 424 ALA A N 1
ATOM 3221 C CA . ALA A 1 424 ? -31.732 -23.275 69.749 1.00 94.25 424 ALA A CA 1
ATOM 3222 C C . ALA A 1 424 ? -33.271 -23.209 69.747 1.00 94.25 424 ALA A C 1
ATOM 3224 O O . ALA A 1 424 ? -33.894 -23.140 70.809 1.00 94.25 424 ALA A O 1
ATOM 3225 N N . ALA A 1 425 ? -33.906 -23.227 68.571 1.00 93.38 425 ALA A N 1
ATOM 3226 C CA . ALA A 1 425 ? -35.359 -23.274 68.447 1.00 93.38 425 ALA A CA 1
ATOM 3227 C C . ALA A 1 425 ? -35.930 -24.603 68.964 1.00 93.38 425 ALA A C 1
ATOM 3229 O O . ALA A 1 425 ? -36.904 -24.582 69.717 1.00 93.38 425 ALA A O 1
ATOM 3230 N N . GLU A 1 426 ? -35.307 -25.740 68.640 1.00 94.69 426 GLU A N 1
ATOM 3231 C CA . GLU A 1 426 ? -35.715 -27.043 69.177 1.00 94.69 426 GLU A CA 1
ATOM 3232 C C . GLU A 1 426 ? -35.507 -27.135 70.692 1.00 94.69 426 GLU A C 1
ATOM 3234 O O . GLU A 1 426 ? -36.400 -27.597 71.401 1.00 94.69 426 GLU A O 1
ATOM 3239 N N . GLU A 1 427 ? -34.399 -26.621 71.232 1.00 94.69 427 GLU A N 1
ATOM 3240 C CA . GLU A 1 427 ? -34.199 -26.550 72.687 1.00 94.69 427 GLU A CA 1
ATOM 3241 C C . GLU A 1 427 ? -35.295 -25.727 73.375 1.00 94.69 427 GLU A C 1
ATOM 3243 O O . GLU A 1 427 ? -35.873 -26.163 74.376 1.00 94.69 427 GLU A O 1
ATOM 3248 N N . ARG A 1 428 ? -35.643 -24.562 72.810 1.00 93.69 428 ARG A N 1
ATOM 3249 C CA . ARG A 1 428 ? -36.761 -23.738 73.299 1.00 93.69 428 ARG A CA 1
ATOM 3250 C C . ARG A 1 428 ? -38.092 -24.475 73.193 1.00 93.69 428 ARG A C 1
ATOM 3252 O O . ARG A 1 428 ? -38.906 -24.368 74.107 1.00 93.69 428 ARG A O 1
ATOM 3259 N N . ARG A 1 429 ? -38.315 -25.242 72.122 1.00 95.94 429 ARG A N 1
ATOM 3260 C CA . ARG A 1 429 ? -39.526 -26.053 71.930 1.00 95.94 429 ARG A CA 1
ATOM 3261 C C . ARG A 1 429 ? -39.636 -27.140 72.997 1.00 95.94 429 ARG A C 1
ATOM 3263 O O . ARG A 1 429 ? -40.689 -27.284 73.613 1.00 95.94 429 ARG A O 1
ATOM 3270 N N . VAL A 1 430 ? -38.546 -27.854 73.274 1.00 95.88 430 VAL A N 1
ATOM 3271 C CA . VAL A 1 430 ? -38.482 -28.872 74.333 1.00 95.88 430 VAL A CA 1
ATOM 3272 C C . VAL A 1 430 ? -38.696 -28.245 75.713 1.00 95.88 430 VAL A C 1
ATOM 3274 O O . VAL A 1 430 ? -39.459 -28.782 76.515 1.00 95.88 430 VAL A O 1
ATOM 3277 N N . ALA A 1 431 ? -38.080 -27.095 75.996 1.00 94.19 431 ALA A N 1
ATOM 3278 C CA . ALA A 1 431 ? -38.292 -26.374 77.250 1.00 94.19 431 ALA A CA 1
ATOM 3279 C C . ALA A 1 431 ? -39.753 -25.919 77.411 1.00 94.19 431 ALA A C 1
ATOM 3281 O O . ALA A 1 431 ? -40.334 -26.093 78.480 1.00 94.19 431 ALA A O 1
ATOM 3282 N N . ALA A 1 432 ? -40.373 -25.407 76.344 1.00 94.50 432 ALA A N 1
ATOM 3283 C CA . ALA A 1 432 ? -41.781 -25.021 76.347 1.00 94.50 432 ALA A CA 1
ATOM 3284 C C . ALA A 1 432 ? -42.709 -26.218 76.613 1.00 94.50 432 ALA A C 1
ATOM 3286 O O . ALA A 1 432 ? -43.662 -26.082 77.379 1.00 94.50 432 ALA A O 1
ATOM 3287 N N . LEU A 1 433 ? -42.415 -27.395 76.046 1.00 95.25 433 LEU A N 1
ATOM 3288 C CA . LEU A 1 433 ? -43.163 -28.626 76.329 1.00 95.25 433 LEU A CA 1
ATOM 3289 C C . LEU A 1 433 ? -43.035 -29.049 77.799 1.00 95.25 433 LEU A C 1
ATOM 3291 O O . LEU A 1 433 ? -44.048 -29.348 78.423 1.00 95.25 433 LEU A O 1
ATOM 3295 N N . ARG A 1 434 ? -41.830 -28.992 78.383 1.00 96.44 434 ARG A N 1
ATOM 3296 C CA . ARG A 1 434 ? -41.622 -29.293 79.814 1.00 96.44 434 ARG A CA 1
ATOM 3297 C C . ARG A 1 434 ? -42.402 -28.345 80.721 1.00 96.44 434 ARG A C 1
ATOM 3299 O O . ARG A 1 434 ? -43.107 -28.795 81.617 1.00 96.44 434 ARG A O 1
ATOM 3306 N N . VAL A 1 435 ? -42.337 -27.040 80.454 1.00 94.50 435 VAL A N 1
ATOM 3307 C CA . VAL A 1 435 ? -43.104 -26.042 81.218 1.00 94.50 435 VAL A CA 1
ATOM 3308 C C . VAL A 1 435 ? -44.610 -26.271 81.052 1.00 94.50 435 VAL A C 1
ATOM 3310 O O . VAL A 1 435 ? -45.361 -26.159 82.020 1.00 94.50 435 VAL A O 1
ATOM 3313 N N . ALA A 1 436 ? -45.076 -26.643 79.855 1.00 94.62 436 ALA A N 1
ATOM 3314 C CA . ALA A 1 436 ? -46.476 -26.991 79.635 1.00 94.62 436 ALA A CA 1
ATOM 3315 C C . ALA A 1 436 ? -46.895 -28.228 80.453 1.00 94.62 436 ALA A C 1
ATOM 3317 O O . ALA A 1 436 ? -47.941 -28.199 81.104 1.00 94.62 436 ALA A O 1
ATOM 3318 N N . GLU A 1 437 ? -46.076 -29.283 80.484 1.00 95.88 437 GLU A N 1
ATOM 3319 C CA . GLU A 1 437 ? -46.300 -30.471 81.316 1.00 95.88 437 GLU A CA 1
ATOM 3320 C C . GLU A 1 437 ? -46.369 -30.106 82.807 1.00 95.88 437 GLU A C 1
ATOM 3322 O O . GLU A 1 437 ? -47.339 -30.467 83.480 1.00 95.88 437 GLU A O 1
ATOM 3327 N N . GLU A 1 438 ? -45.422 -29.311 83.310 1.00 95.94 438 GLU A N 1
ATOM 3328 C CA . GLU A 1 438 ? -45.419 -28.789 84.683 1.00 95.94 438 GLU A CA 1
ATOM 3329 C C . GLU A 1 438 ? -46.679 -27.973 84.996 1.00 95.94 438 GLU A C 1
ATOM 3331 O O . GLU A 1 438 ? -47.333 -28.216 86.011 1.00 95.94 438 GLU A O 1
ATOM 3336 N N . CYS A 1 439 ? -47.103 -27.072 84.105 1.00 93.81 439 CYS A N 1
ATOM 3337 C CA . CYS A 1 439 ? -48.358 -26.336 84.257 1.00 93.81 439 CYS A CA 1
ATOM 3338 C C . CYS A 1 439 ? -49.576 -27.268 84.318 1.00 93.81 439 CYS A C 1
ATOM 3340 O O . CYS A 1 439 ? -50.486 -27.023 85.112 1.00 93.81 439 CYS A O 1
ATOM 3342 N N . THR A 1 440 ? -49.624 -28.339 83.518 1.00 95.00 440 THR A N 1
ATOM 3343 C CA . THR A 1 440 ? -50.732 -29.308 83.597 1.00 95.00 440 THR A CA 1
ATOM 3344 C C . THR A 1 440 ? -50.712 -30.110 84.898 1.00 95.00 440 THR A C 1
ATOM 3346 O O . THR A 1 440 ? -51.776 -30.365 85.464 1.00 95.00 440 THR A O 1
ATOM 3349 N N . MET A 1 441 ? -49.531 -30.465 85.416 1.00 95.25 441 MET A N 1
ATOM 3350 C CA . MET A 1 441 ? -49.385 -31.119 86.720 1.00 95.25 441 MET A CA 1
ATOM 3351 C C . MET A 1 441 ? -49.818 -30.196 87.859 1.00 95.25 441 MET A C 1
ATOM 3353 O O . MET A 1 441 ? -50.607 -30.612 88.705 1.00 95.25 441 MET A O 1
ATOM 3357 N N . LEU A 1 442 ? -49.378 -28.935 87.845 1.00 94.56 442 LEU A N 1
ATOM 3358 C CA . LEU A 1 442 ? -49.783 -27.925 88.822 1.00 94.56 442 LEU A CA 1
ATOM 3359 C C . LEU A 1 442 ? -51.290 -27.661 88.773 1.00 94.56 442 LEU A C 1
ATOM 3361 O O . LEU A 1 442 ? -51.914 -27.572 89.825 1.00 94.56 442 LEU A O 1
ATOM 3365 N N . ARG A 1 443 ? -51.897 -27.606 87.578 1.00 94.12 443 ARG A N 1
ATOM 3366 C CA . ARG A 1 443 ? -53.360 -27.509 87.433 1.00 94.12 443 ARG A CA 1
ATOM 3367 C C . ARG A 1 443 ? -54.068 -28.710 88.058 1.00 94.12 443 ARG A C 1
ATOM 3369 O O . ARG A 1 443 ? -54.962 -28.507 88.867 1.00 94.12 443 ARG A O 1
ATOM 3376 N N . ARG A 1 444 ? -53.623 -29.943 87.781 1.00 94.19 444 ARG A N 1
ATOM 3377 C CA . ARG A 1 444 ? -54.195 -31.151 88.410 1.00 94.19 444 ARG A CA 1
ATOM 3378 C C . ARG A 1 444 ? -54.024 -31.159 89.933 1.00 94.19 444 ARG A C 1
ATOM 3380 O O . ARG A 1 444 ? -54.956 -31.533 90.638 1.00 94.19 444 ARG A O 1
ATOM 3387 N N . ALA A 1 445 ? -52.861 -30.757 90.444 1.00 93.81 445 ALA A N 1
ATOM 3388 C CA . ALA A 1 445 ? -52.603 -30.667 91.881 1.00 93.81 445 ALA A CA 1
ATOM 3389 C C . ALA A 1 445 ? -53.477 -29.591 92.546 1.00 93.81 445 ALA A C 1
ATOM 3391 O O . ALA A 1 445 ? -54.026 -29.822 93.622 1.00 93.81 445 ALA A O 1
ATOM 3392 N N . LEU A 1 446 ? -53.663 -28.444 91.886 1.00 92.88 446 LEU A N 1
ATOM 3393 C CA . LEU A 1 446 ? -54.578 -27.395 92.329 1.00 92.88 446 LEU A CA 1
ATOM 3394 C C . LEU A 1 446 ? -56.026 -27.895 92.335 1.00 92.88 446 LEU A C 1
ATOM 3396 O O . LEU A 1 446 ? -56.715 -27.708 93.332 1.00 92.88 446 LEU A O 1
ATOM 3400 N N . ASP A 1 447 ? -56.475 -28.571 91.276 1.00 92.56 447 ASP A N 1
ATOM 3401 C CA . ASP A 1 447 ? -57.818 -29.154 91.203 1.00 92.56 447 ASP A CA 1
ATOM 3402 C C . ASP A 1 447 ? -58.051 -30.163 92.341 1.00 92.56 447 ASP A C 1
ATOM 3404 O O . ASP A 1 447 ? -59.106 -30.148 92.978 1.00 92.56 447 ASP A O 1
ATOM 3408 N N . GLN A 1 448 ? -57.049 -30.992 92.661 1.00 92.25 448 GLN A N 1
ATOM 3409 C CA . GLN A 1 448 ? -57.085 -31.906 93.808 1.00 92.25 448 GLN A CA 1
ATOM 3410 C C . GLN A 1 448 ? -57.130 -31.163 95.148 1.00 92.25 448 GLN A C 1
ATOM 3412 O O . GLN A 1 448 ? -57.932 -31.524 96.006 1.00 92.25 448 GLN A O 1
ATOM 3417 N N . ALA A 1 449 ? -56.322 -30.116 95.337 1.00 89.56 449 ALA A N 1
ATOM 3418 C CA . ALA A 1 449 ? -56.334 -29.308 96.556 1.00 89.56 449 ALA A CA 1
ATOM 3419 C C . ALA A 1 449 ? -57.676 -28.580 96.737 1.00 89.56 449 ALA A C 1
ATOM 3421 O O . ALA A 1 449 ? -58.234 -28.564 97.830 1.00 89.56 449 ALA A O 1
ATOM 3422 N N . VAL A 1 450 ? -58.248 -28.040 95.658 1.00 89.19 450 VAL A N 1
ATOM 3423 C CA . VAL A 1 450 ? -59.589 -27.440 95.657 1.00 89.19 450 VAL A CA 1
ATOM 3424 C C . VAL A 1 450 ? -60.650 -28.492 95.975 1.00 89.19 450 VAL A C 1
ATOM 3426 O O . VAL A 1 450 ? -61.565 -28.211 96.750 1.00 89.19 450 VAL A O 1
ATOM 3429 N N . ALA A 1 451 ? -60.540 -29.707 95.431 1.00 85.69 451 ALA A N 1
ATOM 3430 C CA . ALA A 1 451 ? -61.433 -30.811 95.774 1.00 85.69 451 ALA A CA 1
ATOM 3431 C C . ALA A 1 451 ? -61.311 -31.210 97.258 1.00 85.69 451 ALA A C 1
ATOM 3433 O O . ALA A 1 451 ? -62.334 -31.381 97.921 1.00 85.69 451 ALA A O 1
ATOM 3434 N N . GLN A 1 452 ? -60.093 -31.268 97.809 1.00 87.00 452 GLN A N 1
ATOM 3435 C CA . GLN A 1 452 ? -59.852 -31.509 99.235 1.00 87.00 452 GLN A CA 1
ATOM 3436 C C . GLN A 1 452 ? -60.445 -30.394 100.103 1.00 87.00 452 GLN A C 1
ATOM 3438 O O . GLN A 1 452 ? -61.185 -30.688 101.037 1.00 87.00 452 GLN A O 1
ATOM 3443 N N . VAL A 1 453 ? -60.222 -29.120 99.767 1.00 82.62 453 VAL A N 1
ATOM 3444 C CA . VAL A 1 453 ? -60.817 -27.979 100.485 1.00 82.62 453 VAL A CA 1
ATOM 3445 C C . VAL A 1 453 ? -62.341 -28.019 100.419 1.00 82.62 453 VAL A C 1
ATOM 3447 O O . VAL A 1 453 ? -62.984 -27.770 101.432 1.00 82.62 453 VAL A O 1
ATOM 3450 N N . LYS A 1 454 ? -62.938 -28.375 99.273 1.00 79.06 454 LYS A N 1
ATOM 3451 C CA . LYS A 1 454 ? -64.391 -28.580 99.155 1.00 79.06 454 LYS A CA 1
ATOM 3452 C C . LYS A 1 454 ? -64.886 -29.738 100.026 1.00 79.06 454 LYS A C 1
ATOM 3454 O O . LYS A 1 454 ? -65.955 -29.622 100.614 1.00 79.06 454 LYS A O 1
ATOM 3459 N N . SER A 1 455 ? -64.123 -30.825 100.147 1.00 76.50 455 SER A N 1
ATOM 3460 C CA . SER A 1 455 ? -64.479 -31.942 101.035 1.00 76.50 455 SER A CA 1
ATOM 3461 C C . SER A 1 455 ? -64.365 -31.576 102.523 1.00 76.50 455 SER A C 1
ATOM 3463 O O . SER A 1 455 ? -65.293 -31.834 103.282 1.00 76.50 455 SER A O 1
ATOM 3465 N N . VAL A 1 456 ? -63.307 -30.863 102.929 1.00 68.12 456 VAL A N 1
ATOM 3466 C CA . VAL A 1 456 ? -63.101 -30.413 104.317 1.00 68.12 456 VAL A CA 1
ATOM 3467 C C . VAL A 1 456 ? -64.082 -29.296 104.695 1.00 68.12 456 VAL A C 1
ATOM 3469 O O . VAL A 1 456 ? -64.586 -29.263 105.815 1.00 68.12 456 VAL A O 1
ATOM 3472 N N . SER A 1 457 ? -64.411 -28.386 103.772 1.00 59.97 457 SER A N 1
ATOM 3473 C CA . SER A 1 457 ? -65.433 -27.358 104.010 1.00 59.97 457 SER A CA 1
ATOM 3474 C C . SER A 1 457 ? -66.849 -27.947 104.042 1.00 59.97 457 SER A C 1
ATOM 3476 O O . SER A 1 457 ? -67.684 -27.496 104.830 1.00 59.97 457 SER A O 1
ATOM 3478 N N . SER A 1 458 ? -67.105 -29.008 103.270 1.00 57.41 458 SER A N 1
ATOM 3479 C CA . SER A 1 458 ? -68.315 -29.832 103.370 1.00 57.41 458 SER A CA 1
ATOM 3480 C C . SER A 1 458 ? -68.416 -30.538 104.731 1.00 57.41 458 SER A C 1
ATOM 3482 O O . SER A 1 458 ? -69.484 -30.530 105.336 1.00 57.41 458 SER A O 1
ATOM 3484 N N . GLU A 1 459 ? -67.327 -31.100 105.263 1.00 54.44 459 GLU A N 1
ATOM 3485 C CA . GLU A 1 459 ? -67.327 -31.734 106.594 1.00 54.44 459 GLU A CA 1
ATOM 3486 C C . GLU A 1 459 ? -67.458 -30.719 107.743 1.00 54.44 459 GLU A C 1
ATOM 3488 O O . GLU A 1 459 ? -68.194 -30.964 108.698 1.00 54.44 459 GLU A O 1
ATOM 3493 N N . SER A 1 460 ? -66.821 -29.548 107.641 1.00 50.62 460 SER A N 1
ATOM 3494 C CA . SER A 1 460 ? -66.861 -28.517 108.692 1.00 50.62 460 SER A CA 1
ATOM 3495 C C . SER A 1 460 ? -68.204 -27.770 108.754 1.00 50.62 460 SER A C 1
ATOM 3497 O O . SER A 1 460 ? -68.691 -27.447 109.837 1.00 50.62 460 SER A O 1
ATOM 3499 N N . SER A 1 461 ? -68.875 -27.564 107.613 1.00 53.03 461 SER A N 1
ATOM 3500 C CA . SER A 1 461 ? -70.224 -26.966 107.584 1.00 53.03 461 SER A CA 1
ATOM 3501 C C . SER A 1 461 ? -71.335 -27.923 108.039 1.00 53.03 461 SER A C 1
ATOM 3503 O O . SER A 1 461 ? -72.406 -27.473 108.447 1.00 53.03 461 SER A O 1
ATOM 3505 N N . ALA A 1 462 ? -71.080 -29.235 108.044 1.00 53.66 462 ALA A N 1
ATOM 3506 C CA . ALA A 1 462 ? -72.028 -30.244 108.512 1.00 53.66 462 ALA A CA 1
ATOM 3507 C C . ALA A 1 462 ? -72.002 -30.465 110.040 1.00 53.66 462 ALA A C 1
ATOM 3509 O O . ALA A 1 462 ? -72.900 -31.120 110.573 1.00 53.66 462 ALA A O 1
ATOM 3510 N N . MET A 1 463 ? -71.015 -29.911 110.758 1.00 55.12 463 MET A N 1
ATOM 3511 C CA . MET A 1 463 ? -70.775 -30.191 112.181 1.00 55.12 463 MET A CA 1
ATOM 3512 C C . MET A 1 463 ? -71.189 -29.067 113.146 1.00 55.12 463 MET A C 1
ATOM 3514 O O . MET A 1 463 ? -70.721 -29.019 114.283 1.00 55.12 463 MET A O 1
ATOM 3518 N N . VAL A 1 464 ? -72.117 -28.187 112.756 1.00 61.09 464 VAL A N 1
ATOM 3519 C CA . VAL A 1 464 ? -72.841 -27.384 113.754 1.00 61.09 464 VAL A CA 1
ATOM 3520 C C . VAL A 1 464 ? -73.832 -28.313 114.451 1.00 61.09 464 VAL A C 1
ATOM 3522 O O . VAL A 1 464 ? -74.901 -28.616 113.917 1.00 61.09 464 VAL A O 1
ATOM 3525 N N . ASP A 1 465 ? -73.461 -28.805 115.635 1.00 70.75 465 ASP A N 1
ATOM 3526 C CA . ASP A 1 465 ? -74.314 -29.670 116.449 1.00 70.75 465 ASP A CA 1
ATOM 3527 C C . ASP A 1 465 ? -75.649 -28.961 116.723 1.00 70.75 465 ASP A C 1
ATOM 3529 O O . ASP A 1 465 ? -75.758 -28.040 117.545 1.00 70.75 465 ASP A O 1
ATOM 3533 N N . LYS A 1 466 ? -76.691 -29.409 116.013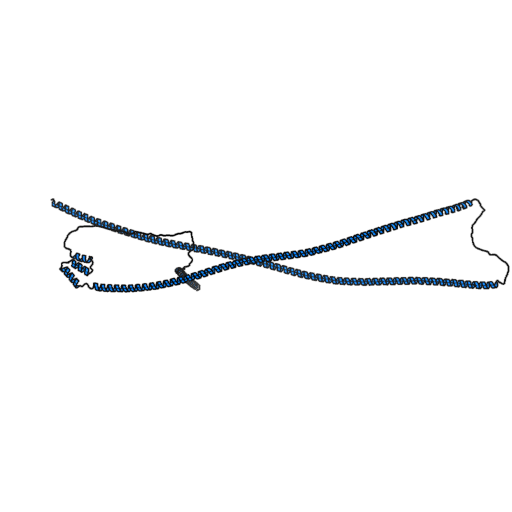 1.00 71.50 466 LYS A N 1
ATOM 3534 C CA . LYS A 1 466 ? -78.049 -28.864 116.102 1.00 71.50 466 LYS A CA 1
ATOM 3535 C C . LYS A 1 466 ? -78.549 -28.870 117.543 1.00 71.50 466 LYS A C 1
ATOM 3537 O O . LYS A 1 466 ? -79.323 -27.996 117.915 1.00 71.50 466 LYS A O 1
ATOM 3542 N N . ARG A 1 467 ? -78.079 -29.804 118.377 1.00 72.38 467 ARG A N 1
ATOM 3543 C CA . ARG A 1 467 ? -78.464 -29.908 119.785 1.00 72.38 467 ARG A CA 1
ATOM 3544 C C . ARG A 1 467 ? -77.873 -28.782 120.624 1.00 72.38 467 ARG A C 1
ATOM 3546 O O . ARG A 1 467 ? -78.578 -28.232 121.469 1.00 72.38 467 ARG A O 1
ATOM 3553 N N . ILE A 1 468 ? -76.615 -28.414 120.379 1.00 76.31 468 ILE A N 1
ATOM 3554 C CA . ILE A 1 468 ? -75.968 -27.268 121.032 1.00 76.31 468 ILE A CA 1
ATOM 3555 C C . ILE A 1 468 ? -76.644 -25.974 120.573 1.00 76.31 468 ILE A C 1
ATOM 3557 O O . ILE A 1 468 ? -76.969 -25.133 121.411 1.00 76.31 468 ILE A O 1
ATOM 3561 N N . MET A 1 469 ? -76.958 -25.857 119.280 1.00 77.62 469 MET A N 1
ATOM 3562 C CA . MET A 1 469 ? -77.642 -24.682 118.735 1.00 77.62 469 MET A CA 1
ATOM 3563 C C . MET A 1 469 ? -79.061 -24.517 119.295 1.00 77.62 469 MET A C 1
ATOM 3565 O O . MET A 1 469 ? -79.413 -23.442 119.775 1.00 77.62 469 MET A O 1
ATOM 3569 N N . SER A 1 470 ? -79.861 -25.588 119.330 1.00 73.69 470 SER A N 1
ATOM 3570 C CA . SER A 1 470 ? -81.187 -25.568 119.959 1.00 73.69 470 SER A CA 1
ATOM 3571 C C . SER A 1 470 ? -81.103 -25.220 121.442 1.00 73.69 470 SER A C 1
ATOM 3573 O O . SER A 1 470 ? -81.929 -24.457 121.935 1.00 73.69 470 SER A O 1
ATOM 3575 N N . LYS A 1 471 ? -80.095 -25.730 122.161 1.00 80.50 471 LYS A N 1
ATOM 3576 C CA . LYS A 1 471 ? -79.916 -25.424 123.581 1.00 80.50 471 LYS A CA 1
ATOM 3577 C C . LYS A 1 471 ? -79.531 -23.963 123.796 1.00 80.50 471 LYS A C 1
ATOM 3579 O O . LYS A 1 471 ? -80.104 -23.330 124.674 1.00 80.50 471 LYS A O 1
ATOM 3584 N N . LEU A 1 472 ? -78.649 -23.396 122.977 1.00 79.69 472 LEU A N 1
ATOM 3585 C CA . LEU A 1 472 ? -78.329 -21.966 123.012 1.00 79.69 472 LEU A CA 1
ATOM 3586 C C . LEU A 1 472 ? -79.561 -21.101 122.705 1.00 79.69 472 LEU A C 1
ATOM 3588 O O . LEU A 1 472 ? -79.804 -20.146 123.436 1.00 79.69 472 LEU A O 1
ATOM 3592 N N . LEU A 1 473 ? -80.377 -21.468 121.711 1.00 77.62 473 LEU A N 1
ATOM 3593 C CA . LEU A 1 473 ? -81.649 -20.800 121.390 1.00 77.62 473 LEU A CA 1
ATOM 3594 C C . LEU A 1 473 ? -82.624 -20.809 122.573 1.00 77.62 473 LEU A C 1
ATOM 3596 O O . LEU A 1 473 ? -83.165 -19.766 122.935 1.00 77.62 473 LEU A O 1
ATOM 3600 N N . VAL A 1 474 ? -82.802 -21.964 123.218 1.00 77.56 474 VAL A N 1
ATOM 3601 C CA . VAL A 1 474 ? -83.625 -22.084 124.432 1.00 77.56 474 VAL A CA 1
ATOM 3602 C C . VAL A 1 474 ? -83.055 -21.206 125.550 1.00 77.56 474 VAL A C 1
ATOM 3604 O O . VAL A 1 474 ? -83.784 -20.409 126.135 1.00 77.56 474 VAL A O 1
ATOM 3607 N N . THR A 1 475 ? -81.738 -21.255 125.774 1.00 76.94 475 THR A N 1
ATOM 3608 C CA . THR A 1 475 ? -81.070 -20.447 126.811 1.00 76.94 475 THR A CA 1
ATOM 3609 C C . THR A 1 475 ? -81.198 -18.943 126.538 1.00 76.94 475 THR A C 1
ATOM 3611 O O . THR A 1 475 ? -81.305 -18.147 127.470 1.00 76.94 475 THR A O 1
ATOM 3614 N N . TYR A 1 476 ? -81.193 -18.538 125.266 1.00 78.94 476 TYR A N 1
ATOM 3615 C CA . TYR A 1 476 ? -81.378 -17.150 124.850 1.00 78.94 476 TYR A CA 1
ATOM 3616 C C . TYR A 1 476 ? -82.778 -16.637 125.198 1.00 78.94 476 TYR A C 1
ATOM 3618 O O . TYR A 1 476 ? -82.896 -15.541 125.749 1.00 78.94 476 TYR A O 1
ATOM 3626 N N . PHE A 1 477 ? -83.826 -17.432 124.957 1.00 77.12 477 PHE A N 1
ATOM 3627 C CA . PHE A 1 477 ? -85.190 -17.055 125.336 1.00 77.12 477 PHE A CA 1
ATOM 3628 C C . PHE A 1 477 ? -85.413 -17.090 126.855 1.00 77.12 477 PHE A C 1
ATOM 3630 O O . PHE A 1 477 ? -85.991 -16.153 127.402 1.00 77.12 477 PHE A O 1
ATOM 3637 N N . GLU A 1 478 ? -84.904 -18.105 127.558 1.00 76.94 478 GLU A N 1
ATOM 3638 C CA . GLU A 1 478 ? -85.071 -18.247 129.014 1.00 76.94 478 GLU A CA 1
ATOM 3639 C C . GLU A 1 478 ? -84.363 -17.144 129.816 1.00 76.94 478 GLU A C 1
ATOM 3641 O O . GLU A 1 478 ? -84.864 -16.709 130.852 1.00 76.94 478 GLU A O 1
ATOM 3646 N N . ARG A 1 479 ? -83.210 -16.652 129.341 1.00 69.88 479 ARG A N 1
ATOM 3647 C CA . ARG A 1 479 ? -82.436 -15.586 130.006 1.00 69.88 479 ARG A CA 1
ATOM 3648 C C . ARG A 1 479 ? -82.784 -14.168 129.544 1.00 69.88 479 ARG A C 1
ATOM 3650 O O . ARG A 1 479 ? -82.002 -13.250 129.778 1.00 69.88 479 ARG A O 1
ATOM 3657 N N . GLY A 1 480 ? -83.932 -13.967 128.896 1.00 61.94 480 GLY A N 1
ATOM 3658 C CA . GLY A 1 480 ? -84.393 -12.631 128.509 1.00 61.94 480 GLY A CA 1
ATOM 3659 C C . GLY A 1 480 ? -83.568 -11.995 127.385 1.00 61.94 480 GLY A C 1
ATOM 3660 O O . GLY A 1 480 ? -83.230 -10.819 127.464 1.00 61.94 480 GLY A O 1
ATOM 3661 N N . CYS A 1 481 ? -83.255 -12.762 126.334 1.00 69.69 481 CYS A N 1
ATOM 3662 C CA . CYS A 1 481 ? -82.548 -12.300 125.132 1.00 69.69 481 CYS A CA 1
ATOM 3663 C C . CYS A 1 481 ? -81.109 -11.805 125.391 1.00 69.69 481 CYS A C 1
ATOM 3665 O O . CYS A 1 481 ? -80.683 -10.781 124.854 1.00 69.69 481 CYS A O 1
ATOM 3667 N N . ALA A 1 482 ? -80.339 -12.539 126.201 1.00 75.75 482 ALA A N 1
ATOM 3668 C CA . ALA A 1 482 ? -78.960 -12.186 126.542 1.00 75.75 482 ALA A CA 1
ATOM 3669 C C . ALA A 1 482 ? -78.054 -12.071 125.295 1.00 75.75 482 ALA A C 1
ATOM 3671 O O . ALA A 1 482 ? -77.862 -13.037 124.548 1.00 75.75 482 ALA A O 1
ATOM 3672 N N . ARG A 1 483 ? -77.464 -10.884 125.094 1.00 74.00 483 ARG A N 1
ATOM 3673 C CA . ARG A 1 483 ? -76.665 -10.520 123.908 1.00 74.00 483 ARG A CA 1
ATOM 3674 C C . ARG A 1 483 ? -75.453 -11.429 123.694 1.00 74.00 483 ARG A C 1
ATOM 3676 O O . ARG A 1 483 ? -75.130 -11.747 122.554 1.00 74.00 483 ARG A O 1
ATOM 3683 N N . ASP A 1 484 ? -74.842 -11.905 124.773 1.00 78.62 484 ASP A N 1
ATOM 3684 C CA . ASP A 1 484 ? -73.658 -12.771 124.713 1.00 78.62 484 ASP A CA 1
ATOM 3685 C C . ASP A 1 484 ? -73.975 -14.145 124.109 1.00 78.62 484 ASP A C 1
ATOM 3687 O O . ASP A 1 484 ? -73.168 -14.718 123.379 1.00 78.62 484 ASP A O 1
ATOM 3691 N N . VAL A 1 485 ? -75.186 -14.658 124.355 1.00 79.25 485 VAL A N 1
ATOM 3692 C CA . VAL A 1 485 ? -75.638 -15.945 123.810 1.00 79.25 485 VAL A CA 1
ATOM 3693 C C . VAL A 1 485 ? -75.944 -15.809 122.313 1.00 79.25 485 VAL A C 1
ATOM 3695 O O . VAL A 1 485 ? -75.600 -16.697 121.535 1.00 79.25 485 VAL A O 1
ATOM 3698 N N . LEU A 1 486 ? -76.514 -14.675 121.888 1.00 79.31 486 LEU A N 1
ATOM 3699 C CA . LEU A 1 486 ? -76.736 -14.370 120.470 1.00 79.31 486 LEU A CA 1
ATOM 3700 C C . LEU A 1 486 ? -75.414 -14.167 119.717 1.00 79.31 486 LEU A C 1
ATOM 3702 O O . LEU A 1 486 ? -75.255 -14.690 118.619 1.00 79.31 486 LEU A O 1
ATOM 3706 N N . ALA A 1 487 ? -74.450 -13.464 120.319 1.00 76.44 487 ALA A N 1
ATOM 3707 C CA . ALA A 1 487 ? -73.120 -13.268 119.744 1.00 76.44 487 ALA A CA 1
ATOM 3708 C C . ALA A 1 487 ? -72.368 -14.599 119.568 1.00 76.44 487 ALA A C 1
ATOM 3710 O O . ALA A 1 487 ? -71.690 -14.806 118.561 1.00 76.44 487 ALA A O 1
ATOM 3711 N N . LEU A 1 488 ? -72.522 -15.529 120.516 1.00 79.94 488 LEU A N 1
ATOM 3712 C CA . LEU A 1 488 ? -71.949 -16.869 120.416 1.00 79.94 488 LEU A CA 1
ATOM 3713 C C . LEU A 1 488 ? -72.615 -17.703 119.308 1.00 79.94 488 LEU A C 1
ATOM 3715 O O . LEU A 1 488 ? -71.911 -18.342 118.527 1.00 79.94 488 LEU A O 1
ATOM 3719 N N . MET A 1 489 ? -73.949 -17.659 119.193 1.00 76.88 489 MET A N 1
ATOM 3720 C CA . MET A 1 489 ? -74.677 -18.324 118.103 1.00 76.88 489 MET A CA 1
ATOM 3721 C C . MET A 1 489 ? -74.307 -17.754 116.730 1.00 76.88 489 MET A C 1
ATOM 3723 O O . MET A 1 489 ? -74.074 -18.518 115.798 1.00 76.88 489 MET A O 1
ATOM 3727 N N . ALA A 1 490 ? -74.177 -16.431 116.618 1.00 76.50 490 ALA A N 1
ATOM 3728 C CA . ALA A 1 490 ? -73.785 -15.758 115.386 1.00 76.50 490 ALA A CA 1
ATOM 3729 C C . ALA A 1 490 ? -72.390 -16.179 114.911 1.00 76.50 490 ALA A C 1
ATOM 3731 O O . ALA A 1 490 ? -72.209 -16.496 113.738 1.00 76.50 490 ALA A O 1
ATOM 3732 N N . ARG A 1 491 ? -71.424 -16.278 115.833 1.00 78.88 491 ARG A N 1
ATOM 3733 C CA . ARG A 1 491 ? -70.083 -16.798 115.528 1.00 78.88 491 ARG A CA 1
ATOM 3734 C C . ARG A 1 491 ? -70.099 -18.263 115.101 1.00 78.88 491 ARG A C 1
ATOM 3736 O O . ARG A 1 491 ? -69.374 -18.625 114.187 1.00 78.88 491 ARG A O 1
ATOM 3743 N N . MET A 1 492 ? -70.912 -19.102 115.745 1.00 71.94 492 MET A N 1
ATOM 3744 C CA . MET A 1 492 ? -71.020 -20.528 115.403 1.00 71.94 492 MET A CA 1
ATOM 3745 C C . MET A 1 492 ? -71.747 -20.784 114.075 1.00 71.94 492 MET A C 1
ATOM 3747 O O . MET A 1 492 ? -71.517 -21.811 113.446 1.00 71.94 492 MET A O 1
ATOM 3751 N N . LEU A 1 493 ? -72.612 -19.864 113.648 1.00 74.25 493 LEU A N 1
ATOM 3752 C CA . LEU A 1 493 ? -73.356 -19.937 112.388 1.00 74.25 493 LEU A CA 1
ATOM 3753 C C . LEU A 1 493 ? -72.730 -19.094 111.264 1.00 74.25 493 LEU A C 1
ATOM 3755 O O . LEU A 1 493 ? -73.315 -19.010 110.188 1.00 74.25 493 LEU A O 1
ATOM 3759 N N . ASN A 1 494 ? -71.570 -18.466 111.502 1.00 71.12 494 ASN A N 1
ATOM 3760 C CA . ASN A 1 494 ? -70.961 -17.479 110.599 1.00 71.12 494 ASN A CA 1
ATOM 3761 C C . ASN A 1 494 ? -71.953 -16.392 110.130 1.00 71.12 494 ASN A C 1
ATOM 3763 O O . ASN A 1 494 ? -71.922 -15.957 108.980 1.00 71.12 494 ASN A O 1
ATOM 3767 N N . MET A 1 495 ? -72.842 -15.941 111.017 1.00 70.75 495 MET A N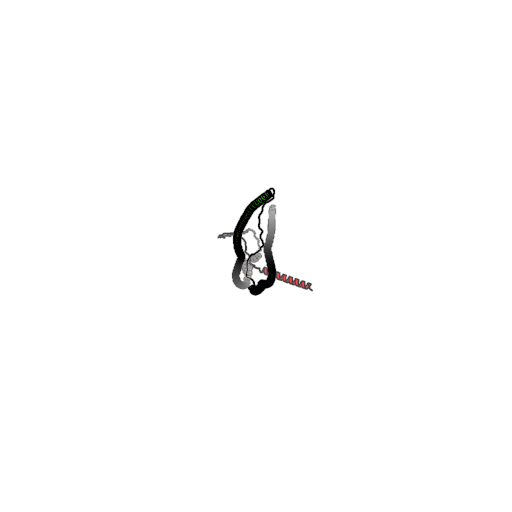 1
ATOM 3768 C CA . MET A 1 495 ? -73.721 -14.806 110.739 1.00 70.75 495 MET A CA 1
ATOM 3769 C C . MET A 1 495 ? -72.903 -13.513 110.779 1.00 70.75 495 MET A C 1
ATOM 3771 O O . MET A 1 495 ? -72.185 -13.265 111.749 1.00 70.75 495 MET A O 1
ATOM 3775 N N . GLY A 1 496 ? -73.018 -12.686 109.739 1.00 70.81 496 GLY A N 1
ATOM 3776 C CA . GLY A 1 496 ? -72.402 -11.359 109.714 1.00 70.81 496 GLY A CA 1
ATOM 3777 C C . GLY A 1 496 ? -73.055 -10.406 110.720 1.00 70.81 496 GLY A C 1
ATOM 3778 O O . GLY A 1 496 ? -74.220 -10.580 111.087 1.00 70.81 496 GLY A O 1
ATOM 3779 N N . ASP A 1 497 ? -72.323 -9.369 111.141 1.00 70.00 497 ASP A N 1
ATOM 3780 C CA . ASP A 1 497 ? -72.782 -8.396 112.147 1.00 70.00 497 ASP A CA 1
ATOM 3781 C C . ASP A 1 497 ? -74.121 -7.723 111.774 1.00 70.00 497 ASP A C 1
ATOM 3783 O O . ASP A 1 497 ? -74.899 -7.351 112.656 1.00 70.00 497 ASP A O 1
ATOM 3787 N N . GLU A 1 498 ? -74.449 -7.640 110.480 1.00 71.62 498 GLU A N 1
ATOM 3788 C CA . GLU A 1 498 ? -75.734 -7.132 109.986 1.00 71.62 498 GLU A CA 1
ATOM 3789 C C . GLU A 1 498 ? -76.935 -7.998 110.393 1.00 71.62 498 GLU A C 1
ATOM 3791 O O . GLU A 1 498 ? -77.986 -7.471 110.769 1.00 71.62 498 GLU A O 1
ATOM 3796 N N . ASP A 1 499 ? -76.804 -9.324 110.357 1.00 70.88 499 ASP A N 1
ATOM 3797 C CA . ASP A 1 499 ? -77.905 -10.234 110.686 1.00 70.88 499 ASP A CA 1
ATOM 3798 C C . ASP A 1 499 ? -78.097 -10.355 112.203 1.00 70.88 499 ASP A C 1
ATOM 3800 O O . ASP A 1 499 ? -79.227 -10.445 112.692 1.00 70.88 499 ASP A O 1
ATOM 3804 N N . VAL A 1 500 ? -77.009 -10.225 112.967 1.00 70.88 500 VAL A N 1
ATOM 3805 C CA . VAL A 1 500 ? -77.051 -10.080 114.431 1.00 70.88 500 VAL A CA 1
ATOM 3806 C C . VAL A 1 500 ? -77.770 -8.789 114.831 1.00 70.88 500 VAL A C 1
ATOM 3808 O O . VAL A 1 500 ? -78.576 -8.781 115.769 1.00 70.88 500 VAL A O 1
ATOM 3811 N N . HIS A 1 501 ? -77.527 -7.694 114.102 1.00 70.56 501 HIS A N 1
ATOM 3812 C CA . HIS A 1 501 ? -78.162 -6.403 114.360 1.00 70.56 501 HIS A CA 1
ATOM 3813 C C . HIS A 1 501 ? -79.677 -6.437 114.106 1.00 70.56 501 HIS A C 1
ATOM 3815 O O . HIS A 1 501 ? -80.446 -5.938 114.931 1.00 70.56 501 HIS A O 1
ATOM 3821 N N . LYS A 1 502 ? -80.131 -7.102 113.033 1.00 71.12 502 LYS A N 1
ATOM 3822 C CA . LYS A 1 502 ? -81.565 -7.269 112.720 1.00 71.12 502 LYS A CA 1
ATOM 3823 C C . LYS A 1 502 ? -82.319 -8.026 113.818 1.00 71.12 502 LYS A C 1
ATOM 3825 O O . LYS A 1 502 ? -83.407 -7.605 114.204 1.00 71.12 502 LYS A O 1
ATOM 3830 N N . ILE A 1 503 ? -81.738 -9.094 114.370 1.00 62.88 503 ILE A N 1
ATOM 3831 C CA . ILE A 1 503 ? -82.367 -9.885 115.448 1.00 62.88 503 ILE A CA 1
ATOM 3832 C C . ILE A 1 503 ? -82.417 -9.088 116.759 1.00 62.88 503 ILE A C 1
ATOM 3834 O O . ILE A 1 503 ? -83.424 -9.113 117.467 1.00 62.88 503 ILE A O 1
ATOM 3838 N N . THR A 1 504 ? -81.369 -8.312 117.050 1.00 62.28 504 THR A N 1
ATOM 3839 C CA . THR A 1 504 ? -81.315 -7.447 118.240 1.00 62.28 504 THR A CA 1
ATOM 3840 C C . THR A 1 504 ? -82.297 -6.265 118.141 1.00 62.28 504 THR A C 1
ATOM 3842 O O . THR A 1 504 ? -82.830 -5.812 119.152 1.00 62.28 504 THR A O 1
ATOM 3845 N N . MET A 1 505 ? -82.596 -5.776 116.931 1.00 57.28 505 MET A N 1
ATOM 3846 C CA . MET A 1 505 ? -83.537 -4.668 116.716 1.00 57.28 505 MET A CA 1
ATOM 3847 C C . MET A 1 505 ? -85.017 -5.037 116.907 1.00 57.28 505 MET A C 1
ATOM 3849 O O . MET A 1 505 ? -85.822 -4.163 117.233 1.00 57.28 505 MET A O 1
ATOM 3853 N N . VAL A 1 506 ? -85.402 -6.305 116.738 1.00 56.50 506 VAL A N 1
ATOM 3854 C CA . VAL A 1 506 ? -86.807 -6.736 116.881 1.00 56.50 506 VAL A CA 1
ATOM 3855 C C . VAL A 1 506 ? -87.254 -6.782 118.353 1.00 56.50 506 VAL A C 1
ATOM 3857 O O . VAL A 1 506 ? -88.429 -6.564 118.641 1.00 56.50 506 VAL A O 1
ATOM 3860 N N . THR A 1 507 ? -86.335 -6.978 119.304 1.00 54.22 507 THR A N 1
ATOM 3861 C CA . THR A 1 507 ? -86.639 -7.095 120.746 1.00 54.22 507 THR A CA 1
ATOM 3862 C C . THR A 1 507 ? -86.596 -5.768 121.520 1.00 54.22 507 THR A C 1
ATOM 3864 O O . THR A 1 507 ? -87.074 -5.705 122.651 1.00 54.22 507 THR A O 1
ATOM 3867 N N . ALA A 1 508 ? -86.107 -4.678 120.918 1.00 48.56 508 ALA A N 1
ATOM 3868 C CA . ALA A 1 508 ? -85.834 -3.401 121.592 1.00 48.56 508 ALA A CA 1
ATOM 3869 C C . ALA A 1 508 ? -86.864 -2.272 121.329 1.00 48.56 508 ALA A C 1
ATOM 3871 O O . ALA A 1 508 ? -86.517 -1.093 121.374 1.00 48.56 508 ALA A O 1
ATOM 3872 N N . LYS A 1 509 ? -88.148 -2.581 121.074 1.00 43.72 509 LYS A N 1
ATOM 3873 C CA . LYS A 1 509 ? -89.223 -1.564 120.981 1.00 43.72 509 LYS A CA 1
ATOM 3874 C C . LYS A 1 509 ? -90.070 -1.493 122.259 1.00 43.72 509 LYS A C 1
ATOM 3876 O O . LYS A 1 509 ? -91.220 -1.921 122.288 1.00 43.72 509 LYS A O 1
ATOM 3881 N N . LYS A 1 510 ? -89.495 -0.885 123.306 1.00 37.09 510 LYS A N 1
ATOM 3882 C CA . LYS A 1 510 ? -90.204 -0.281 124.450 1.00 37.09 510 LYS A CA 1
ATOM 3883 C C . LYS A 1 510 ? -89.369 0.882 125.023 1.00 37.09 510 LYS A C 1
ATOM 3885 O O . LYS A 1 510 ? -88.436 0.645 125.772 1.00 37.09 510 LYS A O 1
ATOM 3890 N N . GLY A 1 511 ? -89.742 2.122 124.681 1.00 34.91 511 GLY A N 1
ATOM 3891 C CA . GLY A 1 511 ? -89.463 3.330 125.481 1.00 34.91 511 GLY A CA 1
ATOM 3892 C C . GLY A 1 511 ? -88.200 4.157 125.179 1.00 34.91 511 GLY A C 1
ATOM 3893 O O . GLY A 1 511 ? -87.120 3.826 125.640 1.00 34.91 511 GLY A O 1
ATOM 3894 N N . LEU A 1 512 ? -88.406 5.281 124.474 1.00 36.88 512 LEU A N 1
ATOM 3895 C CA . LEU A 1 512 ? -87.926 6.650 124.765 1.00 36.88 512 LEU A CA 1
ATOM 3896 C C . LEU A 1 512 ? -86.548 6.868 125.444 1.00 36.88 512 LEU A C 1
ATOM 3898 O O . LEU A 1 512 ? -86.419 6.608 126.634 1.00 36.88 512 LEU A O 1
ATOM 3902 N N . LEU A 1 513 ? -85.617 7.548 124.747 1.00 34.91 513 LEU A N 1
ATOM 3903 C CA . LEU A 1 513 ? -85.041 8.876 125.095 1.00 34.91 513 LEU A CA 1
ATOM 3904 C C . LEU A 1 513 ? -83.725 9.168 124.331 1.00 34.91 513 LEU A C 1
ATOM 3906 O O . LEU A 1 513 ? -82.846 8.320 124.279 1.00 34.91 513 LEU A O 1
ATOM 3910 N N . SER A 1 514 ? -83.589 10.421 123.856 1.00 33.41 514 SER A N 1
ATOM 3911 C CA . SER A 1 514 ? -82.330 11.148 123.547 1.00 33.41 514 SER A CA 1
ATOM 3912 C C . SER A 1 514 ? -81.501 10.622 122.354 1.00 33.41 514 SER A C 1
ATOM 3914 O O . SER A 1 514 ? -80.882 9.577 122.442 1.00 33.41 514 SER A O 1
ATOM 3916 N N . ARG A 1 515 ? -81.464 11.203 121.142 1.00 39.34 515 ARG A N 1
ATOM 3917 C CA . ARG A 1 515 ? -81.041 12.554 120.694 1.00 39.34 515 ARG A CA 1
ATOM 3918 C C . ARG A 1 515 ? -79.731 13.070 121.322 1.00 39.34 515 ARG A C 1
ATOM 3920 O O . ARG A 1 515 ? -79.585 13.010 122.535 1.00 39.34 515 ARG A O 1
ATOM 3927 N N . VAL A 1 516 ? -78.907 13.705 120.466 1.00 35.94 516 VAL A N 1
ATOM 3928 C CA . VAL A 1 516 ? -77.670 14.487 120.738 1.00 35.94 516 VAL A CA 1
ATOM 3929 C C . VAL A 1 516 ? -76.414 13.595 120.835 1.00 35.94 516 VAL A C 1
ATOM 3931 O O . VAL A 1 516 ? -76.420 12.636 121.584 1.00 35.94 516 VAL A O 1
ATOM 3934 N N . ALA A 1 517 ? -75.299 13.783 120.124 1.00 33.81 517 ALA A N 1
ATOM 3935 C CA . ALA A 1 517 ? -74.786 14.831 119.242 1.00 33.81 517 ALA A CA 1
ATOM 3936 C C . ALA A 1 517 ? -73.612 14.263 118.417 1.00 33.81 517 ALA A C 1
ATOM 3938 O O . ALA A 1 517 ? -72.996 13.281 118.820 1.00 33.81 517 ALA A O 1
ATOM 3939 N N . GLY A 1 518 ? -73.227 14.983 117.360 1.00 33.53 518 GLY A N 1
ATOM 3940 C CA . GLY A 1 518 ? -71.804 15.143 117.046 1.00 33.53 518 GLY A CA 1
ATOM 3941 C C . GLY A 1 518 ? -71.335 14.563 115.717 1.00 33.53 518 GLY A C 1
ATOM 3942 O O . GLY A 1 518 ? -70.755 13.488 115.670 1.00 33.53 518 GLY A O 1
ATOM 3943 N N . ALA A 1 519 ? -71.514 15.347 114.654 1.00 31.67 519 ALA A N 1
ATOM 3944 C CA . ALA A 1 519 ? -70.631 15.380 113.480 1.00 31.67 519 ALA A CA 1
ATOM 3945 C C . ALA A 1 519 ? -69.173 15.765 113.898 1.00 31.67 519 ALA A C 1
ATOM 3947 O O . ALA A 1 519 ? -69.001 16.093 115.075 1.00 31.67 519 ALA A O 1
ATOM 3948 N N . PRO A 1 520 ? -68.146 15.887 113.014 1.00 44.81 520 PRO A N 1
ATOM 3949 C CA . PRO A 1 520 ? -68.169 15.828 111.541 1.00 44.81 520 PRO A CA 1
ATOM 3950 C C . PRO A 1 520 ? -66.933 15.167 110.840 1.00 44.81 520 PRO A C 1
ATOM 3952 O O . PRO A 1 520 ? -65.951 14.816 111.476 1.00 44.81 520 PRO A O 1
ATOM 3955 N N . ILE A 1 521 ? -67.024 15.059 109.499 1.00 31.16 521 ILE A N 1
ATOM 3956 C CA . ILE A 1 521 ? -66.024 15.357 108.429 1.00 31.16 521 ILE A CA 1
ATOM 3957 C C . ILE A 1 521 ? -64.568 14.843 108.548 1.00 31.16 521 ILE A C 1
ATOM 3959 O O . ILE A 1 521 ? -63.864 15.193 109.485 1.00 31.16 521 ILE A O 1
ATOM 3963 N N . ALA A 1 522 ? -64.083 14.193 107.471 1.00 32.16 522 ALA A N 1
ATOM 3964 C CA . ALA A 1 522 ? -62.856 14.509 106.685 1.00 32.16 522 ALA A CA 1
ATOM 3965 C C . ALA A 1 522 ? -62.398 13.235 105.931 1.00 32.16 522 ALA A C 1
ATOM 3967 O O . ALA A 1 522 ? -62.189 12.202 106.553 1.00 32.16 522 ALA A O 1
ATOM 3968 N N . LEU A 1 523 ? -62.425 13.146 104.592 1.00 32.12 523 LEU A N 1
ATOM 3969 C CA . LEU A 1 523 ? -61.497 13.735 103.606 1.00 32.12 523 LEU A CA 1
ATOM 3970 C C . LEU A 1 523 ? -60.012 13.629 103.984 1.00 32.12 523 LEU A C 1
ATOM 3972 O O . LEU A 1 523 ? -59.623 14.116 105.034 1.00 32.12 523 LEU A O 1
ATOM 3976 N N . VAL A 1 524 ? -59.225 13.061 103.058 1.00 36.66 524 VAL A N 1
ATOM 3977 C CA . VAL A 1 524 ? -57.802 13.301 102.702 1.00 36.66 524 VAL A CA 1
ATOM 3978 C C . VAL A 1 524 ? -57.305 11.978 102.088 1.00 36.66 524 VAL A C 1
ATOM 3980 O O . VAL A 1 524 ? -57.231 10.971 102.779 1.00 36.66 524 VAL A O 1
ATOM 3983 N N . ALA A 1 525 ? -57.187 11.798 100.770 1.00 28.64 525 ALA A N 1
ATOM 3984 C CA . ALA A 1 525 ? -56.502 12.573 99.730 1.00 28.64 525 ALA A CA 1
ATOM 3985 C C . ALA A 1 525 ? -54.970 12.512 99.813 1.00 28.64 525 ALA A C 1
ATOM 3987 O O . ALA A 1 525 ? -54.364 12.976 100.770 1.00 28.64 525 ALA A O 1
ATOM 3988 N N . GLY A 1 526 ? -54.375 12.060 98.706 1.00 28.22 526 GLY A N 1
ATOM 3989 C CA . GLY A 1 526 ? -52.999 12.364 98.325 1.00 28.22 526 GLY A CA 1
ATOM 3990 C C . GLY A 1 526 ? -51.936 11.504 99.005 1.00 28.22 526 GLY A C 1
ATOM 3991 O O . GLY A 1 526 ? -52.139 10.922 100.056 1.00 28.22 526 GLY A O 1
ATOM 3992 N N . ALA A 1 527 ? -50.736 11.384 98.472 1.00 28.36 527 ALA A N 1
ATOM 3993 C CA . ALA A 1 527 ? -50.145 11.839 97.227 1.00 28.36 527 ALA A CA 1
ATOM 3994 C C . ALA A 1 527 ? -48.757 11.187 97.223 1.00 28.36 527 ALA A C 1
ATOM 3996 O O . ALA A 1 527 ? -48.137 11.062 98.278 1.00 28.36 527 ALA A O 1
ATOM 3997 N N . GLY A 1 528 ? -48.252 10.777 96.062 1.00 29.69 528 GLY A N 1
ATOM 3998 C CA . GLY A 1 528 ? -46.922 10.178 96.025 1.00 29.69 528 GLY A CA 1
ATOM 3999 C C . GLY A 1 528 ? -46.400 9.796 94.651 1.00 29.69 528 GLY A C 1
ATOM 4000 O O . GLY A 1 528 ? -45.839 8.719 94.505 1.00 29.69 528 GLY A O 1
ATOM 4001 N N . ARG A 1 529 ? -46.545 10.666 93.642 1.00 38.69 529 ARG A N 1
ATOM 4002 C CA . ARG A 1 529 ? -45.520 10.753 92.590 1.00 38.69 529 ARG A CA 1
ATOM 4003 C C . ARG A 1 529 ? -44.359 11.574 93.147 1.00 38.69 529 ARG A C 1
ATOM 4005 O O . ARG A 1 529 ? -44.570 12.756 93.377 1.00 38.69 529 ARG A O 1
ATOM 4012 N N . VAL A 1 530 ? -43.169 10.989 93.263 1.00 35.66 530 VAL A N 1
ATOM 4013 C CA . VAL A 1 530 ? -41.841 11.641 93.179 1.00 35.66 530 VAL A CA 1
ATOM 4014 C C . VAL A 1 530 ? -40.883 10.507 92.768 1.00 35.66 530 VAL A C 1
ATOM 4016 O O . VAL A 1 530 ? -40.804 9.516 93.478 1.00 35.66 530 VAL A O 1
ATOM 4019 N N . ALA A 1 531 ? -40.408 10.410 91.526 1.00 31.08 531 ALA A N 1
ATOM 4020 C CA . ALA A 1 531 ? -39.387 11.200 90.822 1.00 31.08 531 ALA A CA 1
ATOM 4021 C C . ALA A 1 531 ? -37.969 10.601 90.922 1.00 31.08 531 ALA A C 1
ATOM 4023 O O . ALA A 1 531 ? -37.576 10.069 91.952 1.00 31.08 531 ALA A O 1
ATOM 4024 N N . GLY A 1 532 ? -37.219 10.776 89.824 1.00 29.05 532 GLY A N 1
ATOM 4025 C CA . GLY A 1 532 ? -35.783 10.499 89.663 1.00 29.05 532 GLY A CA 1
ATOM 4026 C C . GLY A 1 532 ? -35.538 9.175 88.936 1.00 29.05 532 GLY A C 1
ATOM 4027 O O . GLY A 1 532 ? -35.760 8.126 89.516 1.00 29.05 532 GLY A O 1
ATOM 4028 N N . ARG A 1 533 ? -35.178 9.080 87.648 1.00 28.66 533 ARG A N 1
ATOM 4029 C CA . ARG A 1 533 ? -34.348 9.909 86.745 1.00 28.66 533 ARG A CA 1
ATOM 4030 C C . ARG A 1 533 ? -32.939 10.205 87.282 1.00 28.66 533 ARG A C 1
ATOM 4032 O O . ARG A 1 533 ? -32.808 10.893 88.284 1.00 28.66 533 ARG A O 1
ATOM 4039 N N . ALA A 1 534 ? -31.963 9.825 86.443 1.00 28.73 534 ALA A N 1
ATOM 4040 C CA . ALA A 1 534 ? -30.531 10.176 86.413 1.00 28.73 534 ALA A CA 1
ATOM 4041 C C . ALA A 1 534 ? -29.668 9.472 87.475 1.00 28.73 534 ALA A C 1
ATOM 4043 O O . ALA A 1 534 ? -30.070 9.371 88.621 1.00 28.73 534 ALA A O 1
ATOM 4044 N N . LEU A 1 535 ? -28.491 8.916 87.180 1.00 35.03 535 LEU A N 1
ATOM 4045 C CA . LEU A 1 535 ? -27.436 9.178 86.180 1.00 35.03 535 LEU A CA 1
ATOM 4046 C C . LEU A 1 535 ? -27.114 7.869 85.417 1.00 35.03 535 LEU A C 1
ATOM 4048 O O . LEU A 1 535 ? -27.167 6.813 86.029 1.00 35.03 535 LEU A O 1
ATOM 4052 N N . MET A 1 536 ? -26.824 7.748 84.117 1.00 30.94 536 MET A N 1
ATOM 4053 C CA . MET A 1 536 ? -26.133 8.557 83.101 1.00 30.94 536 MET A CA 1
ATOM 4054 C C . MET A 1 536 ? -24.701 9.024 83.418 1.00 30.94 536 MET A C 1
ATOM 4056 O O . MET A 1 536 ? -24.473 9.792 84.346 1.00 30.94 536 MET A O 1
ATOM 4060 N N . THR A 1 537 ? -23.811 8.692 82.472 1.00 31.08 537 THR A N 1
ATOM 4061 C CA . THR A 1 537 ? -22.448 9.212 82.228 1.00 31.08 537 THR A CA 1
ATOM 4062 C C . THR A 1 537 ? -21.369 8.591 83.120 1.00 31.08 537 THR A C 1
ATOM 4064 O O . THR A 1 537 ? -21.529 8.515 84.328 1.00 31.08 537 THR A O 1
ATOM 4067 N N . THR A 1 538 ? -20.289 8.025 82.589 1.00 34.62 538 THR A N 1
ATOM 4068 C CA . THR A 1 538 ? -19.367 8.486 81.532 1.00 34.62 538 THR A CA 1
ATOM 4069 C C . THR A 1 538 ? -19.371 7.549 80.309 1.00 34.62 538 THR A C 1
ATOM 4071 O O . THR A 1 538 ? -19.450 6.339 80.460 1.00 34.62 538 THR A O 1
ATOM 4074 N N . GLY A 1 539 ? -19.422 8.007 79.051 1.00 29.67 539 GLY A N 1
ATOM 4075 C CA . GLY A 1 539 ? -18.598 9.045 78.409 1.00 29.67 539 GLY A CA 1
ATOM 4076 C C . GLY A 1 539 ? -17.342 8.351 77.852 1.00 29.67 539 GLY A C 1
ATOM 4077 O O . GLY A 1 539 ? -16.567 7.830 78.639 1.00 29.67 539 GLY A O 1
ATOM 4078 N N . GLY A 1 540 ? -17.101 8.190 76.551 1.00 29.92 540 GLY A N 1
ATOM 4079 C CA . GLY A 1 540 ? -17.426 9.055 75.420 1.00 29.92 540 GLY A CA 1
ATOM 4080 C C . GLY A 1 540 ? -16.172 9.836 75.018 1.00 29.92 540 GLY A C 1
ATOM 4081 O O . GLY A 1 540 ? -15.734 10.682 75.785 1.00 29.92 540 GLY A O 1
ATOM 4082 N N . ASN A 1 541 ? -15.598 9.519 73.852 1.00 31.41 541 ASN A N 1
ATOM 4083 C CA . ASN A 1 541 ? -14.880 10.419 72.932 1.00 31.41 541 ASN A CA 1
ATOM 4084 C C . ASN A 1 541 ? -14.357 9.574 71.752 1.00 31.41 541 ASN A C 1
ATOM 4086 O O . ASN A 1 541 ? -13.741 8.544 71.980 1.00 31.41 541 ASN A O 1
ATOM 4090 N N . GLY A 1 542 ? -14.526 9.925 70.483 1.00 30.36 542 GLY A N 1
ATOM 4091 C CA . GLY A 1 542 ? -15.117 11.111 69.881 1.00 30.36 542 GLY A CA 1
ATOM 4092 C C . GLY A 1 542 ? -14.536 11.313 68.476 1.00 30.36 542 GLY A C 1
ATOM 4093 O O . GLY A 1 542 ? -13.442 10.840 68.185 1.00 30.36 542 GLY A O 1
ATOM 4094 N N . SER A 1 543 ? -15.268 12.095 67.680 1.00 29.62 543 SER A N 1
ATOM 4095 C CA . SER A 1 543 ? -14.932 12.665 66.363 1.00 29.62 543 SER A CA 1
ATOM 4096 C C . SER A 1 543 ? -15.242 11.763 65.153 1.00 29.62 543 SER A C 1
ATOM 4098 O O . SER A 1 543 ? -14.519 10.812 64.896 1.00 29.62 543 SER A O 1
ATOM 4100 N N . ALA A 1 544 ? -16.386 11.867 64.465 1.00 32.12 544 ALA A N 1
ATOM 4101 C CA . ALA A 1 544 ? -17.075 12.988 63.792 1.00 32.12 544 ALA A CA 1
ATOM 4102 C C . ALA A 1 544 ? -16.786 13.031 62.284 1.00 32.12 544 ALA A C 1
ATOM 4104 O O . ALA A 1 544 ? -15.638 13.142 61.868 1.00 32.12 544 ALA A O 1
ATOM 4105 N N . GLY A 1 545 ? -17.869 13.065 61.501 1.00 28.81 545 GLY A N 1
ATOM 4106 C CA . GLY A 1 545 ? -17.887 13.691 60.181 1.00 28.81 545 GLY A CA 1
ATOM 4107 C C . GLY A 1 545 ? -18.474 12.843 59.059 1.00 28.81 545 GLY A C 1
ATOM 4108 O O . GLY A 1 545 ? -17.723 12.132 58.412 1.00 28.81 545 GLY A O 1
ATOM 4109 N N . SER A 1 546 ? -19.765 13.078 58.770 1.00 30.16 546 SER A N 1
ATOM 4110 C CA . SER A 1 546 ? -20.417 12.916 57.453 1.00 30.16 546 SER A CA 1
ATOM 4111 C C . SER A 1 546 ? -20.517 11.494 56.876 1.00 30.16 546 SER A C 1
ATOM 4113 O O . SER A 1 546 ? -19.652 10.665 57.074 1.00 30.16 546 SER A O 1
ATOM 4115 N N . ARG A 1 547 ? -21.489 11.103 56.057 1.00 31.08 547 ARG A N 1
ATOM 4116 C CA . ARG A 1 547 ? -22.791 11.591 55.588 1.00 31.08 547 ARG A CA 1
ATOM 4117 C C . ARG A 1 547 ? -23.200 10.507 54.570 1.00 31.08 547 ARG A C 1
ATOM 4119 O O . ARG A 1 547 ? -22.350 10.092 53.800 1.00 31.08 547 ARG A O 1
ATOM 4126 N N . GLU A 1 548 ? -24.470 10.106 54.585 1.00 30.55 548 GLU A N 1
ATOM 4127 C CA . GLU A 1 548 ? -25.199 9.442 53.483 1.00 30.55 548 GLU A CA 1
ATOM 4128 C C . GLU A 1 548 ? -24.726 8.071 52.945 1.00 30.55 548 GLU A C 1
ATOM 4130 O O . GLU A 1 548 ? -23.643 7.915 52.398 1.00 30.55 548 GLU A O 1
ATOM 4135 N N . GLY A 1 549 ? -25.679 7.130 52.930 1.00 27.92 549 GLY A N 1
ATOM 4136 C CA . GLY A 1 549 ? -25.930 6.298 51.748 1.00 27.92 549 GLY A CA 1
ATOM 4137 C C . GLY A 1 549 ? -25.528 4.826 51.837 1.00 27.92 549 GLY A C 1
ATOM 4138 O O . GLY A 1 549 ? -24.350 4.499 51.827 1.00 27.92 549 GLY A O 1
ATOM 4139 N N . GLY A 1 550 ? -26.528 3.937 51.795 1.00 27.81 550 GLY A N 1
ATOM 4140 C CA . GLY A 1 550 ? -26.340 2.575 51.280 1.00 27.81 550 GLY A CA 1
ATOM 4141 C C . GLY A 1 550 ? -26.502 1.437 52.283 1.00 27.81 550 GLY A C 1
ATOM 4142 O O . GLY A 1 550 ? -25.621 0.595 52.404 1.00 27.81 550 GLY A O 1
ATOM 4143 N N . GLY A 1 551 ? -27.636 1.380 52.980 1.00 30.56 551 GLY A N 1
ATOM 4144 C CA . GLY A 1 551 ? -28.124 0.143 53.584 1.00 30.56 551 GLY A CA 1
ATOM 4145 C C . GLY A 1 551 ? -29.398 -0.299 52.871 1.00 30.56 551 GLY A C 1
ATOM 4146 O O . GLY A 1 551 ? -30.330 0.494 52.776 1.00 30.56 551 GLY A O 1
ATOM 4147 N N . GLY A 1 552 ? -29.441 -1.549 52.412 1.00 34.47 552 GLY A N 1
ATOM 4148 C CA . GLY A 1 552 ? -30.685 -2.212 52.011 1.00 34.47 552 GLY A CA 1
ATOM 4149 C C . GLY A 1 552 ? -30.634 -2.823 50.618 1.00 34.47 552 GLY A C 1
ATOM 4150 O O . GLY A 1 552 ? -30.921 -2.157 49.634 1.00 34.47 552 GLY A O 1
ATOM 4151 N N . GLY A 1 553 ? -30.300 -4.106 50.555 1.00 34.47 553 GLY A N 1
ATOM 4152 C CA . GLY A 1 553 ? -30.348 -4.904 49.334 1.00 34.47 553 GLY A CA 1
ATOM 4153 C C . GLY A 1 553 ? -30.182 -6.378 49.666 1.00 34.47 553 GLY A C 1
ATOM 4154 O O . GLY A 1 553 ? -29.254 -7.018 49.194 1.00 34.47 553 GLY A O 1
ATOM 4155 N N . MET A 1 554 ? -31.020 -6.882 50.570 1.00 37.16 554 MET A N 1
ATOM 4156 C CA . MET A 1 554 ? -31.222 -8.315 50.739 1.00 37.16 554 MET A CA 1
ATOM 4157 C C . MET A 1 554 ? -32.730 -8.523 50.790 1.00 37.16 554 MET A C 1
ATOM 4159 O O . MET A 1 554 ? -33.383 -8.180 51.779 1.00 37.16 554 MET A O 1
ATOM 4163 N N . ASP A 1 555 ? -33.248 -9.004 49.667 1.00 40.84 555 ASP A N 1
ATOM 4164 C CA . ASP A 1 555 ? -34.624 -9.413 49.448 1.00 40.84 555 ASP A CA 1
ATOM 4165 C C . ASP A 1 555 ? -35.037 -10.447 50.494 1.00 40.84 555 ASP A C 1
ATOM 4167 O O . ASP A 1 555 ? -34.714 -11.633 50.427 1.00 40.84 555 ASP A O 1
ATOM 4171 N N . GLY A 1 556 ? -35.757 -9.971 51.501 1.00 44.16 556 GLY A N 1
ATOM 4172 C CA . GLY A 1 556 ? -36.678 -10.790 52.260 1.00 44.16 556 GLY A CA 1
ATOM 4173 C C . GLY A 1 556 ? -38.037 -10.666 51.599 1.00 44.16 556 GLY A C 1
ATOM 4174 O O . GLY A 1 556 ? -38.861 -9.883 52.071 1.00 44.16 556 GLY A O 1
ATOM 4175 N N . ASP A 1 557 ? -38.256 -11.414 50.515 1.00 48.69 557 ASP A N 1
ATOM 4176 C CA . ASP A 1 557 ? -39.592 -11.669 49.983 1.00 48.69 557 ASP A CA 1
ATOM 4177 C C . ASP A 1 557 ? -40.436 -12.273 51.105 1.00 48.69 557 ASP A C 1
ATOM 4179 O O . ASP A 1 557 ? -40.386 -13.465 51.417 1.00 48.69 557 ASP A O 1
ATOM 4183 N N . SER A 1 558 ? -41.160 -11.390 51.786 1.00 57.72 558 SER A N 1
ATOM 4184 C CA . SER A 1 558 ? -42.077 -11.725 52.856 1.00 57.72 558 SER A CA 1
ATOM 4185 C C . SER A 1 558 ? -43.057 -12.766 52.336 1.00 57.72 558 SER A C 1
ATOM 4187 O O . SER A 1 558 ? -43.557 -12.665 51.218 1.00 57.72 558 SER A O 1
ATOM 4189 N N . LEU A 1 559 ? -43.380 -13.748 53.175 1.00 58.44 559 LEU A N 1
ATOM 4190 C CA . LEU A 1 559 ? -44.410 -14.756 52.922 1.00 58.44 559 LEU A CA 1
ATOM 4191 C C . LEU A 1 559 ? -45.700 -14.120 52.357 1.00 58.44 559 LEU A C 1
ATOM 4193 O O . LEU A 1 559 ? -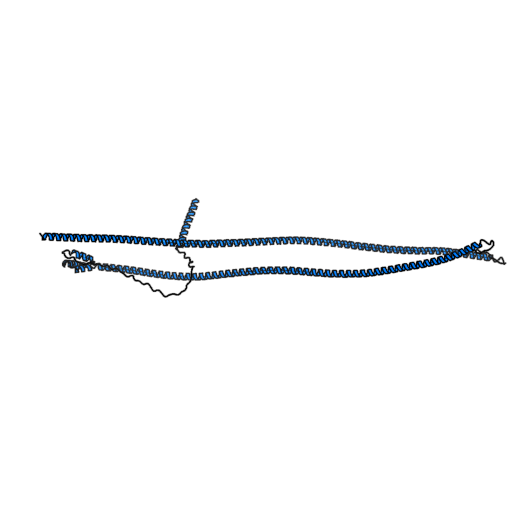46.376 -14.714 51.527 1.00 58.44 559 LEU A O 1
ATOM 4197 N N . ALA A 1 560 ? -46.007 -12.879 52.755 1.00 66.75 560 ALA A N 1
ATOM 4198 C CA . ALA A 1 560 ? -47.112 -12.091 52.218 1.00 66.75 560 ALA A CA 1
ATOM 4199 C C . ALA A 1 560 ? -46.992 -11.809 50.706 1.00 66.75 560 ALA A C 1
ATOM 4201 O O . ALA A 1 560 ? -47.981 -11.939 49.993 1.00 66.75 560 ALA A O 1
ATOM 4202 N N . THR A 1 561 ? -45.801 -11.484 50.201 1.00 68.50 561 THR A N 1
ATOM 4203 C CA . THR A 1 561 ? -45.529 -11.248 48.775 1.00 68.50 561 THR A CA 1
ATOM 4204 C C . THR A 1 561 ? -45.707 -12.531 47.959 1.00 68.50 561 THR A C 1
ATOM 4206 O O . THR A 1 561 ? -46.319 -12.508 46.893 1.00 68.50 561 THR A O 1
ATOM 4209 N N . GLN A 1 562 ? -45.280 -13.679 48.499 1.00 72.44 562 GLN A N 1
ATOM 4210 C CA . GLN A 1 562 ? -45.495 -14.987 47.866 1.00 72.44 562 GLN A CA 1
ATOM 4211 C C . GLN A 1 562 ? -46.977 -15.397 47.855 1.00 72.44 562 GLN A C 1
ATOM 4213 O O . GLN A 1 562 ? -47.458 -15.930 46.855 1.00 72.44 562 GLN A O 1
ATOM 4218 N N . TRP A 1 563 ? -47.733 -15.095 48.917 1.00 72.62 563 TRP A N 1
ATOM 4219 C CA . TRP A 1 563 ? -49.186 -15.313 48.950 1.00 72.62 563 TRP A CA 1
ATOM 4220 C C . TRP A 1 563 ? -49.938 -14.413 47.968 1.00 72.62 563 TRP A C 1
ATOM 4222 O O . TRP A 1 563 ? -50.868 -14.873 47.309 1.00 72.62 563 TRP A O 1
ATOM 4232 N N . VAL A 1 564 ? -49.524 -13.153 47.819 1.00 83.31 564 VAL A N 1
ATOM 4233 C CA . VAL A 1 564 ? -50.100 -12.235 46.827 1.00 83.31 564 VAL A CA 1
ATOM 4234 C C . VAL A 1 564 ? -49.819 -12.731 45.407 1.00 83.31 564 VAL A C 1
ATOM 4236 O O . VAL A 1 564 ? -50.744 -12.790 44.602 1.00 83.31 564 VAL A O 1
ATOM 4239 N N . HIS A 1 565 ? -48.594 -13.177 45.113 1.00 76.50 565 HIS A N 1
ATOM 4240 C CA . HIS A 1 565 ? -48.251 -13.735 43.801 1.00 76.50 565 HIS A CA 1
ATOM 4241 C C . HIS A 1 565 ? -49.012 -15.039 43.502 1.00 76.50 565 HIS A C 1
ATOM 4243 O O . HIS A 1 565 ? -49.434 -15.273 42.370 1.00 76.50 565 HIS A O 1
ATOM 4249 N N . PHE A 1 566 ? -49.242 -15.878 44.515 1.00 86.75 566 PHE A N 1
ATOM 4250 C CA . PHE A 1 566 ? -50.069 -17.076 44.377 1.00 86.75 566 PHE A CA 1
ATOM 4251 C C . PHE A 1 566 ? -51.537 -16.733 44.078 1.00 86.75 566 PHE A C 1
ATOM 4253 O O . PHE A 1 566 ? -52.124 -17.320 43.171 1.00 86.75 566 PHE A O 1
ATOM 4260 N N . LEU A 1 567 ? -52.119 -15.754 44.780 1.00 87.56 567 LEU A N 1
ATOM 4261 C CA . LEU A 1 567 ? -53.504 -15.320 44.559 1.00 87.56 567 LEU A CA 1
ATOM 4262 C C . LEU A 1 567 ? -53.697 -14.643 43.192 1.00 87.56 567 LEU A C 1
ATOM 4264 O O . LEU A 1 567 ? -54.702 -14.895 42.530 1.00 87.56 567 LEU A O 1
ATOM 4268 N N . LEU A 1 568 ? -52.728 -13.840 42.739 1.00 85.12 568 LEU A N 1
ATOM 4269 C CA . LEU A 1 568 ? -52.732 -13.268 41.388 1.00 85.12 568 LEU A CA 1
ATOM 4270 C C . LEU A 1 568 ? -52.611 -14.352 40.312 1.00 85.12 568 LEU A C 1
ATOM 4272 O O . LEU A 1 568 ? -53.381 -14.344 39.357 1.00 85.12 568 LEU A O 1
ATOM 4276 N N . SER A 1 569 ? -51.725 -15.334 40.502 1.00 89.38 569 SER A N 1
ATOM 4277 C CA . SER A 1 569 ? -51.589 -16.463 39.575 1.00 89.38 569 SER A CA 1
ATOM 4278 C C . SER A 1 569 ? -52.869 -17.303 39.487 1.00 89.38 569 SER A C 1
ATOM 4280 O O . SER A 1 569 ? -53.251 -17.729 38.395 1.00 89.38 569 SER A O 1
ATOM 4282 N N . GLN A 1 570 ? -53.568 -17.507 40.609 1.00 84.06 570 GLN A N 1
ATOM 4283 C CA . GLN A 1 570 ? -54.852 -18.211 40.623 1.00 84.06 570 GLN A CA 1
ATOM 4284 C C . GLN A 1 570 ? -55.942 -17.429 39.877 1.00 84.06 570 GLN A C 1
ATOM 4286 O O . GLN A 1 570 ? -56.657 -18.009 39.060 1.00 84.06 570 GLN A O 1
ATOM 4291 N N . ALA A 1 571 ? -56.026 -16.113 40.094 1.00 84.25 571 ALA A N 1
ATOM 4292 C CA . ALA A 1 571 ? -56.988 -15.251 39.410 1.00 84.25 571 ALA A CA 1
ATOM 4293 C C . ALA A 1 571 ? -56.726 -15.160 37.893 1.00 84.25 571 ALA A C 1
ATOM 4295 O O . ALA A 1 571 ? -57.666 -15.137 37.094 1.00 84.25 571 ALA A O 1
ATOM 4296 N N . GLU A 1 572 ? -55.459 -15.152 37.470 1.00 86.25 572 GLU A N 1
ATOM 4297 C CA . GLU A 1 572 ? -55.081 -15.166 36.053 1.00 86.25 572 GLU A CA 1
ATOM 4298 C C . GLU A 1 572 ? -55.417 -16.496 35.372 1.00 86.25 572 GLU A C 1
ATOM 4300 O O . GLU A 1 572 ? -55.929 -16.486 34.250 1.00 86.25 572 GLU A O 1
ATOM 4305 N N . MET A 1 573 ? -55.208 -17.635 36.045 1.00 80.75 573 MET A N 1
ATOM 4306 C CA . MET A 1 573 ? -55.629 -18.937 35.514 1.00 80.75 573 MET A CA 1
ATOM 4307 C C . MET A 1 573 ? -57.151 -19.028 35.370 1.00 80.75 573 MET A C 1
ATOM 4309 O O . MET A 1 573 ? -57.631 -19.496 34.337 1.00 80.75 573 MET A O 1
ATOM 4313 N N . GLU A 1 574 ? -57.918 -18.550 36.353 1.00 81.00 574 GLU A N 1
ATOM 4314 C CA . GLU A 1 574 ? -59.384 -18.523 36.269 1.00 81.00 574 GLU A CA 1
ATOM 4315 C C . GLU A 1 574 ? -59.877 -17.610 35.134 1.00 81.00 574 GLU A C 1
ATOM 4317 O O . GLU A 1 574 ? -60.779 -17.987 34.381 1.00 81.00 574 GLU A O 1
ATOM 4322 N N . SER A 1 575 ? -59.241 -16.450 34.940 1.00 80.38 575 SER A N 1
ATOM 4323 C CA . SER A 1 575 ? -59.545 -15.530 33.836 1.00 80.38 575 SER A CA 1
ATOM 4324 C C . SER A 1 575 ? -59.237 -16.142 32.462 1.00 80.38 575 SER A C 1
ATOM 4326 O O . SER A 1 575 ? -60.061 -16.075 31.544 1.00 80.38 575 SER A O 1
ATOM 4328 N N . GLN A 1 576 ? -58.094 -16.824 32.317 1.00 82.94 576 GLN A N 1
ATOM 4329 C CA . GLN A 1 576 ? -57.740 -17.530 31.080 1.00 82.94 576 GLN A CA 1
ATOM 4330 C C . GLN A 1 576 ? -58.692 -18.696 30.789 1.00 82.94 576 GLN A C 1
ATOM 4332 O O . GLN A 1 576 ? -59.068 -18.913 29.635 1.00 82.94 576 GLN A O 1
ATOM 4337 N N . GLN A 1 577 ? -59.137 -19.422 31.817 1.00 83.25 577 GLN A N 1
ATOM 4338 C CA . GLN A 1 577 ? -60.079 -20.528 31.659 1.00 83.25 577 GLN A CA 1
ATOM 4339 C C . GLN A 1 577 ? -61.479 -20.032 31.255 1.00 83.25 577 GLN A C 1
ATOM 4341 O O . GLN A 1 577 ? -62.126 -20.644 30.402 1.00 83.25 577 GLN A O 1
ATOM 4346 N N . GLN A 1 578 ? -61.920 -18.885 31.783 1.00 82.31 578 GLN A N 1
ATOM 4347 C CA . GLN A 1 578 ? -63.157 -18.224 31.351 1.00 82.31 578 GLN A CA 1
ATOM 4348 C C . GLN A 1 578 ? -63.058 -17.678 29.921 1.00 82.31 578 GLN A C 1
ATOM 4350 O O . GLN A 1 578 ? -64.006 -17.835 29.151 1.00 82.31 578 GLN A O 1
ATOM 4355 N N . GLN A 1 579 ? -61.917 -17.102 29.524 1.00 82.88 579 GLN A N 1
ATOM 4356 C CA . GLN A 1 579 ? -61.695 -16.683 28.136 1.00 82.88 579 GLN A CA 1
ATOM 4357 C C . GLN A 1 579 ? -61.702 -17.870 27.169 1.00 82.88 579 GLN A C 1
ATOM 4359 O O . GLN A 1 579 ? -62.307 -17.776 26.103 1.00 82.88 579 GLN A O 1
ATOM 4364 N N . GLN A 1 580 ? -61.099 -19.003 27.539 1.00 82.56 580 GLN A N 1
ATOM 4365 C CA . GLN A 1 580 ? -61.144 -20.215 26.716 1.00 82.56 580 GLN A CA 1
ATOM 4366 C C . GLN A 1 580 ? -62.562 -20.788 26.609 1.00 82.56 580 GLN A C 1
ATOM 4368 O O . GLN A 1 580 ? -62.970 -21.185 25.519 1.00 82.56 580 GLN A O 1
ATOM 4373 N N . GLN A 1 581 ? -63.348 -20.784 27.691 1.00 82.06 581 GLN A N 1
ATOM 4374 C CA . GLN A 1 581 ? -64.754 -21.204 27.636 1.00 82.06 581 GLN A CA 1
ATOM 4375 C C . GLN A 1 581 ? -65.617 -20.254 26.796 1.00 82.06 581 GLN A C 1
ATOM 4377 O O . GLN A 1 581 ? -66.454 -20.722 26.028 1.00 82.06 581 GLN A O 1
ATOM 4382 N N . GLN A 1 582 ? -65.395 -18.938 26.874 1.00 79.81 582 GLN A N 1
ATOM 4383 C CA . GLN A 1 582 ? -66.091 -17.971 26.018 1.00 79.81 582 GLN A CA 1
ATOM 4384 C C . GLN A 1 582 ? -65.701 -18.120 24.543 1.00 79.81 582 GLN A C 1
ATOM 4386 O O . GLN A 1 582 ? -66.570 -18.050 23.679 1.00 79.81 582 GLN A O 1
ATOM 4391 N N . GLN A 1 583 ? -64.427 -18.385 24.238 1.00 79.38 583 GLN A N 1
ATOM 4392 C CA . GLN A 1 583 ? -63.994 -18.664 22.866 1.00 79.38 583 GLN A CA 1
ATOM 4393 C C . GLN A 1 583 ? -64.585 -19.975 22.331 1.00 79.38 583 GLN A C 1
ATOM 4395 O O . GLN A 1 583 ? -64.986 -20.023 21.172 1.00 79.38 583 GLN A O 1
ATOM 4400 N N . GLN A 1 584 ? -64.712 -21.014 23.163 1.00 77.44 584 GLN A N 1
ATOM 4401 C CA . GLN A 1 584 ? -65.376 -22.261 22.768 1.00 77.44 584 GLN A CA 1
ATOM 4402 C C . GLN A 1 584 ? -66.888 -22.085 22.562 1.00 77.44 584 GLN A C 1
ATOM 4404 O O . GLN A 1 584 ? -67.435 -22.681 21.640 1.00 77.44 584 GLN A O 1
ATOM 4409 N N . GLN A 1 585 ? -67.556 -21.237 23.352 1.00 73.62 585 GLN A N 1
ATOM 4410 C CA . GLN A 1 585 ? -68.974 -20.902 23.150 1.00 73.62 585 GLN A CA 1
ATOM 4411 C C . GLN A 1 585 ? -69.227 -20.004 21.933 1.00 73.62 585 GLN A C 1
ATOM 4413 O O . GLN A 1 585 ? -70.335 -20.005 21.419 1.00 73.62 585 GLN A O 1
ATOM 4418 N N . GLN A 1 586 ? -68.233 -19.241 21.465 1.00 69.12 586 GLN A N 1
ATOM 4419 C CA . GLN A 1 586 ? -68.338 -18.466 20.219 1.00 69.12 586 GLN A CA 1
ATOM 4420 C C . GLN A 1 586 ? -68.031 -19.296 18.960 1.00 69.12 586 GLN A C 1
ATOM 4422 O O . GLN A 1 586 ? -68.326 -18.847 17.854 1.00 69.12 586 GLN A O 1
ATOM 4427 N N . GLN A 1 587 ? -67.409 -20.470 19.111 1.00 66.06 587 GLN A N 1
ATOM 4428 C CA . GLN A 1 587 ? -67.086 -21.383 18.006 1.00 66.06 587 GLN A CA 1
ATOM 4429 C C . GLN A 1 587 ? -68.122 -22.503 17.804 1.00 66.06 587 GLN A C 1
ATOM 4431 O O . GLN A 1 587 ? -68.063 -23.185 16.779 1.00 66.06 587 GLN A O 1
ATOM 4436 N N . GLN A 1 588 ? -69.047 -22.697 18.750 1.00 57.50 588 GLN A N 1
ATOM 4437 C CA . GLN A 1 588 ? -70.249 -23.532 18.600 1.00 57.50 588 GLN A CA 1
ATOM 4438 C C . GLN A 1 588 ? -71.432 -22.671 18.166 1.00 57.50 588 GLN A C 1
ATOM 4440 O O . GLN A 1 588 ? -72.243 -23.179 17.360 1.00 57.50 588 GLN A O 1
#

Radius of gyration: 102.42 Å; chains: 1; bounding box: 210×85×276 Å

Foldseek 3Di:
DPPVVVVVVVVVVVVVVVVVVVVVVVVVVVVVVVVVVVVVVVVVVVVVVVVVVVVVVVVVVVVVVVVVVVVVVVVVVVVVVVVVVVVVVVVVVVVVVVVVVVVVVVVVVVVVVVVVVVVVVVVVVVVVVVVVVVVVVVVVVVVVVVVVVVVVVVVVVVVVVVVVVVVVVVVVVVVVVVVVVVVVVVVVVVVVVVVVVVVVVVVVVVVVVVVVVVVVVVVVVVVVVVVVVVVVVPPDDDDDDDDDDDDDDDDDDDDDDDDDDDVVVVVVVVVVVVVVVVVVVVVVVVVVVVVVVVVVVVVVVVVVVVVVVVVVVVVVVVVVVVVVVVVVVVVVVVVVVVVVVVVVVVVVVVVVVVVVVVVVVVVVVVVVVVVVVVVVVVVVVVVVVVVVVVVVVVVVVVVVVVVVVVVVVVVVVVVVVVVVVVVVVVVVVVVVVVVVVVVVVVVVVVVVVVVVVVVVVVVLLVPPPVVVLVVLVVVCVVVLNDLVSLVVSCVSNVPDPVVSVVVVVVSPPDDDDDDDDDDDDDDDDYDDDDDDDDDDDDDDDDDDDDDDDDDDDDDPCDPVNVVVVVVVVVVVVVVVVVVVVVVVVVVD